Protein AF-A0A4S2LNJ8-F1 (afdb_monomer)

Secondary structure (DSSP, 8-state):
-HHHHHHHHHHHHHTT------EEEEEEEPTT-EEEEEPPTTEEEEEEEPPPPGGGHHHHTTEEEEEEEEEEPSS-S--TTS-------EEEEEEE-GGGS-SS---HHHHHHHHHHT----HHHHHH-----SEEEEPTT--EEEEEESSS--EEEEE----TTS---PPEEEEEEEEEE-HHHHHHHHHHHHHHHHHHHHHH-HHHHHHHHHHHHHHHHHHHHHHHHHHHS--TTTHHHHHHHHHHS--HHHHHHHHHHHHHHHHHHHHHHSHHHHHHHHHHHHHHHHHHHHHTTHHHHHHHH-THHHHHHHHHHHHHHHHHHHHHSPPS--HHHHHHHHHHHHHHHHTTT--S--HHHHHHHHHHHHHHHHHHHHHHHHHHHHHHHHHHHHTS--------SS-PPP----PPP-TT-TTS------TTS-----PPP--PPPP---------------------------------------------------

Nearest PDB structures (foldseek):
  8zh6-assembly1_A  TM=4.511E-01  e=3.421E-03  Poliovirus 2

Structure (mmCIF, N/CA/C/O backbone):
data_AF-A0A4S2LNJ8-F1
#
_entry.id   AF-A0A4S2LNJ8-F1
#
loop_
_atom_site.group_PDB
_atom_site.id
_atom_site.type_symbol
_atom_site.label_atom_id
_atom_site.label_alt_id
_atom_site.label_comp_id
_atom_site.label_asym_id
_atom_site.label_entity_id
_atom_site.label_seq_id
_atom_site.pdbx_PDB_ins_code
_atom_site.Cartn_x
_atom_site.Cartn_y
_atom_site.Cartn_z
_atom_site.occupancy
_atom_site.B_iso_or_equiv
_atom_site.auth_seq_id
_atom_site.auth_comp_id
_atom_site.auth_asym_id
_atom_site.auth_atom_id
_atom_site.pdbx_PDB_model_num
ATOM 1 N N . MET A 1 1 ? 60.549 2.127 -5.147 1.00 46.59 1 MET A N 1
ATOM 2 C CA . MET A 1 1 ? 60.599 1.623 -6.541 1.00 46.59 1 MET A CA 1
ATOM 3 C C . MET A 1 1 ? 59.558 0.547 -6.882 1.00 46.59 1 MET A C 1
ATOM 5 O O . MET A 1 1 ? 59.095 0.558 -8.008 1.00 46.59 1 MET A O 1
ATOM 9 N N . ARG A 1 2 ? 59.122 -0.341 -5.967 1.00 42.22 2 ARG A N 1
ATOM 10 C CA . ARG A 1 2 ? 58.093 -1.367 -6.282 1.00 42.22 2 ARG A CA 1
ATOM 11 C C . ARG A 1 2 ? 56.633 -0.867 -6.320 1.00 42.22 2 ARG A C 1
ATOM 13 O O . ARG A 1 2 ? 55.810 -1.498 -6.965 1.00 42.22 2 ARG A O 1
ATOM 20 N N . LEU A 1 3 ? 56.319 0.276 -5.698 1.00 37.59 3 LEU A N 1
ATOM 21 C CA . LEU A 1 3 ? 54.961 0.853 -5.695 1.00 37.59 3 LEU A CA 1
ATOM 22 C C . LEU A 1 3 ? 54.615 1.587 -7.008 1.00 37.59 3 LEU A C 1
ATOM 24 O O . LEU A 1 3 ? 53.483 1.546 -7.472 1.00 37.59 3 LEU A O 1
ATOM 28 N N . SER A 1 4 ? 55.609 2.212 -7.645 1.00 39.94 4 SER A N 1
ATOM 29 C CA . SER A 1 4 ? 55.427 2.997 -8.876 1.00 39.94 4 SER A CA 1
ATOM 30 C C . SER A 1 4 ? 55.148 2.122 -10.105 1.00 39.94 4 SER A C 1
ATOM 32 O O . SER A 1 4 ? 54.441 2.547 -11.009 1.00 39.94 4 SER A O 1
ATOM 34 N N . VAL A 1 5 ? 55.650 0.881 -10.118 1.00 45.56 5 VAL A N 1
ATOM 35 C CA . VAL A 1 5 ? 55.385 -0.094 -11.193 1.00 45.56 5 VAL A CA 1
ATO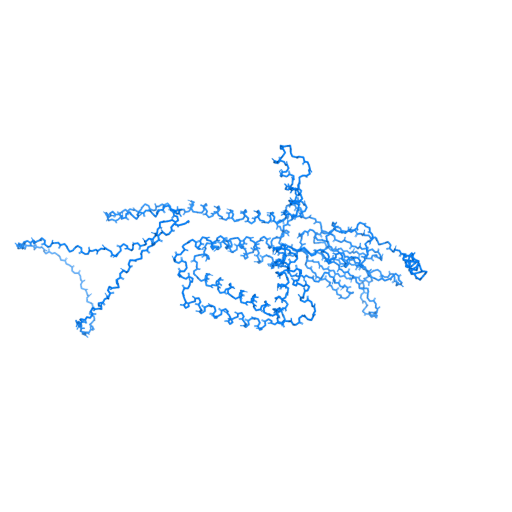M 36 C C . VAL A 1 5 ? 53.965 -0.666 -11.089 1.00 45.56 5 VAL A C 1
ATOM 38 O O . VAL A 1 5 ? 53.343 -0.934 -12.112 1.00 45.56 5 VAL A O 1
ATOM 41 N N . LEU A 1 6 ? 53.414 -0.786 -9.874 1.00 45.22 6 LEU A N 1
ATOM 42 C CA . LEU A 1 6 ? 52.017 -1.186 -9.657 1.00 45.22 6 LEU A CA 1
ATOM 43 C C . LEU A 1 6 ? 51.026 -0.090 -10.077 1.00 45.22 6 LEU A C 1
ATOM 45 O O . LEU A 1 6 ? 50.010 -0.402 -10.680 1.00 45.22 6 LEU A O 1
ATOM 49 N N . LEU A 1 7 ? 51.344 1.188 -9.843 1.00 45.06 7 LEU A N 1
ATOM 50 C CA . LEU A 1 7 ? 50.509 2.306 -10.307 1.00 45.06 7 LEU A CA 1
ATOM 51 C C . LEU A 1 7 ? 50.525 2.456 -11.838 1.00 45.06 7 LEU A C 1
ATOM 53 O O . LEU A 1 7 ? 49.472 2.637 -12.439 1.00 45.06 7 LEU A O 1
ATOM 57 N N . LEU A 1 8 ? 51.685 2.285 -12.483 1.00 44.62 8 LEU A N 1
ATOM 58 C CA . LEU A 1 8 ? 51.786 2.334 -13.950 1.00 44.62 8 LEU A CA 1
ATOM 59 C C . LEU A 1 8 ? 51.136 1.127 -14.639 1.00 44.62 8 LEU A C 1
ATOM 61 O O . LEU A 1 8 ? 50.556 1.275 -15.710 1.00 44.62 8 LEU A O 1
ATOM 65 N N . THR A 1 9 ? 51.183 -0.064 -14.033 1.00 49.41 9 THR A N 1
ATOM 66 C CA . THR A 1 9 ? 50.452 -1.225 -14.571 1.00 49.41 9 THR A CA 1
ATOM 67 C C . THR A 1 9 ? 48.942 -1.096 -14.374 1.00 49.41 9 THR A C 1
ATOM 69 O O . THR A 1 9 ? 48.201 -1.564 -15.232 1.00 49.41 9 THR A O 1
ATOM 72 N N . PHE A 1 10 ? 48.478 -0.403 -13.327 1.00 47.53 10 PHE A N 1
ATOM 73 C CA . PHE A 1 10 ? 47.055 -0.120 -13.120 1.00 47.53 10 PHE A CA 1
ATOM 74 C C . PHE A 1 10 ? 46.505 0.901 -14.133 1.00 47.53 10 PHE A C 1
ATOM 76 O O . PHE A 1 10 ? 45.420 0.695 -14.671 1.00 47.53 10 PHE A O 1
ATOM 83 N N . GLU A 1 11 ? 47.265 1.948 -14.475 1.00 41.31 11 GLU A N 1
ATOM 84 C CA . GLU A 1 11 ? 46.843 2.910 -15.509 1.00 41.31 11 GLU A CA 1
ATOM 85 C C . GLU A 1 11 ? 46.882 2.329 -16.931 1.00 41.31 11 GLU A C 1
ATOM 87 O O . GLU A 1 11 ? 45.997 2.621 -17.734 1.00 41.31 11 GLU A O 1
ATOM 92 N N . ILE A 1 12 ? 47.837 1.445 -17.246 1.00 48.19 12 ILE A N 1
ATOM 93 C CA . ILE A 1 12 ? 47.881 0.785 -18.563 1.00 48.19 12 ILE A CA 1
ATOM 94 C C . ILE A 1 12 ? 46.739 -0.238 -18.709 1.00 48.19 12 ILE A C 1
ATOM 96 O O . ILE A 1 12 ? 46.187 -0.376 -19.800 1.00 48.19 12 ILE A O 1
ATOM 100 N N . PHE A 1 13 ? 46.315 -0.900 -17.624 1.00 45.50 13 PHE A N 1
ATOM 101 C CA . PHE A 1 13 ? 45.156 -1.804 -17.660 1.00 45.50 13 PHE A CA 1
ATOM 102 C C . PHE A 1 13 ? 43.820 -1.059 -17.811 1.00 45.50 13 PHE A C 1
ATOM 104 O O . PHE A 1 13 ? 42.891 -1.591 -18.415 1.00 45.50 13 PHE A O 1
ATOM 111 N N . LEU A 1 14 ? 43.727 0.185 -17.328 1.00 46.44 14 LEU A N 1
ATOM 112 C CA . LEU A 1 14 ? 42.541 1.032 -17.510 1.00 46.44 14 LEU A CA 1
ATOM 113 C C . LEU A 1 14 ? 42.438 1.643 -18.922 1.00 46.44 14 LEU A C 1
ATOM 115 O O . LEU A 1 14 ? 41.350 2.042 -19.326 1.00 46.44 14 LEU A O 1
ATOM 119 N N . CYS A 1 15 ? 43.526 1.668 -19.699 1.00 39.06 15 CYS A N 1
ATOM 120 C CA . CYS A 1 15 ? 43.569 2.310 -21.020 1.00 39.06 15 CYS A CA 1
ATOM 121 C C . CYS A 1 15 ? 43.244 1.379 -22.208 1.00 39.06 15 CYS A C 1
ATOM 123 O O . CYS A 1 15 ? 43.172 1.843 -23.341 1.00 39.06 15 CYS A O 1
ATOM 125 N N . SER A 1 16 ? 43.026 0.079 -21.970 1.00 42.12 16 SER A N 1
ATOM 126 C CA . SER A 1 16 ? 42.685 -0.908 -23.016 1.00 42.12 16 SER A CA 1
ATOM 127 C C . SER A 1 16 ? 41.293 -1.530 -22.840 1.00 42.12 16 SER A C 1
ATOM 129 O O . SER A 1 16 ? 41.020 -2.627 -23.327 1.00 42.12 16 SER A O 1
ATOM 131 N N . SER A 1 17 ? 40.400 -0.835 -22.143 1.00 51.25 17 SER A N 1
ATOM 132 C CA . SER A 1 17 ? 38.966 -1.085 -22.231 1.00 51.25 17 SER A CA 1
ATOM 133 C C . SER A 1 17 ? 38.430 -0.152 -23.312 1.00 51.25 17 SER A C 1
ATOM 135 O O . SER A 1 17 ? 38.131 1.004 -23.013 1.00 51.25 17 SER A O 1
ATOM 137 N N . GLU A 1 18 ? 38.316 -0.619 -24.558 1.00 54.53 18 GLU A N 1
ATOM 138 C CA . GLU A 1 18 ? 37.431 0.038 -25.526 1.00 54.53 18 GLU A CA 1
ATOM 139 C C . GLU A 1 18 ? 36.043 0.110 -24.883 1.00 54.53 18 GLU A C 1
ATOM 141 O O . GLU A 1 18 ? 35.343 -0.895 -24.745 1.00 54.53 18 GLU A O 1
ATOM 146 N N . SER A 1 19 ? 35.679 1.291 -24.385 1.00 62.00 19 SER A N 1
ATOM 147 C CA . SER A 1 19 ? 34.381 1.512 -23.778 1.00 62.00 19 SER A CA 1
ATOM 148 C C . SER A 1 19 ? 33.351 1.427 -24.893 1.00 62.00 19 SER A C 1
ATOM 150 O O . SER A 1 19 ? 33.173 2.345 -25.691 1.00 62.00 19 SER A O 1
ATOM 152 N N . VAL A 1 20 ? 32.690 0.276 -24.980 1.00 70.12 20 VAL A N 1
ATOM 153 C CA . VAL A 1 20 ? 31.560 0.091 -25.885 1.00 70.12 20 VAL A CA 1
ATOM 154 C C . VAL A 1 20 ? 30.510 1.133 -25.510 1.00 70.12 20 VAL A C 1
ATOM 156 O O . VAL A 1 20 ? 29.935 1.089 -24.420 1.00 70.12 20 VAL A O 1
ATOM 159 N N . VAL A 1 21 ? 30.301 2.111 -26.390 1.00 78.06 21 VAL A N 1
ATOM 160 C CA . VAL A 1 21 ? 29.308 3.168 -26.188 1.00 78.06 21 VAL A CA 1
ATOM 161 C C . VAL A 1 21 ? 27.934 2.572 -26.460 1.00 78.06 21 VAL A C 1
ATOM 163 O O . VAL A 1 21 ? 27.554 2.347 -27.608 1.00 78.06 21 VAL A O 1
ATOM 166 N N . TRP A 1 22 ? 27.194 2.307 -25.391 1.00 79.25 22 TRP A N 1
ATOM 167 C CA . TRP A 1 22 ? 25.807 1.865 -25.468 1.00 79.25 22 TRP A CA 1
ATOM 168 C C . TRP A 1 22 ? 24.896 3.031 -25.861 1.00 79.25 22 TRP A C 1
ATOM 170 O O . TRP A 1 22 ? 25.044 4.146 -25.351 1.00 79.25 22 TRP A O 1
ATOM 180 N N . ARG A 1 23 ? 23.940 2.773 -26.759 1.00 85.56 23 ARG A N 1
ATOM 181 C CA . ARG A 1 23 ? 22.898 3.741 -27.134 1.00 85.56 23 ARG A CA 1
ATOM 182 C C . ARG A 1 23 ? 21.624 3.466 -26.332 1.00 85.56 23 ARG A C 1
ATOM 184 O O . ARG A 1 23 ? 21.191 2.318 -26.250 1.00 85.56 23 ARG A O 1
ATOM 191 N N . LEU A 1 24 ? 21.045 4.514 -25.751 1.00 90.56 24 LEU A N 1
ATOM 192 C CA . LEU A 1 24 ? 19.745 4.465 -25.084 1.00 90.56 24 LEU A CA 1
ATOM 193 C C . LEU A 1 24 ? 18.661 4.845 -26.096 1.00 90.56 24 LEU A C 1
ATOM 195 O O . LEU A 1 24 ? 18.644 5.984 -26.562 1.00 90.56 24 LEU A O 1
ATOM 199 N N . ASP A 1 25 ? 17.775 3.905 -26.408 1.00 92.12 25 ASP A N 1
ATOM 200 C CA . ASP A 1 25 ? 16.603 4.147 -27.249 1.00 92.12 25 ASP A CA 1
ATOM 201 C C . ASP A 1 25 ? 15.359 4.168 -26.349 1.00 92.12 25 ASP A C 1
ATOM 203 O O . ASP A 1 25 ? 15.058 3.193 -25.658 1.00 92.12 25 ASP A O 1
ATOM 207 N N . GLN A 1 26 ? 14.659 5.305 -26.312 1.00 93.81 26 GLN A N 1
ATOM 208 C CA . GLN A 1 26 ? 13.474 5.500 -25.474 1.00 93.81 26 GLN A CA 1
ATOM 209 C C . GLN A 1 26 ? 12.193 5.368 -26.300 1.00 93.81 26 GLN A C 1
ATOM 211 O O . GLN A 1 26 ? 12.030 6.010 -27.339 1.00 93.81 26 GLN A O 1
ATOM 216 N N . HIS A 1 27 ? 11.254 4.577 -25.792 1.00 94.81 27 HIS A N 1
ATOM 217 C CA . HIS A 1 27 ? 9.963 4.307 -26.404 1.00 94.81 27 HIS A CA 1
ATOM 218 C C . HIS A 1 27 ? 8.832 4.681 -25.447 1.00 94.81 27 HIS A C 1
ATOM 220 O O . HIS A 1 27 ? 8.818 4.260 -24.291 1.00 94.81 27 HIS A O 1
ATOM 226 N N . TRP A 1 28 ? 7.859 5.443 -25.946 1.00 94.50 28 TRP A N 1
ATOM 227 C CA . TRP A 1 28 ? 6.642 5.777 -25.210 1.00 94.50 28 TRP A CA 1
ATOM 228 C C . TRP A 1 28 ? 5.534 4.798 -25.570 1.00 94.50 28 TRP A C 1
ATOM 230 O O . TRP A 1 28 ? 5.108 4.721 -26.724 1.00 94.50 28 TRP A O 1
ATOM 240 N N . VAL A 1 29 ? 5.076 4.047 -24.576 1.00 94.25 29 VAL A N 1
ATOM 241 C CA . VAL A 1 29 ? 4.080 2.993 -24.740 1.00 94.25 29 VAL A CA 1
ATOM 242 C C . VAL A 1 29 ? 2.717 3.513 -24.306 1.00 94.25 29 VAL A C 1
ATOM 244 O O . VAL A 1 29 ? 2.548 4.030 -23.199 1.00 94.25 29 VAL A O 1
ATOM 247 N N . GLN A 1 30 ? 1.729 3.361 -25.186 1.00 92.81 30 GLN A N 1
ATOM 248 C CA . GLN A 1 30 ? 0.331 3.613 -24.853 1.00 92.81 30 GLN A CA 1
ATOM 249 C C . GLN A 1 30 ? -0.306 2.340 -24.273 1.00 92.81 30 GLN A C 1
ATOM 251 O O . GLN A 1 30 ? 0.019 1.233 -24.712 1.00 92.81 30 GLN A O 1
ATOM 256 N N . PRO A 1 31 ? -1.228 2.457 -23.305 1.00 89.44 31 PRO A N 1
ATOM 257 C CA . PRO A 1 31 ? -1.955 1.297 -22.803 1.00 89.44 31 PRO A CA 1
ATOM 258 C C . PRO A 1 31 ? -2.780 0.633 -23.919 1.00 89.44 31 PRO A C 1
ATOM 260 O O . PRO A 1 31 ? -3.230 1.309 -24.843 1.00 89.44 31 PRO A O 1
ATOM 263 N N . TYR A 1 32 ? -2.998 -0.682 -23.814 1.00 92.25 32 TYR A N 1
ATOM 264 C CA . TYR A 1 32 ? -3.711 -1.510 -24.804 1.00 92.25 32 TYR A CA 1
ATOM 265 C C . TYR A 1 32 ? -3.032 -1.619 -26.172 1.00 92.25 32 TYR A C 1
ATOM 267 O O . TYR A 1 32 ? -3.677 -1.992 -27.153 1.00 92.25 32 TYR A O 1
ATOM 275 N N . THR A 1 33 ? -1.739 -1.308 -26.252 1.00 92.25 33 THR A N 1
ATOM 276 C CA . THR A 1 33 ? -0.963 -1.509 -27.474 1.00 92.25 33 THR A CA 1
ATOM 277 C C . THR A 1 33 ? -0.150 -2.794 -27.393 1.00 92.25 33 THR A C 1
ATOM 279 O O . THR A 1 33 ? 0.408 -3.154 -26.353 1.00 92.25 33 THR A O 1
ATOM 282 N N . GLU A 1 34 ? -0.121 -3.505 -28.514 1.00 95.00 34 GLU A N 1
ATOM 283 C CA . GLU A 1 34 ? 0.850 -4.554 -28.782 1.00 95.00 34 GLU A CA 1
ATOM 284 C C . GLU A 1 34 ? 1.881 -3.966 -29.738 1.00 95.00 34 GLU A C 1
ATOM 286 O O . GLU A 1 34 ? 1.523 -3.373 -30.759 1.00 95.00 34 GLU A O 1
ATOM 291 N N . PHE A 1 35 ? 3.154 -4.078 -29.382 1.00 94.06 35 PHE A N 1
ATOM 292 C CA . PHE A 1 35 ? 4.236 -3.554 -30.196 1.00 94.06 35 PHE A CA 1
ATOM 293 C C . PHE A 1 35 ? 5.370 -4.568 -30.301 1.00 94.06 35 PHE A C 1
ATOM 295 O O . PHE A 1 35 ? 5.617 -5.371 -29.399 1.00 94.06 35 PHE A O 1
ATOM 302 N N . GLU A 1 36 ? 6.053 -4.527 -31.440 1.00 94.19 36 GLU A N 1
ATOM 303 C CA . GLU A 1 36 ? 7.173 -5.400 -31.759 1.00 94.19 36 GLU A CA 1
ATOM 304 C C . GLU A 1 36 ? 8.421 -4.536 -31.950 1.00 94.19 36 GLU A C 1
ATOM 306 O O . GLU A 1 36 ? 8.439 -3.640 -32.798 1.00 94.19 36 GLU A O 1
ATOM 311 N N . VAL A 1 37 ? 9.456 -4.771 -31.139 1.00 93.12 37 VAL A N 1
ATOM 312 C CA . VAL A 1 37 ? 10.737 -4.055 -31.229 1.00 93.12 37 VAL A CA 1
ATOM 313 C C . VAL A 1 37 ? 11.855 -5.035 -31.532 1.00 93.12 37 VAL A C 1
ATOM 315 O O . VAL A 1 37 ? 12.048 -6.028 -30.834 1.00 93.12 37 VAL A O 1
ATOM 318 N N . ASN A 1 38 ? 12.637 -4.727 -32.562 1.00 91.81 38 ASN A N 1
ATOM 319 C CA . ASN A 1 38 ? 13.853 -5.467 -32.867 1.00 91.81 38 ASN A CA 1
ATOM 320 C C . ASN A 1 38 ? 14.969 -5.025 -31.920 1.00 91.81 38 ASN A C 1
ATOM 322 O O . ASN A 1 38 ? 15.432 -3.885 -32.005 1.00 91.81 38 ASN A O 1
ATOM 326 N N . ILE A 1 39 ? 15.424 -5.927 -31.050 1.00 88.38 39 ILE A N 1
ATOM 327 C CA . ILE A 1 39 ? 16.493 -5.616 -30.099 1.00 88.38 39 ILE A CA 1
ATOM 328 C C . ILE A 1 39 ? 17.823 -5.532 -30.863 1.00 88.38 39 ILE A C 1
ATOM 330 O O . ILE A 1 39 ? 18.268 -6.489 -31.503 1.00 88.38 39 ILE A O 1
ATOM 334 N N . MET A 1 40 ? 18.457 -4.359 -30.823 1.00 87.31 40 MET A N 1
ATOM 335 C CA . MET A 1 40 ? 19.776 -4.138 -31.419 1.00 87.31 40 MET A CA 1
ATOM 336 C C . MET A 1 40 ? 20.873 -4.462 -30.398 1.00 87.31 40 MET A C 1
ATOM 338 O O . MET A 1 40 ? 20.744 -4.170 -29.209 1.00 87.31 40 MET A O 1
ATOM 342 N N . HIS A 1 41 ? 21.988 -5.029 -30.858 1.00 85.19 41 HIS A N 1
ATOM 343 C CA . HIS A 1 41 ? 23.142 -5.260 -29.986 1.00 85.19 41 HIS A CA 1
ATOM 344 C C . HIS A 1 41 ? 23.683 -3.919 -29.477 1.00 85.19 41 HIS A C 1
ATOM 346 O O . HIS A 1 41 ? 23.680 -2.932 -30.214 1.00 85.19 41 HIS A O 1
ATOM 352 N N . HIS A 1 42 ? 24.155 -3.888 -28.231 1.00 86.69 42 HIS A N 1
ATOM 353 C CA . HIS A 1 42 ? 24.688 -2.680 -27.587 1.00 86.69 42 HIS A CA 1
ATOM 354 C C . HIS A 1 42 ? 23.693 -1.514 -27.467 1.00 86.69 42 HIS A C 1
ATOM 356 O O . HIS A 1 42 ? 24.087 -0.349 -27.365 1.00 86.69 42 HIS A O 1
ATOM 362 N N . THR A 1 43 ? 22.395 -1.821 -27.454 1.00 89.25 43 THR A N 1
ATOM 363 C CA . THR A 1 43 ? 21.345 -0.837 -27.185 1.00 89.25 43 THR A CA 1
ATOM 364 C C . THR A 1 43 ? 20.557 -1.227 -25.945 1.00 89.25 43 THR A C 1
ATOM 366 O O . THR A 1 43 ? 20.258 -2.402 -25.727 1.00 89.25 43 THR A O 1
ATOM 369 N N . VAL A 1 44 ? 20.258 -0.235 -25.113 1.00 92.12 44 VAL A N 1
ATOM 370 C CA . VAL A 1 44 ? 19.310 -0.365 -24.008 1.00 92.12 44 VAL A CA 1
ATOM 371 C C . VAL A 1 44 ? 17.996 0.220 -24.502 1.00 92.12 44 VAL A C 1
ATOM 373 O O . VAL A 1 44 ? 17.936 1.410 -24.813 1.00 92.12 44 VAL A O 1
ATOM 376 N N . HIS A 1 45 ? 16.961 -0.612 -24.573 1.00 94.50 45 HIS A N 1
ATOM 377 C CA . HIS A 1 45 ? 15.613 -0.172 -24.926 1.00 94.50 45 HIS A CA 1
ATOM 378 C C . HIS A 1 45 ? 14.874 0.180 -23.643 1.00 94.50 45 HIS A C 1
ATOM 380 O O . HIS A 1 45 ? 14.638 -0.698 -22.813 1.00 94.50 45 HIS A O 1
ATOM 386 N N . LEU A 1 46 ? 14.535 1.454 -23.466 1.00 94.56 46 LEU A N 1
ATOM 387 C CA . LEU A 1 46 ? 13.768 1.951 -22.329 1.00 94.56 46 LEU A CA 1
ATOM 388 C C . LEU A 1 46 ? 12.324 2.191 -22.761 1.00 94.56 46 LEU A C 1
ATOM 390 O O . LEU A 1 46 ? 12.051 3.061 -23.585 1.00 94.56 46 LEU A O 1
ATOM 394 N N . PHE A 1 47 ? 11.395 1.446 -22.181 1.00 95.25 47 PHE A N 1
ATOM 395 C CA . PHE A 1 47 ? 9.969 1.579 -22.439 1.00 95.25 47 PHE A CA 1
ATOM 396 C C . PHE A 1 47 ? 9.317 2.310 -21.275 1.00 95.25 47 PHE A C 1
ATOM 398 O O . PHE A 1 47 ? 9.301 1.794 -20.162 1.00 95.25 47 PHE A O 1
ATOM 405 N N . CYS A 1 48 ? 8.783 3.499 -21.533 1.00 95.12 48 CYS A N 1
ATOM 406 C CA . CYS A 1 48 ? 8.096 4.321 -20.545 1.00 95.12 48 CYS A CA 1
ATOM 407 C C . CYS A 1 48 ? 6.613 4.432 -20.883 1.00 95.12 48 CYS A C 1
ATOM 409 O O . CYS A 1 48 ? 6.243 4.610 -22.048 1.00 95.12 48 CYS A O 1
ATOM 411 N N . PHE A 1 49 ? 5.753 4.346 -19.872 1.00 93.44 49 PHE A N 1
ATOM 412 C CA . PHE A 1 49 ? 4.322 4.554 -20.064 1.00 93.44 49 PHE A CA 1
ATOM 413 C C . PHE A 1 49 ? 4.000 6.043 -20.146 1.00 93.44 49 PHE A C 1
ATOM 415 O O . PHE A 1 49 ? 4.493 6.843 -19.353 1.00 93.44 49 PHE A 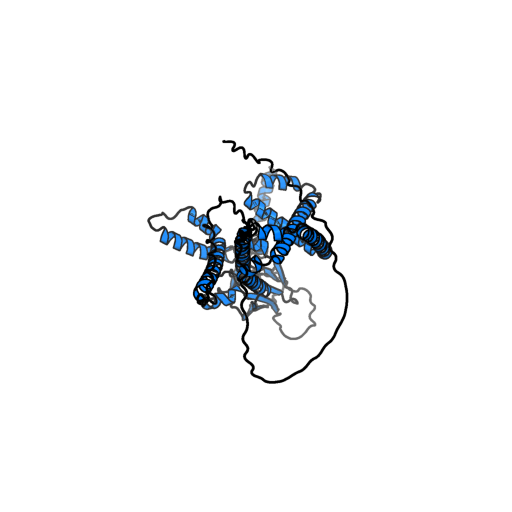O 1
ATOM 422 N N . SER A 1 50 ? 3.169 6.416 -21.122 1.00 90.81 50 SER A N 1
ATOM 423 C CA . SER A 1 50 ? 2.657 7.784 -21.204 1.00 90.81 50 SER A CA 1
ATOM 424 C C . SER A 1 50 ? 1.805 8.091 -19.980 1.00 90.81 50 SER A C 1
ATOM 426 O O . SER A 1 50 ? 0.934 7.301 -19.610 1.00 90.81 50 SER A O 1
ATOM 428 N N . GLU A 1 51 ? 1.987 9.281 -19.419 1.00 86.62 51 GLU A N 1
ATOM 429 C CA . GLU A 1 51 ? 1.130 9.766 -18.346 1.00 86.62 51 GLU A CA 1
ATOM 430 C C . GLU A 1 51 ? -0.326 9.857 -18.825 1.00 86.62 51 GLU A C 1
ATOM 432 O O . GLU A 1 51 ? -0.598 10.335 -19.939 1.00 86.62 51 GLU A O 1
ATOM 437 N N . PRO A 1 52 ? -1.289 9.381 -18.022 1.00 84.19 52 PRO A N 1
ATOM 438 C CA . PRO A 1 52 ? -2.690 9.492 -18.374 1.00 84.19 52 PRO A CA 1
ATOM 439 C C . PRO A 1 52 ? -3.145 10.950 -18.275 1.00 84.19 52 PRO A C 1
ATOM 441 O O . PRO A 1 52 ? -2.766 11.700 -17.375 1.00 84.19 52 PRO A O 1
ATOM 444 N N . LYS A 1 53 ? -4.038 11.348 -19.183 1.00 84.94 53 LYS A N 1
ATOM 445 C CA . LYS A 1 53 ? -4.713 12.651 -19.115 1.00 84.94 53 LYS A CA 1
ATOM 446 C C . LYS A 1 53 ? -5.577 12.739 -17.853 1.00 84.94 53 LYS A C 1
ATOM 448 O O . LYS A 1 53 ? -6.156 11.732 -17.445 1.00 84.94 53 LYS A O 1
ATOM 453 N N . ILE A 1 54 ? -5.740 13.954 -17.317 1.00 78.75 54 ILE A N 1
ATOM 454 C CA . ILE A 1 54 ? -6.526 14.259 -16.101 1.00 78.75 54 ILE A CA 1
ATOM 455 C C . ILE A 1 54 ? -7.920 13.615 -16.122 1.00 78.75 54 ILE A C 1
ATOM 457 O O . ILE A 1 54 ? -8.371 13.073 -15.116 1.00 78.75 54 ILE A O 1
ATOM 461 N N . GLU A 1 55 ? -8.578 13.612 -17.283 1.00 84.00 55 GLU A N 1
ATOM 462 C CA . GLU A 1 55 ? -9.915 13.032 -17.479 1.00 84.00 55 GLU A CA 1
ATOM 463 C C . GLU A 1 55 ? -9.990 11.540 -17.111 1.00 84.00 55 GLU A C 1
ATOM 465 O O . GLU A 1 55 ? -11.028 11.068 -16.655 1.00 84.00 55 GLU A O 1
ATOM 470 N N . ASN A 1 56 ? -8.877 10.814 -17.243 1.00 84.31 56 ASN A N 1
ATOM 471 C CA . ASN A 1 56 ? -8.800 9.378 -16.994 1.00 84.31 56 ASN A CA 1
ATOM 472 C C . ASN A 1 56 ? -8.066 9.036 -15.688 1.00 84.31 56 ASN A C 1
ATOM 474 O O . ASN A 1 56 ? -7.819 7.862 -15.428 1.00 84.31 56 ASN A O 1
ATOM 478 N N . TRP A 1 57 ? -7.683 10.006 -14.853 1.00 83.38 57 TRP A N 1
ATOM 479 C CA . TRP A 1 57 ? -6.881 9.723 -13.654 1.00 83.38 57 TRP A CA 1
ATOM 480 C C . TRP A 1 57 ? -7.559 8.740 -12.706 1.00 83.38 57 TRP A C 1
ATOM 482 O O . TRP A 1 57 ? -6.932 7.780 -12.271 1.00 83.38 57 TRP A O 1
ATOM 492 N N . ILE A 1 58 ? -8.859 8.916 -12.461 1.00 80.50 58 ILE A N 1
ATOM 493 C CA . ILE A 1 58 ? -9.613 8.080 -11.518 1.00 80.50 58 ILE A CA 1
ATOM 494 C C . ILE A 1 58 ? -9.573 6.602 -11.923 1.00 80.50 58 ILE A C 1
ATOM 496 O O . ILE A 1 58 ? -9.429 5.742 -11.056 1.00 80.50 58 ILE A O 1
ATOM 500 N N . SER A 1 59 ? -9.667 6.295 -13.223 1.00 84.06 59 SER A N 1
ATOM 501 C CA . SER A 1 59 ? -9.587 4.907 -13.684 1.00 84.06 59 SER A CA 1
ATOM 502 C C . SER A 1 59 ? -8.182 4.334 -13.523 1.00 84.06 59 SER A C 1
ATOM 504 O O . SER A 1 59 ? -8.058 3.151 -13.237 1.00 84.06 59 SER A O 1
ATOM 506 N N . HIS A 1 60 ? -7.141 5.163 -13.663 1.00 87.69 60 HIS A N 1
ATOM 507 C CA . HIS A 1 60 ? -5.746 4.729 -13.564 1.00 87.69 60 HIS A CA 1
ATOM 508 C C . HIS A 1 60 ? -5.254 4.566 -12.117 1.00 87.69 60 HIS A C 1
ATOM 510 O O . HIS A 1 60 ? -4.311 3.821 -11.880 1.00 87.69 60 HIS A O 1
ATOM 516 N N . CYS A 1 61 ? -5.903 5.193 -11.129 1.00 87.00 61 CYS A N 1
ATOM 517 C CA . CYS A 1 61 ? -5.500 5.073 -9.723 1.00 87.00 61 CYS A CA 1
ATOM 518 C C . CYS A 1 61 ? -5.687 3.665 -9.116 1.00 87.00 61 CYS A C 1
ATOM 520 O O . CYS A 1 61 ? -5.160 3.399 -8.036 1.00 87.00 61 CYS A O 1
ATOM 522 N N . LEU A 1 62 ? -6.478 2.795 -9.758 1.00 87.19 62 LEU A N 1
ATOM 523 C CA . LEU A 1 62 ? -6.820 1.441 -9.284 1.00 87.19 62 LEU A CA 1
ATOM 524 C C . LEU A 1 62 ? -6.429 0.335 -10.277 1.00 87.19 62 LEU A C 1
ATOM 526 O O . LEU A 1 62 ? -6.756 -0.839 -10.074 1.00 87.19 62 LEU A O 1
ATOM 530 N N . THR A 1 63 ? -5.775 0.704 -11.374 1.00 91.44 63 THR A N 1
ATOM 531 C CA . THR A 1 63 ? -5.337 -0.233 -12.406 1.00 91.44 63 THR A CA 1
ATOM 532 C C . THR A 1 63 ? -3.828 -0.277 -12.458 1.00 91.44 63 THR A C 1
ATOM 534 O O . THR A 1 63 ? -3.178 0.755 -12.328 1.00 91.44 63 THR A O 1
ATOM 537 N N . ASP A 1 64 ? -3.310 -1.461 -12.744 1.00 92.69 64 ASP A N 1
ATOM 538 C CA . ASP A 1 64 ? -1.905 -1.687 -13.028 1.00 92.69 64 ASP A CA 1
ATOM 539 C C . ASP A 1 64 ? -1.728 -2.025 -14.509 1.00 92.69 64 ASP A C 1
ATOM 541 O O . ASP A 1 64 ? -2.632 -2.543 -15.178 1.00 92.69 64 ASP A O 1
ATOM 545 N N . HIS A 1 65 ? -0.531 -1.760 -15.019 1.00 93.31 65 HIS A N 1
ATOM 546 C CA . HIS A 1 65 ? -0.086 -2.263 -16.307 1.00 93.31 65 HIS A CA 1
ATOM 547 C C . HIS A 1 65 ? 0.277 -3.740 -16.169 1.00 93.31 65 HIS A C 1
ATOM 549 O O . HIS A 1 65 ? 1.274 -4.090 -15.543 1.00 93.31 65 HIS A O 1
ATOM 555 N N . ASP A 1 66 ? -0.525 -4.608 -16.771 1.00 94.81 66 ASP A N 1
ATOM 556 C CA . ASP A 1 66 ? -0.217 -6.015 -16.974 1.00 94.81 66 ASP A CA 1
ATOM 557 C C . ASP A 1 66 ? 0.614 -6.150 -18.250 1.00 94.81 66 ASP A C 1
ATOM 559 O O . ASP A 1 66 ? 0.117 -6.027 -19.375 1.00 94.81 66 ASP A O 1
ATOM 563 N N . ILE A 1 67 ? 1.916 -6.329 -18.056 1.00 94.69 67 ILE A N 1
ATOM 564 C CA . ILE A 1 67 ? 2.899 -6.358 -19.128 1.00 94.69 67 ILE A CA 1
ATOM 565 C C . ILE A 1 67 ? 3.229 -7.814 -19.400 1.00 94.69 67 ILE A C 1
ATOM 567 O O . ILE A 1 67 ? 3.677 -8.542 -18.514 1.00 94.69 67 ILE A O 1
ATOM 571 N N . SER A 1 68 ? 3.023 -8.230 -20.645 1.00 95.44 68 SER A N 1
ATOM 572 C CA . SER A 1 68 ? 3.424 -9.538 -21.147 1.00 95.44 68 SER A CA 1
ATOM 573 C C . SER A 1 68 ? 4.476 -9.364 -22.236 1.00 95.44 68 SER A C 1
ATOM 575 O O . SER A 1 68 ? 4.216 -8.780 -23.286 1.00 95.44 68 SER A O 1
ATOM 577 N N . LEU A 1 69 ? 5.686 -9.846 -21.962 1.00 95.06 69 LEU A N 1
ATOM 578 C CA . LEU A 1 69 ? 6.793 -9.878 -22.908 1.00 95.06 69 LEU A CA 1
ATOM 579 C C . LEU A 1 69 ? 6.982 -11.295 -23.439 1.00 95.06 69 LEU A C 1
ATOM 581 O O . LEU A 1 69 ? 7.037 -12.257 -22.671 1.00 95.06 69 LEU A O 1
ATOM 585 N N . GLY A 1 70 ? 7.136 -11.409 -24.750 1.00 93.50 70 GLY A N 1
ATOM 586 C CA . GLY A 1 70 ? 7.547 -12.626 -25.438 1.00 93.50 70 GLY A CA 1
ATOM 587 C C . GLY A 1 70 ? 8.679 -12.330 -26.415 1.00 93.50 70 GLY A C 1
ATOM 588 O O . GLY A 1 70 ? 8.780 -11.226 -26.947 1.00 93.50 70 GLY A O 1
ATOM 589 N N . LEU A 1 71 ? 9.537 -13.319 -26.652 1.00 91.06 71 LEU A N 1
ATOM 590 C CA . LEU A 1 71 ? 10.519 -13.271 -27.733 1.00 91.06 71 LEU A CA 1
ATOM 591 C C . LEU A 1 71 ? 9.943 -14.021 -28.930 1.00 91.06 71 LEU A C 1
ATOM 593 O O . LEU A 1 71 ? 9.651 -15.214 -28.849 1.00 91.06 71 LEU A O 1
ATOM 597 N N . ARG A 1 72 ? 9.785 -13.322 -30.050 1.00 86.56 72 ARG A N 1
ATOM 598 C CA . ARG A 1 72 ? 9.350 -13.904 -31.312 1.00 86.56 72 ARG A CA 1
ATOM 599 C C . ARG A 1 72 ? 10.557 -14.126 -32.211 1.00 86.56 72 ARG A C 1
ATOM 601 O O . ARG A 1 72 ? 11.389 -13.244 -32.419 1.00 86.56 72 ARG A O 1
ATOM 608 N N . HIS A 1 73 ? 10.644 -15.330 -32.765 1.00 81.06 73 HIS A N 1
ATOM 609 C CA . HIS A 1 73 ? 11.660 -15.639 -33.758 1.00 81.06 73 HIS A CA 1
ATOM 610 C C . HIS A 1 73 ? 11.260 -15.014 -35.109 1.00 81.06 73 HIS A C 1
ATOM 612 O O . HIS A 1 73 ? 10.116 -15.209 -35.533 1.00 81.06 73 HIS A O 1
ATOM 618 N N . PRO A 1 74 ? 12.167 -14.313 -35.816 1.00 75.00 74 PRO A N 1
ATOM 619 C CA . PRO A 1 74 ? 11.841 -13.610 -37.064 1.00 75.00 74 PRO A CA 1
ATOM 620 C C . PRO A 1 74 ? 11.327 -14.538 -38.181 1.00 75.00 74 PRO A C 1
ATOM 622 O O . PRO A 1 74 ? 10.542 -14.124 -39.028 1.00 75.00 74 PRO A O 1
ATOM 625 N N . ASN A 1 75 ? 11.691 -15.823 -38.147 1.00 77.94 75 ASN A N 1
ATOM 626 C CA . ASN A 1 75 ? 11.252 -16.834 -39.118 1.00 77.94 75 ASN A CA 1
ATOM 627 C C . ASN A 1 75 ? 9.976 -17.554 -38.662 1.00 77.94 75 ASN A C 1
ATOM 629 O O . ASN A 1 75 ? 9.954 -18.777 -38.524 1.00 77.94 75 ASN A O 1
ATOM 633 N N . GLY A 1 76 ? 8.922 -16.791 -38.378 1.00 66.50 76 GLY A N 1
ATOM 634 C CA . GLY A 1 76 ? 7.640 -17.311 -37.916 1.00 66.50 76 GLY A CA 1
ATOM 635 C C . GLY A 1 76 ? 6.928 -18.194 -38.944 1.00 66.50 76 GLY A C 1
ATOM 636 O O . GLY A 1 76 ? 6.006 -17.720 -39.593 1.00 66.50 76 GLY A O 1
ATOM 637 N N . GLN A 1 77 ? 7.309 -19.472 -39.061 1.00 51.12 77 GLN A N 1
ATOM 638 C CA . GLN A 1 77 ? 6.453 -20.543 -39.587 1.00 51.12 77 GLN A CA 1
ATOM 639 C C . GLN A 1 77 ? 7.042 -21.950 -39.340 1.00 51.12 77 GLN A C 1
ATOM 641 O O . GLN A 1 77 ? 7.864 -22.455 -40.093 1.00 51.12 77 GLN A O 1
ATOM 646 N N . GLY A 1 78 ? 6.562 -22.612 -38.283 1.00 54.84 78 GLY A N 1
ATOM 647 C CA . GLY A 1 78 ? 6.060 -23.989 -38.392 1.00 54.84 78 GLY A CA 1
ATOM 648 C C . GLY A 1 78 ? 7.016 -25.182 -38.531 1.00 54.84 78 GLY A C 1
ATOM 649 O O . GLY A 1 78 ? 6.524 -26.238 -38.911 1.00 54.84 78 GLY A O 1
ATOM 650 N N . SER A 1 79 ? 8.308 -25.094 -38.209 1.00 47.47 79 SER A N 1
ATOM 651 C CA . SER A 1 79 ? 9.182 -26.285 -38.194 1.00 47.47 79 SER A CA 1
ATOM 652 C C . SER A 1 79 ? 9.930 -26.412 -36.868 1.00 47.47 79 SER A C 1
ATOM 654 O O . SER A 1 79 ? 10.894 -25.693 -36.621 1.00 47.47 79 SER A O 1
ATOM 656 N N . TRP A 1 80 ? 9.470 -27.330 -36.015 1.00 54.25 80 TRP A N 1
ATOM 657 C CA . TRP A 1 80 ? 9.960 -27.569 -34.649 1.00 54.25 80 TRP A CA 1
ATOM 658 C C . TRP A 1 80 ? 11.308 -28.314 -34.564 1.00 54.25 80 TRP A C 1
ATOM 660 O O . TRP A 1 80 ? 11.765 -28.605 -33.463 1.00 54.25 80 TRP A O 1
ATOM 670 N N . ASP A 1 81 ? 11.975 -28.580 -35.690 1.00 59.31 81 ASP A N 1
ATOM 671 C CA . ASP A 1 81 ? 13.118 -29.508 -35.734 1.00 59.31 81 ASP A CA 1
ATOM 672 C C . ASP A 1 81 ? 14.509 -28.844 -35.720 1.00 59.31 81 ASP A C 1
ATOM 674 O O . ASP A 1 81 ? 15.518 -29.512 -35.954 1.00 59.31 81 ASP A O 1
ATOM 678 N N . VAL A 1 82 ? 14.615 -27.540 -35.432 1.00 57.03 82 VAL A N 1
ATOM 679 C CA . VAL A 1 82 ? 15.934 -26.903 -35.253 1.00 57.03 82 VAL A CA 1
ATOM 680 C C . VAL A 1 82 ? 16.395 -27.093 -33.801 1.00 57.03 82 VAL A C 1
ATOM 682 O O . VAL A 1 82 ? 15.685 -26.669 -32.885 1.00 57.03 82 VAL A O 1
ATOM 685 N N . PRO A 1 83 ? 17.564 -27.718 -33.553 1.00 58.94 83 PRO A N 1
ATOM 686 C CA . PRO A 1 83 ? 18.047 -27.976 -32.202 1.00 58.94 83 PRO A CA 1
ATOM 687 C C . PRO A 1 83 ? 18.186 -26.672 -31.408 1.00 58.94 83 PRO A C 1
ATOM 689 O O . PRO A 1 83 ? 18.812 -25.717 -31.861 1.00 58.94 83 PRO A O 1
ATOM 692 N N . GLN A 1 84 ? 17.610 -26.680 -30.204 1.00 57.78 84 GLN A N 1
ATOM 693 C CA . GLN A 1 84 ? 17.470 -25.598 -29.214 1.00 57.78 84 GLN A CA 1
ATOM 694 C C . GLN A 1 84 ? 18.791 -24.996 -28.674 1.00 57.78 84 GLN A C 1
ATOM 696 O O . GLN A 1 84 ? 18.833 -24.447 -27.572 1.00 57.78 84 GLN A O 1
ATOM 701 N N . ALA A 1 85 ? 19.904 -25.147 -29.384 1.00 52.25 85 ALA A N 1
ATOM 702 C CA . ALA A 1 85 ? 21.217 -24.788 -28.881 1.00 52.25 85 ALA A CA 1
ATOM 703 C C . ALA A 1 85 ? 21.481 -23.288 -29.094 1.00 52.25 85 ALA A C 1
ATOM 705 O O . ALA A 1 85 ? 21.650 -22.838 -30.222 1.00 52.25 85 ALA A O 1
ATOM 706 N N . HIS A 1 86 ? 21.552 -22.555 -27.978 1.00 58.44 86 HIS A N 1
ATOM 707 C CA . HIS A 1 86 ? 21.815 -21.113 -27.838 1.00 58.44 86 HIS A CA 1
ATOM 708 C C . HIS A 1 86 ? 20.618 -20.184 -28.058 1.00 58.44 86 HIS A C 1
ATOM 710 O O . HIS A 1 86 ? 20.576 -19.377 -28.981 1.00 58.44 86 HIS A O 1
ATOM 716 N N . TYR A 1 87 ? 19.660 -20.236 -27.134 1.00 59.31 87 TYR A N 1
ATOM 717 C CA . TYR A 1 87 ? 18.661 -19.182 -27.018 1.00 59.31 87 TYR A CA 1
ATOM 718 C C . TYR A 1 87 ? 19.268 -17.908 -26.428 1.00 59.31 87 TYR A C 1
ATOM 720 O O . TYR A 1 87 ? 19.895 -17.944 -25.370 1.00 59.31 87 TYR A O 1
ATOM 728 N N . SER A 1 88 ? 19.050 -16.784 -27.109 1.00 70.25 88 SER A N 1
ATOM 729 C CA . SER A 1 88 ? 19.308 -15.446 -26.583 1.00 70.25 88 SER A CA 1
ATOM 730 C C . SER A 1 88 ? 18.451 -15.226 -25.334 1.00 70.25 88 SER A C 1
ATOM 732 O O . SER A 1 88 ? 17.221 -15.210 -25.424 1.00 70.25 88 SER A O 1
ATOM 734 N N . SER A 1 89 ? 19.088 -15.089 -24.173 1.00 83.19 89 SER A N 1
ATOM 735 C CA . SER A 1 89 ? 18.431 -14.622 -22.953 1.00 83.19 89 SER A CA 1
ATOM 736 C C . SER A 1 89 ? 18.478 -13.102 -22.923 1.00 83.19 89 SER A C 1
ATOM 738 O O . SER A 1 89 ? 19.553 -12.536 -23.100 1.00 83.19 89 SER A O 1
ATOM 740 N N . VAL A 1 90 ? 17.355 -12.448 -22.661 1.00 86.06 90 VAL A N 1
ATOM 741 C CA . VAL A 1 90 ? 17.289 -10.987 -22.547 1.00 86.06 90 VAL A CA 1
ATOM 742 C C . VAL A 1 90 ? 17.034 -10.615 -21.091 1.00 86.06 90 VAL A C 1
ATOM 744 O O . VAL A 1 90 ? 16.181 -11.219 -20.439 1.00 86.06 90 VAL A O 1
ATOM 747 N N . ASN A 1 91 ? 17.765 -9.630 -20.570 1.00 89.44 91 ASN A N 1
ATOM 748 C CA . ASN A 1 91 ? 17.555 -9.145 -19.210 1.00 89.44 91 ASN A CA 1
ATOM 749 C C . ASN A 1 91 ? 16.480 -8.059 -19.225 1.00 89.44 91 ASN A C 1
ATOM 751 O O . ASN A 1 91 ? 16.587 -7.079 -19.967 1.00 89.44 91 ASN A O 1
ATOM 755 N N . VAL A 1 92 ? 15.453 -8.244 -18.398 1.00 89.44 92 VAL A N 1
ATOM 756 C CA . VAL A 1 92 ? 14.379 -7.273 -18.199 1.00 89.44 92 VAL A CA 1
ATOM 757 C C . VAL A 1 92 ? 14.515 -6.687 -16.801 1.00 89.44 92 VAL A C 1
ATOM 759 O O . VAL A 1 92 ? 14.505 -7.419 -15.808 1.00 89.44 92 VAL A O 1
ATOM 762 N N . PHE A 1 93 ? 14.632 -5.365 -16.754 1.00 88.44 93 PHE A N 1
ATOM 763 C CA . PHE A 1 93 ? 14.708 -4.560 -15.543 1.00 88.44 93 PHE A CA 1
ATOM 764 C C . PHE A 1 93 ? 13.359 -3.894 -15.311 1.00 88.44 93 PHE A C 1
ATOM 766 O O . PHE A 1 93 ? 12.869 -3.163 -16.178 1.00 88.44 93 PHE A O 1
ATOM 773 N N . GLN A 1 94 ? 12.750 -4.175 -14.165 1.00 86.88 94 GLN A N 1
ATOM 774 C CA . GLN A 1 94 ? 11.421 -3.673 -13.824 1.00 86.88 94 GLN A CA 1
ATOM 775 C C . GLN A 1 94 ? 11.520 -2.317 -13.108 1.00 86.88 94 GLN A C 1
ATOM 777 O O . GLN A 1 94 ? 12.512 -2.042 -12.440 1.00 86.88 94 GLN A O 1
ATOM 782 N N . THR A 1 95 ? 10.491 -1.475 -13.267 1.00 78.75 95 THR A N 1
ATOM 783 C CA . THR A 1 95 ? 10.259 -0.253 -12.464 1.00 78.75 95 THR A CA 1
ATOM 784 C C . THR A 1 95 ? 11.468 0.680 -12.331 1.00 78.75 95 THR A C 1
ATOM 786 O O . THR A 1 95 ? 11.925 0.976 -11.232 1.00 78.75 95 THR A O 1
ATOM 789 N N . ILE A 1 96 ? 11.976 1.166 -13.462 1.00 83.12 96 ILE A N 1
ATOM 790 C CA . ILE A 1 96 ? 13.044 2.165 -13.504 1.00 83.12 96 ILE A CA 1
ATOM 791 C C . ILE A 1 96 ? 12.436 3.565 -13.483 1.00 83.12 96 ILE A C 1
ATOM 793 O O . ILE A 1 96 ? 11.540 3.870 -14.273 1.00 83.12 96 ILE A O 1
ATOM 797 N N . ASP A 1 97 ? 12.974 4.412 -12.613 1.00 81.56 97 ASP A N 1
ATOM 798 C CA . ASP A 1 97 ? 12.717 5.846 -12.612 1.00 81.56 97 ASP A CA 1
ATOM 799 C C . ASP A 1 97 ? 13.516 6.513 -13.745 1.00 81.56 97 ASP A C 1
ATOM 801 O O . ASP A 1 97 ? 14.753 6.484 -13.759 1.00 81.56 97 ASP A O 1
ATOM 805 N N . ALA A 1 98 ? 12.804 7.076 -14.726 1.00 82.44 98 ALA A N 1
ATOM 806 C CA . ALA A 1 98 ? 13.408 7.691 -15.906 1.00 82.44 98 ALA A CA 1
ATOM 807 C C . ALA A 1 98 ? 14.365 8.834 -15.542 1.00 82.44 98 ALA A C 1
ATOM 809 O O . ALA A 1 98 ? 15.385 9.020 -16.211 1.00 82.44 98 ALA A O 1
ATOM 810 N N . ASP A 1 99 ? 14.064 9.556 -14.462 1.00 80.81 99 ASP A N 1
ATOM 811 C CA . ASP A 1 99 ? 14.813 10.740 -14.047 1.00 80.81 99 ASP A CA 1
ATOM 812 C C . ASP A 1 99 ? 16.161 10.387 -13.401 1.00 80.81 99 ASP A C 1
ATOM 814 O O . ASP A 1 99 ? 17.080 11.211 -13.378 1.00 80.81 99 ASP A O 1
ATOM 818 N N . GLN A 1 100 ? 16.318 9.147 -12.924 1.00 81.94 100 GLN A N 1
ATOM 819 C CA . GLN A 1 100 ? 17.550 8.661 -12.294 1.00 81.94 100 GLN A CA 1
ATOM 820 C C . GLN A 1 100 ? 18.538 8.036 -13.287 1.00 81.94 100 GLN A C 1
ATOM 822 O O . GLN A 1 100 ? 19.688 7.762 -12.932 1.00 81.94 100 GLN A O 1
ATOM 827 N N . LEU A 1 101 ? 18.126 7.803 -14.536 1.00 83.38 101 LEU A N 1
ATOM 828 C CA . LEU A 1 101 ? 18.991 7.187 -15.535 1.00 83.38 101 LEU A CA 1
ATOM 829 C C . LEU A 1 101 ? 20.085 8.168 -15.998 1.00 83.38 101 LEU A C 1
ATOM 831 O O . LEU A 1 101 ? 19.784 9.280 -16.446 1.00 83.38 101 LEU A O 1
ATOM 835 N N . PRO A 1 102 ? 21.376 7.780 -15.955 1.00 84.06 102 PRO A N 1
ATOM 836 C CA . PRO A 1 102 ? 22.440 8.626 -16.479 1.00 84.06 102 PRO A CA 1
ATOM 837 C C . PRO A 1 102 ? 22.251 8.874 -17.983 1.00 84.06 102 PRO A C 1
ATOM 839 O O . PRO A 1 102 ? 22.035 7.958 -18.766 1.00 84.06 102 PRO A O 1
ATOM 842 N N . LYS A 1 103 ? 22.389 10.124 -18.436 1.00 80.94 103 LYS A N 1
ATOM 843 C CA . LYS A 1 103 ? 22.181 10.478 -19.857 1.00 80.94 103 LYS A CA 1
ATOM 844 C C . LYS A 1 103 ? 23.198 9.837 -20.817 1.00 80.94 103 LYS A C 1
ATOM 846 O O . LYS A 1 103 ? 22.978 9.828 -22.025 1.00 80.94 103 LYS A O 1
ATOM 851 N N . THR A 1 104 ? 24.319 9.325 -20.304 1.00 83.06 104 THR A N 1
ATOM 852 C CA . THR A 1 104 ? 25.425 8.741 -21.080 1.00 83.06 104 THR A CA 1
ATOM 853 C C . THR A 1 104 ? 26.071 7.576 -20.336 1.00 83.06 104 THR A C 1
ATOM 855 O O . THR A 1 104 ? 26.242 7.652 -19.123 1.00 83.06 104 THR A O 1
ATOM 858 N N . GLY A 1 105 ? 26.516 6.542 -21.061 1.00 79.69 105 GLY A N 1
ATOM 859 C CA . GLY A 1 105 ? 27.329 5.457 -20.487 1.00 79.69 105 GLY A CA 1
ATOM 860 C C . GLY A 1 105 ? 26.536 4.308 -19.856 1.00 79.69 105 GLY A C 1
ATOM 861 O O . GLY A 1 105 ? 27.075 3.578 -19.029 1.00 79.69 105 GLY A O 1
ATOM 862 N N . LEU A 1 106 ? 25.265 4.142 -20.229 1.00 84.56 106 LEU A N 1
ATOM 863 C CA . LEU A 1 106 ? 24.381 3.124 -19.665 1.00 84.56 106 LEU A CA 1
ATOM 864 C C . LEU A 1 106 ? 24.687 1.735 -20.232 1.00 84.56 106 LEU A C 1
ATOM 866 O O . LEU A 1 106 ? 24.409 1.463 -21.390 1.00 84.56 106 LEU A O 1
ATOM 870 N N . SER A 1 107 ? 25.223 0.838 -19.413 1.00 87.88 107 SER A N 1
ATOM 871 C CA . SER A 1 107 ? 25.409 -0.574 -19.765 1.00 87.88 107 SER A CA 1
ATOM 872 C C . SER A 1 107 ? 24.359 -1.465 -19.089 1.00 87.88 107 SER A C 1
ATOM 874 O O . SER A 1 107 ? 23.814 -1.113 -18.039 1.00 87.88 107 SER A O 1
ATOM 876 N N . CYS A 1 108 ? 24.129 -2.666 -19.632 1.00 85.31 108 CYS A N 1
ATOM 877 C CA . CYS A 1 108 ? 23.329 -3.703 -18.963 1.00 85.31 108 CYS A CA 1
ATOM 878 C C . CYS A 1 108 ? 23.798 -3.984 -17.526 1.00 85.31 108 CYS A C 1
ATOM 880 O O . CYS A 1 108 ? 22.984 -4.254 -16.650 1.00 85.31 108 CYS A O 1
ATOM 882 N N . ALA A 1 109 ? 25.111 -3.932 -17.278 1.00 85.31 109 ALA A N 1
ATOM 883 C CA . ALA A 1 109 ? 25.669 -4.178 -15.954 1.00 85.31 109 ALA A CA 1
ATOM 884 C C . ALA A 1 109 ? 25.332 -3.039 -14.981 1.00 85.31 109 ALA A C 1
ATOM 886 O O . ALA A 1 109 ? 24.889 -3.308 -13.872 1.00 85.31 109 ALA A O 1
ATOM 887 N N . SER A 1 110 ? 25.446 -1.779 -15.415 1.00 84.19 110 SER A N 1
ATOM 888 C CA . SER A 1 110 ? 25.102 -0.623 -14.572 1.00 84.19 110 SER A CA 1
ATOM 889 C C . SER A 1 110 ? 23.610 -0.536 -14.241 1.00 84.19 110 SER A C 1
ATOM 891 O O . SER A 1 110 ? 23.252 -0.009 -13.195 1.00 84.19 110 SER A O 1
ATOM 893 N N . LEU A 1 111 ? 22.729 -1.075 -15.093 1.00 82.50 111 LEU A N 1
ATOM 894 C CA . LEU A 1 111 ? 21.289 -1.143 -14.807 1.00 82.50 111 LEU A CA 1
ATOM 895 C C . LEU A 1 111 ? 20.968 -2.021 -13.588 1.00 82.50 111 LEU A C 1
ATOM 897 O O . LEU A 1 111 ? 20.049 -1.692 -12.842 1.00 82.50 111 LEU A O 1
ATOM 901 N N . ASN A 1 112 ? 21.746 -3.085 -13.342 1.00 81.62 112 ASN A N 1
ATOM 902 C CA . ASN A 1 112 ? 21.594 -3.902 -12.128 1.00 81.62 112 ASN A CA 1
ATOM 903 C C . ASN A 1 112 ? 21.877 -3.086 -10.859 1.00 81.62 112 ASN A C 1
ATOM 905 O O . ASN A 1 112 ? 21.237 -3.311 -9.833 1.00 81.62 112 ASN A O 1
ATOM 909 N N . ASP A 1 113 ? 22.824 -2.150 -10.926 1.00 78.94 113 ASP A N 1
ATOM 910 C CA . ASP A 1 113 ? 23.192 -1.318 -9.781 1.00 78.94 113 ASP A CA 1
ATOM 911 C C . ASP A 1 113 ? 22.158 -0.212 -9.532 1.00 78.94 113 ASP A C 1
ATOM 913 O O . ASP A 1 113 ? 21.836 0.076 -8.380 1.00 78.94 113 ASP A O 1
ATOM 917 N N . VAL A 1 114 ? 21.583 0.362 -10.598 1.00 77.75 114 VAL A N 1
ATOM 918 C CA . VAL A 1 114 ? 20.523 1.383 -10.498 1.00 77.75 114 VAL A CA 1
ATOM 919 C C . VAL A 1 114 ? 19.240 0.797 -9.906 1.00 77.75 114 VAL A C 1
ATOM 921 O O . VAL A 1 114 ? 18.660 1.412 -9.014 1.00 77.75 114 VAL A O 1
ATOM 924 N N . GLY A 1 115 ? 18.829 -0.405 -10.333 1.00 65.56 115 GLY A N 1
ATOM 925 C CA . GLY A 1 115 ? 17.619 -1.059 -9.812 1.00 65.56 115 GLY A CA 1
ATOM 926 C C . GLY A 1 115 ? 17.644 -1.236 -8.289 1.00 65.56 115 GLY A C 1
ATOM 927 O O . GLY A 1 115 ? 16.663 -0.949 -7.614 1.00 65.56 115 GLY A O 1
ATOM 928 N N . ARG A 1 116 ? 18.809 -1.577 -7.723 1.00 63.88 116 ARG A N 1
ATOM 929 C CA . ARG A 1 116 ? 18.986 -1.737 -6.268 1.00 63.88 116 ARG A CA 1
ATOM 930 C C . ARG A 1 116 ? 18.996 -0.424 -5.483 1.00 63.88 116 ARG A C 1
ATOM 932 O O . ARG A 1 116 ? 18.788 -0.441 -4.275 1.00 63.88 116 ARG A O 1
ATOM 939 N N . GLY A 1 117 ? 19.291 0.702 -6.132 1.00 56.16 117 GLY A N 1
ATOM 940 C CA . GLY A 1 117 ? 19.398 2.006 -5.472 1.00 56.16 117 GLY A CA 1
ATOM 941 C C . GLY A 1 117 ? 18.053 2.690 -5.211 1.00 56.16 117 GLY A C 1
ATOM 942 O O . GLY A 1 117 ? 17.982 3.578 -4.365 1.00 56.16 117 GLY A O 1
ATOM 943 N N . SER A 1 118 ? 16.992 2.272 -5.910 1.00 54.88 118 SER A N 1
ATOM 944 C CA . SER A 1 118 ? 15.678 2.930 -5.900 1.00 54.88 118 SER A CA 1
ATOM 945 C C . SER A 1 118 ? 14.713 2.398 -4.826 1.00 54.88 118 SER A C 1
ATOM 947 O O . SER A 1 118 ? 13.506 2.658 -4.888 1.00 54.88 118 SER A O 1
ATOM 949 N N . GLU A 1 119 ? 15.198 1.672 -3.815 1.00 54.78 119 GLU A N 1
ATOM 950 C CA . GLU A 1 119 ? 14.361 1.251 -2.687 1.00 54.78 119 GLU A CA 1
ATOM 951 C C . GLU A 1 119 ? 13.889 2.478 -1.887 1.00 54.78 119 GLU A C 1
ATOM 953 O O . GLU A 1 119 ? 14.555 2.992 -0.984 1.00 54.78 119 GLU A O 1
ATOM 958 N N . SER A 1 120 ? 12.706 2.988 -2.236 1.00 51.50 120 SER A N 1
ATOM 959 C CA . SER A 1 120 ? 12.082 4.087 -1.510 1.00 51.50 120 SER A CA 1
ATOM 960 C C . SER A 1 120 ? 11.712 3.620 -0.095 1.00 51.50 120 SER A C 1
ATOM 962 O O . SER A 1 120 ? 10.797 2.822 0.127 1.00 51.50 120 SER A O 1
ATOM 964 N N . SER A 1 121 ? 12.434 4.157 0.889 1.00 49.00 121 SER A N 1
ATOM 965 C CA . SER A 1 121 ? 12.288 3.928 2.337 1.00 49.00 121 SER A CA 1
ATOM 966 C C . SER A 1 121 ? 11.011 4.557 2.927 1.00 49.00 121 SER A C 1
ATOM 968 O O . SER A 1 121 ? 11.012 5.221 3.968 1.00 49.00 121 SER A O 1
ATOM 970 N N . SER A 1 122 ? 9.878 4.401 2.244 1.00 51.09 122 SER A N 1
ATOM 971 C CA . SER A 1 122 ? 8.598 4.928 2.697 1.00 51.09 122 SER A CA 1
ATOM 972 C C . SER A 1 122 ? 7.959 4.013 3.744 1.00 51.09 122 SER A C 1
ATOM 974 O O . SER A 1 122 ? 7.832 2.808 3.577 1.00 51.09 122 SER A O 1
ATOM 976 N N . ILE A 1 123 ? 7.448 4.605 4.823 1.00 45.84 123 ILE A N 1
ATOM 977 C CA . ILE A 1 123 ? 6.701 3.906 5.888 1.00 45.84 123 ILE A CA 1
ATOM 978 C C . ILE A 1 123 ? 5.458 3.180 5.328 1.00 45.84 123 ILE A C 1
ATOM 980 O O . ILE A 1 123 ? 4.978 2.205 5.904 1.00 45.84 123 ILE A O 1
ATOM 984 N N . PHE A 1 124 ? 4.928 3.644 4.193 1.00 44.41 124 PHE A N 1
ATOM 985 C CA . PHE A 1 124 ? 3.775 3.023 3.543 1.00 44.41 124 PHE A CA 1
ATOM 986 C C . PHE A 1 124 ? 4.154 1.902 2.574 1.00 44.41 124 PHE A C 1
ATOM 988 O O . PHE A 1 124 ? 3.404 0.932 2.500 1.00 44.41 124 PHE A O 1
ATOM 995 N N . SER A 1 125 ? 5.305 1.985 1.888 1.00 49.19 125 SER A N 1
ATOM 996 C CA . SER A 1 125 ? 5.845 0.810 1.190 1.00 49.19 125 SER A CA 1
ATOM 997 C C . SER A 1 125 ? 6.184 -0.260 2.226 1.00 49.19 125 SER A C 1
ATOM 999 O O . SER A 1 125 ? 5.764 -1.396 2.077 1.00 49.19 125 SER A O 1
ATOM 1001 N N . PHE A 1 126 ? 6.753 0.125 3.369 1.00 45.31 126 PHE A N 1
ATOM 1002 C CA . PHE A 1 126 ? 6.967 -0.764 4.508 1.00 45.31 126 PHE A CA 1
ATOM 1003 C C . PHE A 1 126 ? 5.705 -1.550 4.930 1.00 45.31 126 PHE A C 1
ATOM 1005 O O . PHE A 1 126 ? 5.774 -2.762 5.091 1.00 45.31 126 PHE A O 1
ATOM 1012 N N . LEU A 1 127 ? 4.526 -0.934 5.063 1.00 47.94 127 LEU A N 1
ATOM 1013 C CA . LEU A 1 127 ? 3.333 -1.678 5.507 1.00 47.94 127 LEU A CA 1
ATOM 1014 C C . LEU A 1 127 ? 2.708 -2.586 4.433 1.00 47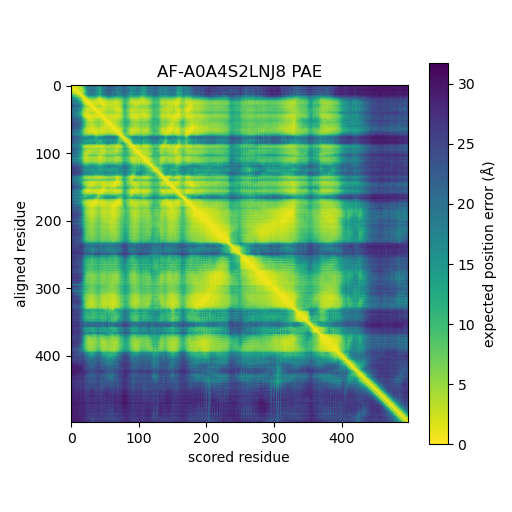.94 127 LEU A C 1
ATOM 1016 O O . LEU A 1 127 ? 2.069 -3.571 4.800 1.00 47.94 127 LEU A O 1
ATOM 1020 N N . PHE A 1 128 ? 2.877 -2.283 3.141 1.00 49.69 128 PHE A N 1
ATOM 1021 C CA . PHE A 1 128 ? 2.070 -2.908 2.081 1.00 49.69 128 PHE A CA 1
ATOM 1022 C C . PHE A 1 128 ? 2.847 -3.423 0.856 1.00 49.69 128 PHE A C 1
ATOM 1024 O O . PHE A 1 128 ? 2.237 -4.057 -0.001 1.00 49.69 128 PHE A O 1
ATOM 1031 N N . SER A 1 129 ? 4.165 -3.216 0.744 1.00 47.97 129 SER A N 1
ATOM 1032 C CA . SER A 1 129 ? 4.931 -3.689 -0.416 1.00 47.97 129 SER A CA 1
ATOM 1033 C C . SER A 1 129 ? 5.343 -5.156 -0.273 1.00 47.97 129 SER A C 1
ATOM 1035 O O . SER A 1 129 ? 6.024 -5.558 0.675 1.00 47.97 129 SER A O 1
ATOM 1037 N N . ILE A 1 130 ? 4.937 -5.962 -1.251 1.00 48.56 130 ILE A N 1
ATOM 1038 C CA . ILE A 1 130 ? 5.553 -7.249 -1.573 1.00 48.56 130 ILE A CA 1
ATOM 1039 C C . ILE A 1 130 ? 6.672 -6.898 -2.552 1.00 48.56 130 ILE A C 1
ATOM 1041 O O . ILE A 1 130 ? 6.372 -6.420 -3.640 1.00 48.56 130 ILE A O 1
ATOM 1045 N N . LEU A 1 131 ? 7.935 -7.040 -2.145 1.00 44.97 131 LEU A N 1
ATOM 1046 C CA . LEU A 1 131 ? 9.087 -6.693 -2.982 1.00 44.97 131 LEU A CA 1
ATOM 1047 C C . LEU A 1 131 ? 9.164 -7.689 -4.158 1.00 44.97 131 LEU A C 1
ATOM 1049 O O . LEU A 1 131 ? 9.308 -8.889 -3.900 1.00 44.97 131 LEU A O 1
ATOM 1053 N N . PRO A 1 132 ? 9.001 -7.266 -5.423 1.00 55.03 132 PRO A N 1
ATOM 1054 C CA . PRO A 1 132 ? 9.273 -8.141 -6.553 1.00 55.03 132 PRO A CA 1
ATOM 1055 C C . PRO A 1 132 ? 10.790 -8.258 -6.766 1.00 55.03 132 PRO A C 1
ATOM 1057 O O . PRO A 1 132 ? 11.526 -7.306 -6.543 1.00 55.03 132 PRO A O 1
ATOM 1060 N N . ASP A 1 133 ? 11.268 -9.423 -7.209 1.00 61.28 133 ASP A N 1
ATOM 1061 C CA . ASP A 1 133 ? 12.629 -9.542 -7.747 1.00 61.28 133 ASP A CA 1
ATOM 1062 C C . ASP A 1 133 ? 12.754 -8.659 -9.004 1.00 61.28 133 ASP A C 1
ATOM 1064 O O . ASP A 1 133 ? 12.099 -8.928 -10.019 1.00 61.28 133 ASP A O 1
ATOM 1068 N N . ASP A 1 134 ? 13.607 -7.633 -8.940 1.00 70.38 134 ASP A N 1
ATOM 1069 C CA . ASP A 1 134 ? 13.704 -6.549 -9.938 1.00 70.38 134 ASP A CA 1
ATOM 1070 C C . ASP A 1 134 ? 14.304 -6.968 -11.287 1.00 70.38 134 ASP A C 1
ATOM 1072 O O . ASP A 1 134 ? 14.185 -6.256 -12.291 1.00 70.38 134 ASP A O 1
ATOM 1076 N N . THR A 1 135 ? 14.955 -8.133 -11.329 1.00 80.31 135 THR A N 1
ATOM 1077 C CA . THR A 1 135 ? 15.648 -8.628 -12.523 1.00 80.31 135 THR A CA 1
ATOM 1078 C C . THR A 1 135 ? 15.117 -9.994 -12.910 1.00 80.31 135 THR A C 1
ATOM 1080 O O . THR A 1 135 ? 15.150 -10.946 -12.130 1.00 80.31 135 THR A O 1
ATOM 1083 N N . LYS A 1 136 ? 14.613 -10.099 -14.140 1.00 85.69 136 LYS A N 1
ATOM 1084 C CA . LYS A 1 136 ? 14.128 -11.365 -14.691 1.00 85.69 136 LYS A CA 1
ATOM 1085 C C . LYS A 1 136 ? 14.759 -11.605 -16.050 1.00 85.69 136 LYS A C 1
ATOM 1087 O O . LYS A 1 136 ? 14.823 -10.709 -16.891 1.00 85.69 136 LYS A O 1
ATOM 1092 N N . THR A 1 137 ? 15.232 -12.827 -16.257 1.00 85.25 137 THR A N 1
ATOM 1093 C CA . THR A 1 137 ? 15.799 -13.269 -17.529 1.00 85.25 137 THR A CA 1
ATOM 1094 C C . THR A 1 137 ? 14.693 -13.882 -18.385 1.00 85.25 137 THR A C 1
ATOM 1096 O O . THR A 1 137 ? 13.990 -14.807 -17.974 1.00 85.25 137 THR A O 1
ATOM 1099 N N . LEU A 1 138 ? 14.495 -13.323 -19.575 1.00 84.81 138 LEU A N 1
ATOM 1100 C CA . LEU A 1 138 ? 13.532 -13.801 -20.559 1.00 84.81 138 LEU A CA 1
ATOM 1101 C C . LEU A 1 138 ? 14.239 -14.779 -21.498 1.00 84.81 138 LEU A C 1
ATOM 1103 O O . LEU A 1 138 ? 15.207 -14.406 -22.160 1.00 84.81 138 LEU A O 1
ATOM 1107 N N . ASN A 1 139 ? 13.745 -16.014 -21.568 1.00 85.19 139 ASN A N 1
ATOM 1108 C CA . ASN A 1 139 ? 14.234 -17.033 -22.493 1.00 85.19 139 ASN A CA 1
ATOM 1109 C C . ASN A 1 139 ? 13.244 -17.172 -23.657 1.00 85.19 139 ASN A C 1
ATOM 1111 O O . ASN A 1 139 ? 12.067 -16.857 -23.522 1.00 85.19 139 ASN A O 1
ATOM 1115 N N . SER A 1 140 ? 13.700 -17.681 -24.801 1.00 77.94 140 SER A N 1
ATOM 1116 C CA . SER A 1 140 ? 12.897 -17.793 -26.035 1.00 77.94 140 SER A CA 1
ATOM 1117 C C . SER A 1 140 ? 11.556 -18.531 -25.891 1.00 77.94 140 SER A C 1
ATOM 1119 O O . SER A 1 140 ? 10.639 -18.289 -26.669 1.00 77.94 140 SER A O 1
ATOM 1121 N N . SER A 1 141 ? 11.441 -19.445 -24.925 1.00 77.06 141 SER A N 1
ATOM 1122 C CA . SER A 1 141 ? 10.242 -20.250 -24.678 1.00 77.06 141 SER A CA 1
ATOM 1123 C C . SER A 1 141 ? 9.354 -19.711 -23.557 1.00 77.06 141 SER A C 1
ATOM 1125 O O . SER A 1 141 ? 8.269 -20.251 -23.343 1.00 77.06 141 SER A O 1
ATOM 1127 N N . SER A 1 142 ? 9.787 -18.675 -22.830 1.00 85.69 142 SER A N 1
ATOM 1128 C CA . SER A 1 142 ? 9.026 -18.111 -21.719 1.00 85.69 142 SER A CA 1
ATOM 1129 C C . SER A 1 142 ? 8.382 -16.784 -22.102 1.00 85.69 142 SER A C 1
ATOM 1131 O O . SER A 1 142 ? 9.002 -15.900 -22.683 1.00 85.69 142 SER A O 1
ATOM 1133 N N . THR A 1 143 ? 7.110 -16.631 -21.742 1.00 89.81 143 THR A N 1
ATOM 1134 C CA . THR A 1 143 ? 6.464 -15.320 -21.681 1.00 89.81 143 THR A CA 1
ATOM 1135 C C . THR A 1 143 ? 6.665 -14.763 -20.282 1.00 89.81 143 THR A C 1
ATOM 1137 O O . THR A 1 143 ? 6.233 -15.386 -19.306 1.00 89.81 143 THR A O 1
ATOM 1140 N N . LEU A 1 144 ? 7.302 -13.604 -20.163 1.00 92.12 144 LEU A N 1
ATOM 1141 C CA . LEU A 1 144 ? 7.430 -12.922 -18.884 1.00 92.12 144 LEU A CA 1
ATOM 1142 C C . LEU A 1 144 ? 6.209 -12.037 -18.671 1.00 92.12 144 LEU A C 1
ATOM 1144 O O . LEU A 1 144 ? 5.942 -11.150 -19.476 1.00 92.12 144 LEU A O 1
ATOM 1148 N N . ARG A 1 145 ? 5.489 -12.265 -17.573 1.00 93.62 145 ARG A N 1
ATOM 1149 C CA . ARG A 1 145 ? 4.338 -11.453 -17.182 1.00 93.62 145 ARG A CA 1
ATOM 1150 C C . ARG A 1 145 ? 4.561 -10.835 -15.813 1.00 93.62 145 ARG A C 1
ATOM 1152 O O . ARG A 1 145 ? 4.990 -11.529 -14.890 1.00 93.62 145 ARG A O 1
ATOM 1159 N N . TRP A 1 146 ? 4.273 -9.549 -15.681 1.00 92.44 146 TRP A N 1
ATOM 1160 C CA . TRP A 1 146 ? 4.266 -8.866 -14.392 1.00 92.44 146 TRP A CA 1
ATOM 1161 C C . TRP A 1 146 ? 3.284 -7.699 -14.404 1.00 92.44 146 TRP A C 1
ATOM 1163 O O . TRP A 1 146 ? 2.881 -7.220 -15.462 1.00 92.44 146 TRP A O 1
ATOM 1173 N N . MET A 1 147 ? 2.905 -7.264 -13.206 1.00 90.19 147 MET A N 1
ATOM 1174 C CA . MET A 1 147 ? 2.091 -6.073 -13.003 1.00 90.19 147 MET A CA 1
ATOM 1175 C C . MET A 1 147 ? 3.004 -4.935 -12.559 1.00 90.19 147 MET A C 1
ATOM 1177 O O . MET A 1 147 ? 3.835 -5.127 -11.672 1.00 90.19 147 MET A O 1
ATOM 1181 N N . SER A 1 148 ? 2.865 -3.779 -13.196 1.00 89.62 148 SER A N 1
ATOM 1182 C CA . SER A 1 148 ? 3.562 -2.547 -12.834 1.00 89.62 148 SER A CA 1
ATOM 1183 C C . SER A 1 148 ? 2.529 -1.484 -12.471 1.00 89.62 148 SER A C 1
ATOM 1185 O O . SER A 1 148 ? 1.555 -1.335 -13.215 1.00 89.62 148 SER A O 1
ATOM 1187 N N . PRO A 1 149 ? 2.705 -0.734 -11.373 1.00 86.69 149 PRO A N 1
ATOM 1188 C CA . PRO A 1 149 ? 1.772 0.328 -11.023 1.00 86.69 149 PRO A CA 1
ATOM 1189 C C . PRO A 1 149 ? 1.747 1.397 -12.121 1.00 86.69 149 PRO A C 1
ATOM 1191 O O . PRO A 1 149 ? 2.783 1.723 -12.714 1.00 86.69 149 PRO A O 1
ATOM 1194 N N . THR A 1 150 ? 0.565 1.953 -12.396 1.00 86.81 150 THR A N 1
ATOM 1195 C CA . THR A 1 150 ? 0.438 3.050 -13.369 1.00 86.81 150 THR A CA 1
ATOM 1196 C C . THR A 1 150 ? 1.013 4.367 -12.847 1.00 86.81 150 THR A C 1
ATOM 1198 O O . THR A 1 150 ? 1.456 5.190 -13.647 1.00 86.81 150 THR A O 1
ATOM 1201 N N . PHE A 1 151 ? 1.055 4.558 -11.523 1.00 80.75 151 PHE A N 1
ATOM 1202 C CA . PHE A 1 151 ? 1.683 5.730 -10.917 1.00 80.75 151 PHE A CA 1
ATOM 1203 C C . PHE A 1 151 ? 2.686 5.373 -9.808 1.00 80.75 151 PHE A C 1
ATOM 1205 O O . PHE A 1 151 ? 2.365 4.548 -8.946 1.00 80.75 151 PHE A O 1
ATOM 1212 N N . PRO A 1 152 ? 3.855 6.044 -9.759 1.00 79.62 152 PRO A N 1
ATOM 1213 C CA . PRO A 1 152 ? 4.372 6.974 -10.778 1.00 79.62 152 PRO A CA 1
ATOM 1214 C C . PRO A 1 152 ? 4.576 6.273 -12.133 1.00 79.62 152 PRO A C 1
ATOM 1216 O O . PRO A 1 152 ? 4.533 5.043 -12.193 1.00 79.62 152 PRO A O 1
ATOM 1219 N N . SER A 1 153 ? 4.722 7.045 -13.217 1.00 81.06 153 SER A N 1
ATOM 1220 C CA . SER A 1 153 ? 4.941 6.494 -14.558 1.00 81.06 153 SER A CA 1
ATOM 1221 C C . SER A 1 153 ? 6.159 5.573 -14.520 1.00 81.06 153 SER A C 1
ATOM 1223 O O . SER A 1 153 ? 7.297 5.995 -14.337 1.00 81.06 153 SER A O 1
ATOM 1225 N N . SER A 1 154 ? 5.903 4.271 -14.610 1.00 87.12 154 SER A N 1
ATOM 1226 C CA . SER A 1 154 ? 6.959 3.275 -14.529 1.00 87.12 154 SER A CA 1
ATOM 1227 C C . SER A 1 154 ? 7.601 3.106 -15.902 1.00 87.12 154 SER A C 1
ATOM 1229 O O . SER A 1 154 ? 6.918 3.067 -16.928 1.00 87.12 154 SER A O 1
ATOM 1231 N N . CYS A 1 155 ? 8.925 2.999 -15.940 1.00 92.50 155 CYS A N 1
ATOM 1232 C CA . CYS A 1 155 ? 9.623 2.525 -17.124 1.00 92.50 155 CYS A CA 1
ATOM 1233 C C . CYS A 1 155 ? 10.165 1.118 -16.873 1.00 92.50 155 CYS A C 1
ATOM 1235 O O . CYS A 1 155 ? 10.406 0.713 -15.736 1.00 92.50 155 CYS A O 1
ATOM 1237 N N . PHE A 1 156 ? 10.370 0.351 -17.935 1.00 93.69 156 PHE A N 1
ATOM 1238 C CA . PHE A 1 156 ? 11.132 -0.890 -17.878 1.00 93.69 156 PHE A CA 1
ATOM 1239 C C . PHE A 1 156 ? 12.209 -0.862 -18.955 1.00 93.69 156 PHE A C 1
ATOM 1241 O O . PHE A 1 156 ? 11.993 -0.330 -20.045 1.00 93.69 156 PHE A O 1
ATOM 1248 N N . ALA A 1 157 ? 13.379 -1.418 -18.648 1.00 94.19 157 ALA A N 1
ATOM 1249 C CA . ALA A 1 157 ? 14.462 -1.522 -19.616 1.00 94.19 157 ALA A CA 1
ATOM 1250 C C . ALA A 1 157 ? 14.657 -2.967 -20.045 1.00 94.19 157 ALA A C 1
ATOM 1252 O O . ALA A 1 157 ? 14.582 -3.902 -19.244 1.00 94.19 157 ALA A O 1
ATOM 1253 N N . VAL A 1 158 ? 14.943 -3.132 -21.327 1.00 94.06 158 VAL A N 1
ATOM 1254 C CA . VAL A 1 158 ? 15.258 -4.411 -21.941 1.00 94.06 158 VAL A CA 1
ATOM 1255 C C . VAL A 1 158 ? 16.637 -4.298 -22.560 1.00 94.06 158 VAL A C 1
ATOM 1257 O O . VAL A 1 158 ? 16.915 -3.361 -23.314 1.00 94.06 158 VAL A O 1
ATOM 1260 N N . CYS A 1 159 ? 17.514 -5.241 -22.230 1.00 91.81 159 CYS A N 1
ATOM 1261 C CA . CYS A 1 159 ? 18.859 -5.241 -22.775 1.00 91.81 159 CYS A CA 1
ATOM 1262 C C . CYS A 1 159 ? 19.357 -6.664 -23.060 1.00 91.81 159 CYS A C 1
ATOM 1264 O O . CYS A 1 159 ? 19.065 -7.612 -22.325 1.00 91.81 159 CYS A O 1
ATOM 1266 N N . ASP A 1 160 ? 20.094 -6.805 -24.158 1.00 89.62 160 ASP A N 1
ATOM 1267 C CA . ASP A 1 160 ? 20.697 -8.068 -24.573 1.00 89.62 160 ASP A CA 1
ATOM 1268 C C . ASP A 1 160 ? 22.129 -8.165 -24.013 1.00 89.62 160 ASP A C 1
ATOM 1270 O O . ASP A 1 160 ? 22.983 -7.350 -24.380 1.00 89.62 160 ASP A O 1
ATOM 1274 N N . PRO A 1 161 ? 22.413 -9.119 -23.106 1.00 83.38 161 PRO A N 1
ATOM 1275 C CA . PRO A 1 161 ? 23.746 -9.314 -22.551 1.00 83.38 161 PRO A CA 1
ATOM 1276 C C . PRO A 1 161 ? 24.710 -10.022 -23.518 1.00 83.38 161 PRO A C 1
ATOM 1278 O O . PRO A 1 161 ? 25.883 -10.181 -23.175 1.00 83.38 161 PRO A O 1
ATOM 1281 N N . SER A 1 162 ? 24.248 -10.502 -24.680 1.00 80.25 162 SER A N 1
ATOM 1282 C CA . SER A 1 162 ? 25.070 -11.312 -25.579 1.00 80.25 162 SER A CA 1
ATOM 1283 C C . SER A 1 162 ? 26.245 -10.532 -26.184 1.00 80.25 162 SER A C 1
ATOM 1285 O O . SER A 1 162 ? 26.163 -9.355 -26.544 1.00 80.25 162 SER A O 1
ATOM 1287 N N . THR A 1 163 ? 27.397 -11.201 -26.255 1.00 73.25 163 THR A N 1
ATOM 1288 C CA . THR A 1 163 ? 28.619 -10.641 -26.834 1.00 73.25 163 THR A CA 1
ATOM 1289 C C . THR A 1 163 ? 28.537 -10.630 -28.366 1.00 73.25 163 THR A C 1
ATOM 1291 O O . THR A 1 163 ? 27.972 -11.550 -28.960 1.00 73.25 163 THR A O 1
ATOM 1294 N N . PRO A 1 164 ? 29.147 -9.639 -29.044 1.00 68.50 164 PRO A N 1
ATOM 1295 C CA . PRO A 1 164 ? 28.991 -9.389 -30.486 1.00 68.50 164 PRO A CA 1
ATOM 1296 C C . PRO A 1 164 ? 29.550 -10.478 -31.428 1.00 68.50 164 PRO A C 1
ATOM 1298 O O . PRO A 1 164 ? 29.618 -10.270 -32.636 1.00 68.50 164 PRO A O 1
ATOM 1301 N N . ALA A 1 165 ? 29.967 -11.637 -30.913 1.00 69.44 165 ALA A N 1
ATOM 1302 C CA . ALA A 1 165 ? 30.649 -12.680 -31.680 1.00 69.44 165 ALA A CA 1
ATOM 1303 C C . ALA A 1 165 ? 29.706 -13.705 -32.354 1.00 69.44 165 ALA A C 1
ATOM 1305 O O . ALA A 1 165 ? 30.187 -14.601 -33.046 1.00 69.44 165 ALA A O 1
ATOM 1306 N N . GLY A 1 166 ? 28.384 -13.604 -32.160 1.00 66.81 166 GLY A N 1
ATOM 1307 C CA . GLY A 1 166 ? 27.398 -14.554 -32.693 1.00 66.81 166 GLY A CA 1
ATOM 1308 C C . GLY A 1 166 ? 26.693 -14.091 -33.984 1.00 66.81 166 GLY A C 1
ATOM 1309 O O . GLY A 1 166 ? 26.475 -12.895 -34.182 1.00 66.81 166 GLY A O 1
ATOM 1310 N N . PRO A 1 167 ? 26.298 -15.009 -34.886 1.00 62.06 167 PRO A N 1
ATOM 1311 C CA . PRO A 1 167 ? 25.604 -14.665 -36.127 1.00 62.06 167 PRO A CA 1
ATOM 1312 C C . PRO A 1 167 ? 24.191 -14.082 -35.902 1.00 62.06 167 PRO A C 1
ATOM 1314 O O . PRO A 1 167 ? 23.239 -14.806 -35.646 1.00 62.06 167 PRO A O 1
ATOM 1317 N N . THR A 1 168 ? 24.098 -12.754 -36.057 1.00 63.00 168 THR A N 1
ATOM 1318 C CA . THR A 1 168 ? 23.067 -11.862 -36.665 1.00 63.00 168 THR A CA 1
ATOM 1319 C C . THR A 1 168 ? 21.551 -12.133 -36.626 1.00 63.00 168 THR A C 1
ATOM 1321 O O . THR A 1 168 ? 20.813 -11.263 -37.098 1.00 63.00 168 THR A O 1
ATOM 1324 N N . GLN A 1 169 ? 21.018 -13.222 -36.071 1.00 73.81 169 GLN A N 1
ATOM 1325 C CA . GLN A 1 169 ? 19.562 -13.317 -35.901 1.00 73.81 169 GLN A CA 1
ATOM 1326 C C . GLN A 1 169 ? 19.124 -12.476 -34.705 1.00 73.81 169 GLN A C 1
ATOM 1328 O O . GLN A 1 169 ? 19.390 -12.806 -33.554 1.00 73.81 169 GLN A O 1
ATOM 1333 N N . ARG A 1 170 ? 18.476 -11.346 -35.005 1.00 80.06 170 ARG A N 1
ATOM 1334 C CA . ARG A 1 170 ? 17.961 -10.416 -34.000 1.00 80.06 170 ARG A CA 1
ATOM 1335 C C . ARG A 1 170 ? 16.613 -10.931 -33.500 1.00 80.06 170 ARG A C 1
ATOM 1337 O O . ARG A 1 170 ? 15.701 -11.058 -34.322 1.00 80.06 170 ARG A O 1
ATOM 1344 N N . PRO A 1 171 ? 16.469 -11.239 -32.203 1.00 82.81 171 PRO A N 1
ATOM 1345 C CA . PRO A 1 171 ? 15.167 -11.574 -31.661 1.00 82.81 171 PRO A CA 1
ATOM 1346 C C . PRO A 1 171 ? 14.260 -10.339 -31.719 1.00 82.81 171 PRO A C 1
ATOM 1348 O O . PRO A 1 171 ? 14.682 -9.222 -31.400 1.00 82.81 171 PRO A O 1
ATOM 1351 N N . ALA A 1 172 ? 13.012 -10.545 -32.134 1.00 89.38 172 ALA A N 1
ATOM 1352 C CA . ALA A 1 172 ? 11.983 -9.524 -32.039 1.00 89.38 172 ALA A CA 1
ATOM 1353 C C . ALA A 1 172 ? 11.294 -9.662 -30.678 1.00 89.38 172 ALA A C 1
ATOM 1355 O O . ALA A 1 172 ? 10.844 -10.746 -30.303 1.00 89.38 172 ALA A O 1
ATOM 1356 N N . LEU A 1 173 ? 11.242 -8.580 -29.910 1.00 92.38 173 LEU A N 1
ATOM 1357 C CA . LEU A 1 173 ? 10.511 -8.530 -28.652 1.00 92.38 173 LEU A CA 1
ATOM 1358 C C . LEU A 1 173 ? 9.070 -8.134 -28.946 1.00 92.38 173 LEU A C 1
ATOM 1360 O O . LEU A 1 173 ? 8.821 -7.018 -29.395 1.00 92.38 173 LEU A O 1
ATOM 1364 N N . THR A 1 174 ? 8.129 -9.024 -28.657 1.00 94.19 174 THR A N 1
ATOM 1365 C CA . THR A 1 174 ? 6.700 -8.714 -28.673 1.00 94.19 174 THR A CA 1
ATOM 1366 C C . THR A 1 174 ? 6.273 -8.346 -27.264 1.00 94.19 174 THR A C 1
ATOM 1368 O O . THR A 1 174 ? 6.354 -9.174 -26.353 1.00 94.19 174 THR A O 1
ATOM 1371 N N . ALA A 1 175 ? 5.830 -7.111 -27.081 1.00 94.69 175 ALA A N 1
ATOM 1372 C CA . ALA A 1 175 ? 5.329 -6.613 -25.816 1.00 94.69 175 ALA A CA 1
ATOM 1373 C C . ALA A 1 175 ? 3.843 -6.304 -25.954 1.00 94.69 175 ALA A C 1
ATOM 1375 O O . ALA A 1 175 ? 3.431 -5.534 -26.821 1.00 94.69 175 ALA A O 1
ATOM 1376 N N . LYS A 1 176 ? 3.041 -6.897 -25.077 1.00 96.19 176 LYS A N 1
ATOM 1377 C CA . LYS A 1 176 ? 1.612 -6.638 -24.985 1.00 96.19 176 LYS A CA 1
ATOM 1378 C C . LYS A 1 176 ? 1.304 -6.074 -23.608 1.00 96.19 176 LYS A C 1
ATOM 1380 O O . LYS A 1 176 ? 1.576 -6.721 -22.594 1.00 96.19 176 LYS A O 1
ATOM 1385 N N . VAL A 1 177 ? 0.746 -4.867 -23.600 1.00 95.19 177 VAL A N 1
ATOM 1386 C CA . VAL A 1 177 ? 0.440 -4.111 -22.383 1.00 95.19 177 VAL A CA 1
ATOM 1387 C C . VAL A 1 177 ? -1.066 -3.952 -22.259 1.00 95.19 177 VAL A C 1
ATOM 1389 O O . VAL A 1 177 ? -1.698 -3.256 -23.053 1.00 95.19 177 VAL A O 1
ATOM 1392 N N . GLU A 1 178 ? -1.645 -4.576 -21.240 1.00 95.56 178 GLU A N 1
ATOM 1393 C CA . GLU A 1 178 ? -3.056 -4.427 -20.884 1.00 95.56 178 GLU A CA 1
ATOM 1394 C C . GLU A 1 178 ? -3.174 -3.649 -19.570 1.00 95.56 178 GLU A C 1
ATOM 1396 O O . GLU A 1 178 ? -2.329 -3.768 -18.689 1.00 95.56 178 GLU A O 1
ATOM 1401 N N . LEU A 1 179 ? -4.221 -2.841 -19.409 1.00 93.69 179 LEU A N 1
ATOM 1402 C CA . LEU A 1 179 ? -4.581 -2.315 -18.091 1.00 93.69 179 LEU A CA 1
ATOM 1403 C C . LEU A 1 179 ? -5.472 -3.343 -17.399 1.00 93.69 179 LEU A C 1
ATOM 1405 O O . LEU A 1 179 ? -6.519 -3.720 -17.932 1.00 93.69 179 LEU A O 1
ATOM 1409 N N . ARG A 1 180 ? -5.070 -3.788 -16.210 1.00 94.75 180 ARG A N 1
ATOM 1410 C CA . ARG A 1 180 ? -5.881 -4.666 -15.364 1.00 94.75 180 ARG A CA 1
ATOM 1411 C C . ARG A 1 180 ? -6.156 -4.009 -14.029 1.00 94.75 180 ARG A C 1
ATOM 1413 O O . ARG A 1 180 ? -5.297 -3.361 -13.444 1.00 94.75 180 ARG A O 1
ATOM 1420 N N . LEU A 1 181 ? -7.375 -4.193 -13.538 1.00 93.12 181 LEU A N 1
ATOM 1421 C CA . LEU A 1 181 ? -7.740 -3.760 -12.199 1.00 93.12 181 LEU A CA 1
ATOM 1422 C C . LEU A 1 181 ? -7.006 -4.638 -11.185 1.00 93.12 181 LEU A C 1
ATOM 1424 O O . LEU A 1 181 ? -7.134 -5.863 -11.222 1.00 93.12 181 LEU A O 1
ATOM 1428 N N . ASN A 1 182 ? -6.235 -4.017 -10.293 1.00 89.56 182 ASN A N 1
ATOM 1429 C CA . ASN A 1 182 ? -5.564 -4.762 -9.242 1.00 89.56 182 ASN A CA 1
ATOM 1430 C C . ASN A 1 182 ? -6.587 -5.097 -8.154 1.00 89.56 182 ASN A C 1
ATOM 1432 O O . ASN A 1 182 ? -6.938 -4.259 -7.321 1.00 89.56 182 ASN A O 1
ATOM 1436 N N . GLU A 1 183 ? -7.080 -6.335 -8.183 1.00 91.19 183 GLU A N 1
ATOM 1437 C CA . GLU A 1 183 ? -8.103 -6.826 -7.258 1.00 91.19 183 GLU A CA 1
ATOM 1438 C C . GLU A 1 183 ? -7.703 -6.614 -5.795 1.00 91.19 183 GLU A C 1
ATOM 1440 O O . GLU A 1 183 ? -8.549 -6.260 -4.978 1.00 91.19 183 GLU A O 1
ATOM 1445 N N . LEU A 1 184 ? -6.416 -6.754 -5.458 1.00 88.38 184 LEU A N 1
ATOM 1446 C CA . LEU A 1 184 ? -5.930 -6.579 -4.092 1.00 88.38 184 LEU A CA 1
ATOM 1447 C C . LEU A 1 184 ? -6.026 -5.121 -3.642 1.00 88.38 184 LEU A C 1
ATOM 1449 O O . LEU A 1 184 ? -6.576 -4.859 -2.574 1.00 88.38 184 LEU A O 1
ATOM 1453 N N . HIS A 1 185 ? -5.545 -4.174 -4.451 1.00 87.31 185 HIS A N 1
ATOM 1454 C CA . HIS A 1 185 ? -5.644 -2.745 -4.132 1.00 87.31 185 HIS A CA 1
ATOM 1455 C C . HIS A 1 185 ? -7.104 -2.294 -4.095 1.00 87.31 185 HIS A C 1
ATOM 1457 O O . HIS A 1 185 ? -7.512 -1.578 -3.184 1.00 87.31 185 HIS A O 1
ATOM 1463 N N . PHE A 1 186 ? -7.930 -2.790 -5.015 1.00 90.75 186 PHE A N 1
ATOM 1464 C CA . PHE A 1 186 ? -9.363 -2.533 -4.997 1.00 90.75 186 PHE A CA 1
ATOM 1465 C C . PHE A 1 186 ? -10.038 -3.058 -3.720 1.00 90.75 186 PHE A C 1
ATOM 1467 O O . PHE A 1 186 ? -10.791 -2.324 -3.078 1.00 90.75 186 PHE A O 1
ATOM 1474 N N . LEU A 1 187 ? -9.742 -4.294 -3.303 1.00 92.88 187 LEU A N 1
ATOM 1475 C CA . LEU A 1 187 ? -10.258 -4.870 -2.058 1.00 92.88 187 LEU A CA 1
ATOM 1476 C C . LEU A 1 187 ? -9.773 -4.099 -0.828 1.00 92.88 187 LEU A C 1
ATOM 1478 O O . LEU A 1 187 ? -10.550 -3.894 0.103 1.00 92.88 187 LEU A O 1
ATOM 1482 N N . LEU A 1 188 ? -8.522 -3.635 -0.825 1.00 91.44 188 LEU A N 1
ATOM 1483 C CA . LEU A 1 188 ? -7.979 -2.799 0.244 1.00 91.44 188 LEU A CA 1
ATOM 1484 C C . LEU A 1 188 ? -8.698 -1.444 0.309 1.00 91.44 188 LEU A C 1
ATOM 1486 O O . LEU A 1 188 ? -9.126 -1.033 1.385 1.00 91.44 188 LEU A O 1
ATOM 1490 N N . AL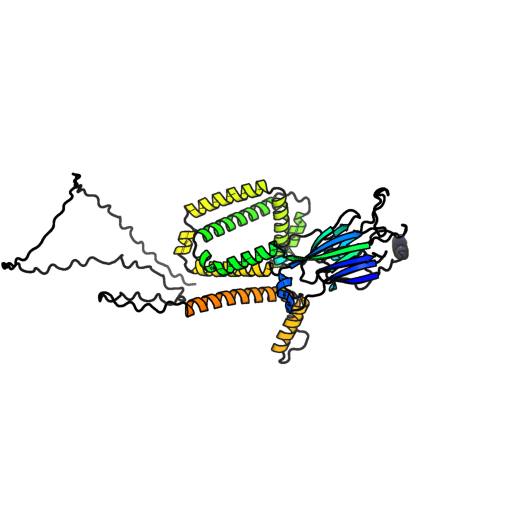A A 1 189 ? -8.906 -0.781 -0.830 1.00 91.62 189 ALA A N 1
ATOM 1491 C CA . ALA A 1 189 ? -9.656 0.472 -0.904 1.00 91.62 189 ALA A CA 1
ATOM 1492 C C . ALA A 1 189 ? -11.101 0.284 -0.420 1.00 91.62 189 ALA A C 1
ATOM 1494 O O . ALA A 1 189 ? -11.606 1.082 0.373 1.00 91.62 189 ALA A O 1
ATOM 1495 N N . LEU A 1 190 ? -11.749 -0.809 -0.836 1.00 93.94 190 LEU A N 1
ATOM 1496 C CA . LEU A 1 190 ? -13.089 -1.172 -0.386 1.00 93.94 190 LEU A CA 1
ATOM 1497 C C . LEU A 1 190 ? -13.121 -1.429 1.126 1.00 93.94 190 LEU A C 1
ATOM 1499 O O . LEU A 1 190 ? -14.015 -0.934 1.809 1.00 93.94 190 LEU A O 1
ATOM 1503 N N . LEU A 1 191 ? -12.138 -2.149 1.667 1.00 95.06 191 LEU A N 1
ATOM 1504 C CA . LEU A 1 191 ? -12.006 -2.395 3.102 1.00 95.06 191 LEU A CA 1
ATOM 1505 C C . LEU A 1 191 ? -11.830 -1.086 3.881 1.00 95.06 191 LEU A C 1
ATOM 1507 O O . LEU A 1 191 ? -12.511 -0.874 4.883 1.00 95.06 191 LEU A O 1
ATOM 1511 N N . GLY A 1 192 ? -10.960 -0.190 3.410 1.00 94.38 192 GLY A N 1
ATOM 1512 C CA . GLY A 1 192 ? -10.757 1.127 4.009 1.00 94.38 192 GLY A CA 1
ATOM 1513 C C . GLY A 1 192 ? -12.032 1.977 3.997 1.00 94.38 192 GLY A C 1
ATOM 1514 O O . GLY A 1 192 ? -12.366 2.610 5.000 1.00 94.38 192 GLY A O 1
ATOM 1515 N N . LEU A 1 193 ? -12.801 1.918 2.905 1.00 93.38 193 LEU A N 1
ATOM 1516 C CA . LEU A 1 193 ? -14.097 2.588 2.781 1.00 93.38 193 LEU A CA 1
ATOM 1517 C C . LEU A 1 193 ? -15.139 2.006 3.739 1.00 93.38 193 LEU A C 1
ATOM 1519 O O . LEU A 1 193 ? -15.820 2.757 4.438 1.00 93.38 193 LEU A O 1
ATOM 1523 N N . VAL A 1 194 ? -15.236 0.678 3.823 1.00 95.69 194 VAL A N 1
ATOM 1524 C CA . VAL A 1 194 ? -16.121 0.001 4.778 1.00 95.69 194 VAL A CA 1
ATOM 1525 C C . VAL A 1 194 ? -15.749 0.386 6.208 1.00 95.69 194 VAL A C 1
ATOM 1527 O O . VAL A 1 194 ? -16.645 0.708 6.985 1.00 95.69 194 VAL A O 1
ATOM 1530 N N . LEU A 1 195 ? -14.461 0.425 6.564 1.00 95.50 195 LEU A N 1
ATOM 1531 C CA . LEU A 1 195 ? -13.997 0.857 7.889 1.00 95.50 195 LEU A CA 1
ATOM 1532 C C . LEU A 1 195 ? -14.376 2.310 8.194 1.00 95.50 195 LEU A C 1
ATOM 1534 O O . LEU A 1 195 ? -14.864 2.592 9.286 1.00 95.50 195 LEU A O 1
ATOM 1538 N N . LEU A 1 196 ? -14.207 3.221 7.233 1.00 94.19 196 LEU A N 1
ATOM 1539 C CA . LEU A 1 196 ? -14.577 4.632 7.380 1.00 94.19 196 LEU A CA 1
ATOM 1540 C C . LEU A 1 196 ? -16.075 4.821 7.635 1.00 94.19 196 LEU A C 1
ATOM 1542 O O . LEU A 1 196 ? -16.453 5.545 8.558 1.00 94.19 196 LEU A O 1
ATOM 1546 N N . LEU A 1 197 ? -16.919 4.156 6.842 1.00 93.31 197 LEU A N 1
ATOM 1547 C CA . LEU A 1 197 ? -18.377 4.268 6.937 1.00 93.31 197 LEU A CA 1
ATOM 1548 C C . LEU A 1 197 ? -18.938 3.532 8.160 1.00 93.31 197 LEU A C 1
ATOM 1550 O O . LEU A 1 197 ? -19.875 4.003 8.803 1.00 93.31 197 LEU A O 1
ATOM 1554 N N . SER A 1 198 ? -18.359 2.384 8.514 1.00 95.75 198 SER A N 1
ATOM 1555 C CA . SER A 1 198 ? -18.789 1.587 9.667 1.00 95.75 198 SER A CA 1
ATOM 1556 C C . SER A 1 198 ? -18.143 2.013 10.987 1.00 95.75 198 SER A C 1
ATOM 1558 O O . SER A 1 198 ? -18.482 1.442 12.021 1.00 95.75 198 SER A O 1
ATOM 1560 N N . ALA A 1 199 ? -17.275 3.033 10.999 1.00 96.56 199 ALA A N 1
ATOM 1561 C CA . ALA A 1 199 ? -16.544 3.466 12.192 1.00 96.56 199 ALA A CA 1
ATOM 1562 C C . ALA A 1 199 ? -17.461 3.764 13.390 1.00 96.56 199 ALA A C 1
ATOM 1564 O O . ALA A 1 199 ?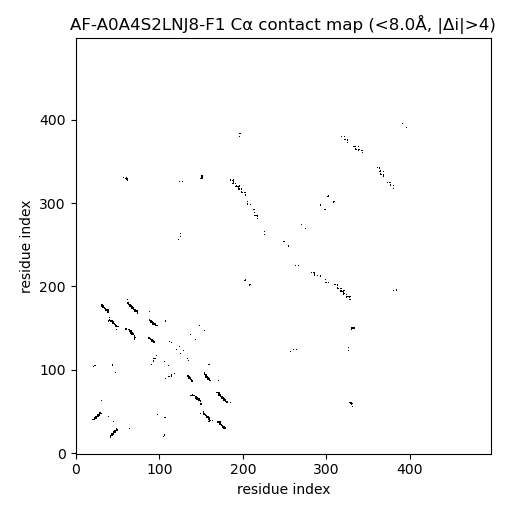 -17.172 3.335 14.507 1.00 96.56 199 ALA A O 1
ATOM 1565 N N . ASN A 1 200 ? -18.597 4.434 13.161 1.00 95.25 200 ASN A N 1
ATOM 1566 C CA . ASN A 1 200 ? -19.586 4.689 14.213 1.00 95.25 200 ASN A CA 1
ATOM 1567 C C . ASN A 1 200 ? -20.152 3.388 14.769 1.00 95.25 200 ASN A C 1
ATOM 1569 O O . ASN A 1 200 ? -20.091 3.146 15.972 1.00 95.25 200 ASN A O 1
ATOM 1573 N N . TYR A 1 201 ? -20.649 2.533 13.876 1.00 96.12 201 TYR A N 1
ATOM 1574 C CA . TYR A 1 201 ? -21.261 1.266 14.246 1.00 96.12 201 TYR A CA 1
ATOM 1575 C C . TYR A 1 201 ? -20.275 0.358 14.991 1.00 96.12 201 TYR A C 1
ATOM 1577 O O . TYR A 1 201 ? -20.600 -0.156 16.058 1.00 96.12 201 TYR A O 1
ATOM 1585 N N . LEU A 1 202 ? -19.050 0.205 14.481 1.00 96.44 202 LEU A N 1
ATOM 1586 C CA . LEU A 1 202 ? -18.000 -0.607 15.096 1.00 96.44 202 LEU A CA 1
ATOM 1587 C C . LEU A 1 202 ? -17.578 -0.065 16.466 1.00 96.44 202 LEU A C 1
ATOM 1589 O O . LEU A 1 202 ? -17.423 -0.851 17.397 1.00 96.44 202 LEU A O 1
ATOM 1593 N N . SER A 1 203 ? -17.468 1.259 16.624 1.00 96.38 203 SER A N 1
ATOM 1594 C CA . SER A 1 203 ? -17.121 1.886 17.911 1.00 96.38 203 SER A CA 1
ATOM 1595 C C . SER A 1 203 ? -18.182 1.696 19.003 1.00 96.38 203 SER A C 1
ATOM 1597 O O . SER A 1 203 ? -17.892 1.846 20.188 1.00 96.38 203 SER A O 1
ATOM 1599 N N . GLU A 1 204 ? -19.416 1.347 18.638 1.00 95.44 204 GLU A N 1
ATOM 1600 C CA . GLU A 1 204 ? -20.485 1.059 19.596 1.00 95.44 204 GLU A CA 1
ATOM 1601 C C . GLU A 1 204 ? -20.562 -0.422 19.979 1.00 95.44 204 GLU A C 1
ATOM 1603 O O . GLU A 1 204 ? -21.121 -0.761 21.028 1.00 95.44 204 GLU A O 1
ATOM 1608 N N . LYS A 1 205 ? -20.008 -1.323 19.159 1.00 96.44 205 LYS A N 1
ATOM 1609 C CA . LYS A 1 205 ? -20.074 -2.767 19.398 1.00 96.44 205 LYS A CA 1
ATOM 1610 C C . LYS A 1 205 ? -18.973 -3.227 20.341 1.00 96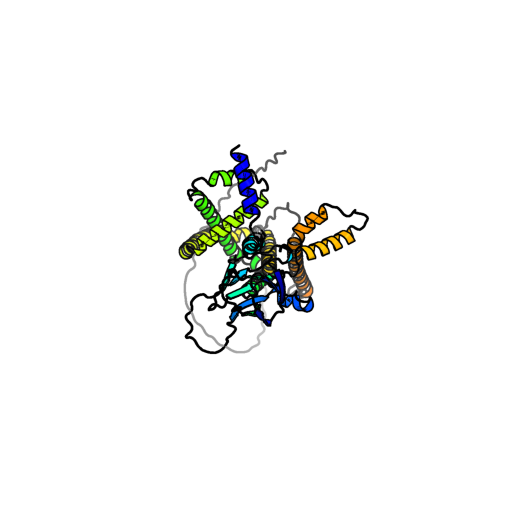.44 205 LYS A C 1
ATOM 1612 O O . LYS A 1 205 ? -17.792 -3.186 20.023 1.00 96.44 205 LYS A O 1
ATOM 1617 N N . ILE A 1 206 ? -19.382 -3.796 21.474 1.00 95.38 206 ILE A N 1
ATOM 1618 C CA . ILE A 1 206 ? -18.477 -4.388 22.469 1.00 95.38 206 ILE A CA 1
ATOM 1619 C C . ILE A 1 206 ? -17.595 -5.496 21.870 1.00 95.38 206 ILE A C 1
ATOM 1621 O O . ILE A 1 206 ? -16.421 -5.594 22.217 1.00 95.38 206 ILE A O 1
ATOM 1625 N N . SER A 1 207 ? -18.117 -6.279 20.917 1.00 95.06 207 SER A N 1
ATOM 1626 C CA . SER A 1 207 ? -17.362 -7.343 20.241 1.00 95.06 207 SER A CA 1
ATOM 1627 C C . SER A 1 207 ? -16.130 -6.818 19.504 1.00 95.06 207 SER A C 1
ATOM 1629 O O . SER A 1 207 ? -15.102 -7.492 19.481 1.00 95.06 207 SER A O 1
ATOM 1631 N N . PHE A 1 208 ? -16.205 -5.603 18.953 1.00 95.25 208 PHE A N 1
ATOM 1632 C CA . PHE A 1 208 ? -15.079 -4.977 18.274 1.00 95.25 208 PHE A CA 1
ATOM 1633 C C . PHE A 1 208 ? -13.929 -4.688 19.249 1.00 95.25 208 PHE A C 1
ATOM 1635 O O . PHE A 1 208 ? -12.782 -4.979 18.929 1.00 95.25 208 PHE A O 1
ATOM 1642 N N . TYR A 1 209 ? -14.230 -4.231 20.469 1.00 95.00 209 TYR A N 1
ATOM 1643 C CA . TYR A 1 209 ? -13.218 -4.004 21.507 1.00 95.00 209 TYR A CA 1
ATOM 1644 C C . TYR A 1 209 ? -12.520 -5.294 21.949 1.00 95.00 209 TYR A C 1
ATOM 1646 O O . TYR A 1 209 ? -11.307 -5.292 22.164 1.00 95.00 209 TYR A O 1
ATOM 1654 N N . TYR A 1 210 ? -13.264 -6.401 22.055 1.00 94.94 210 TYR A N 1
ATOM 1655 C CA . TYR A 1 210 ? -12.676 -7.718 22.312 1.00 94.94 210 TYR A CA 1
ATOM 1656 C C . TYR A 1 210 ? -11.735 -8.128 21.178 1.00 94.94 210 TYR A C 1
ATOM 1658 O O . TYR A 1 210 ? -10.585 -8.474 21.439 1.00 94.94 210 TYR A O 1
ATOM 1666 N N . ALA A 1 211 ? -12.189 -8.038 19.926 1.00 94.94 211 ALA A N 1
ATOM 1667 C CA . ALA A 1 211 ? -11.381 -8.397 18.766 1.00 94.94 211 ALA A CA 1
ATOM 1668 C C . ALA A 1 211 ? -10.113 -7.532 18.653 1.00 94.94 211 ALA A C 1
ATOM 1670 O O . ALA A 1 211 ? -9.022 -8.070 18.468 1.00 94.94 211 ALA A O 1
ATOM 1671 N N . SER A 1 212 ? -10.225 -6.211 18.835 1.00 94.19 212 SER A N 1
ATOM 1672 C CA . SER A 1 212 ? -9.076 -5.301 18.794 1.00 94.19 212 SER A CA 1
ATOM 1673 C C . SER A 1 212 ? -8.102 -5.545 19.946 1.00 94.19 212 SER A C 1
ATOM 1675 O O . SER A 1 212 ? -6.892 -5.519 19.741 1.00 94.19 212 SER A O 1
ATOM 1677 N N . GLY A 1 213 ? -8.615 -5.808 21.155 1.00 94.19 213 GLY A N 1
ATOM 1678 C CA . GLY A 1 213 ? -7.790 -6.104 22.326 1.00 94.19 213 GLY A CA 1
ATOM 1679 C C . GLY A 1 213 ? -7.010 -7.405 22.158 1.00 94.19 213 GLY A C 1
ATOM 1680 O O . GLY A 1 213 ? -5.797 -7.424 22.353 1.00 94.19 213 GLY A O 1
ATOM 1681 N N . VAL A 1 214 ? -7.684 -8.473 21.719 1.00 95.38 214 VAL A N 1
ATOM 1682 C CA . VAL A 1 214 ? -7.041 -9.758 21.401 1.00 95.38 214 VAL A CA 1
ATOM 1683 C C . VAL A 1 214 ? -6.006 -9.582 20.292 1.00 95.38 214 VAL A C 1
ATOM 1685 O O . VAL A 1 214 ? -4.878 -10.042 20.446 1.00 95.38 214 VAL A O 1
ATOM 1688 N N . GLY A 1 215 ? -6.344 -8.864 19.217 1.00 92.75 215 GLY A N 1
ATOM 1689 C CA . GLY A 1 215 ? -5.418 -8.583 18.120 1.00 92.75 215 GLY A CA 1
ATOM 1690 C C . GLY A 1 215 ? -4.156 -7.852 18.583 1.00 92.75 215 GLY A C 1
ATOM 1691 O O . GLY A 1 215 ? -3.052 -8.241 18.208 1.00 92.75 215 GLY A O 1
ATOM 1692 N N . PHE A 1 216 ? -4.295 -6.849 19.455 1.00 91.00 216 PHE A N 1
ATOM 1693 C CA . PHE A 1 216 ? -3.156 -6.115 20.007 1.00 91.00 216 PHE A CA 1
ATOM 1694 C C . PHE A 1 216 ? -2.258 -6.998 20.885 1.00 91.00 216 PHE A C 1
ATOM 1696 O O . PHE A 1 216 ? -1.035 -6.923 20.773 1.00 91.00 216 PHE A O 1
ATOM 1703 N N . VAL A 1 217 ? -2.837 -7.872 21.718 1.00 94.81 217 VAL A N 1
ATOM 1704 C CA . VAL A 1 217 ? -2.063 -8.817 22.544 1.00 94.81 217 VAL A CA 1
ATOM 1705 C C . VAL A 1 217 ? -1.329 -9.836 21.676 1.00 94.81 217 VAL A C 1
ATOM 1707 O O . VAL A 1 217 ? -0.141 -10.065 21.891 1.00 94.81 217 VAL A O 1
ATOM 1710 N N . VAL A 1 218 ? -1.991 -10.401 20.663 1.00 92.94 218 VAL A N 1
ATOM 1711 C CA . VAL A 1 218 ? -1.360 -11.330 19.712 1.00 92.94 218 VAL A CA 1
ATOM 1712 C C . VAL A 1 218 ? -0.200 -10.643 18.990 1.00 92.94 218 VAL A C 1
ATOM 1714 O O . VAL A 1 218 ? 0.913 -11.168 18.998 1.00 92.94 218 VAL A O 1
ATOM 1717 N N . LEU A 1 219 ? -0.416 -9.443 18.443 1.00 86.12 219 LEU A N 1
ATOM 1718 C CA . LEU A 1 219 ? 0.625 -8.672 17.760 1.00 86.12 219 LEU A CA 1
ATOM 1719 C C . LEU A 1 219 ? 1.805 -8.362 18.694 1.00 86.12 219 LEU A C 1
ATOM 1721 O O . LEU A 1 219 ? 2.960 -8.571 18.330 1.00 86.12 219 LEU A O 1
ATOM 1725 N N . SER A 1 220 ? 1.519 -7.905 19.915 1.00 88.56 220 SER A N 1
ATOM 1726 C CA . SER A 1 220 ? 2.536 -7.595 20.923 1.00 88.56 220 SER A CA 1
ATOM 1727 C C . SER A 1 220 ? 3.332 -8.840 21.325 1.00 88.56 220 SER A C 1
ATOM 1729 O O . SER A 1 220 ? 4.559 -8.786 21.392 1.00 88.56 220 SER A O 1
ATOM 1731 N N . SER A 1 221 ? 2.665 -9.980 21.515 1.00 93.56 221 SER A N 1
ATOM 1732 C CA . SER A 1 221 ? 3.321 -11.249 21.846 1.00 93.56 221 SER A CA 1
ATOM 1733 C C . SER A 1 221 ? 4.235 -11.747 20.722 1.00 93.56 221 SER A C 1
ATOM 1735 O O . SER A 1 221 ? 5.355 -12.175 20.997 1.00 93.56 221 SER A O 1
ATOM 1737 N N . LEU A 1 222 ? 3.811 -11.603 19.460 1.00 86.06 222 LEU A N 1
ATOM 1738 C CA . LEU A 1 222 ? 4.608 -11.958 18.287 1.00 86.06 222 LEU A CA 1
ATOM 1739 C C . LEU A 1 222 ? 5.839 -11.054 18.168 1.00 86.06 222 LEU A C 1
ATOM 1741 O O . LEU A 1 222 ? 6.932 -11.539 17.883 1.00 86.06 222 LEU A O 1
ATOM 1745 N N . LEU A 1 223 ? 5.688 -9.759 18.457 1.00 83.88 223 LEU A N 1
ATOM 1746 C CA . LEU A 1 223 ? 6.796 -8.805 18.486 1.00 83.88 223 LEU A CA 1
ATOM 1747 C C . LEU A 1 223 ? 7.820 -9.181 19.572 1.00 83.88 223 LEU A C 1
ATOM 1749 O O . LEU A 1 223 ? 9.019 -9.223 19.299 1.00 83.88 223 LEU A O 1
ATOM 1753 N N . VAL A 1 224 ? 7.370 -9.530 20.782 1.00 87.56 224 VAL A N 1
ATOM 1754 C CA . VAL A 1 224 ? 8.259 -10.005 21.858 1.00 87.56 224 VAL A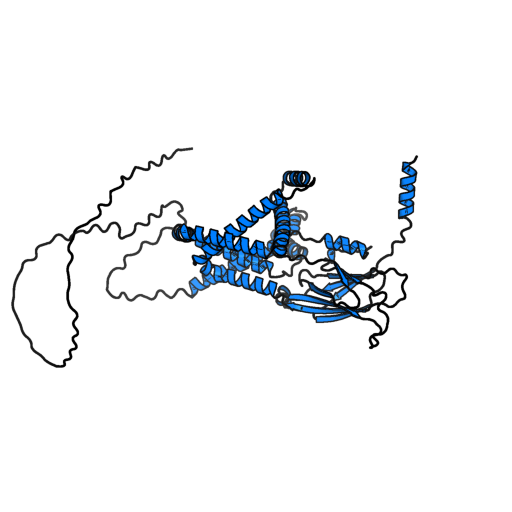 CA 1
ATOM 1755 C C . VAL A 1 224 ? 8.963 -11.306 21.464 1.00 87.56 224 VAL A C 1
ATOM 1757 O O . VAL A 1 224 ? 10.177 -11.412 21.635 1.00 87.56 224 VAL A O 1
ATOM 1760 N N . LEU A 1 225 ? 8.236 -12.274 20.897 1.00 85.12 225 LEU A N 1
ATOM 1761 C CA . LEU A 1 225 ? 8.802 -13.537 20.416 1.00 85.12 225 LEU A CA 1
ATOM 1762 C C . LEU A 1 225 ? 9.888 -13.292 19.362 1.00 85.12 225 LEU A C 1
ATOM 1764 O O . LEU A 1 225 ? 10.964 -13.880 19.440 1.00 85.12 225 LEU A O 1
ATOM 1768 N N . LEU A 1 226 ? 9.646 -12.377 18.424 1.00 79.19 226 LEU A N 1
ATOM 1769 C CA . LEU A 1 226 ? 10.624 -11.988 17.416 1.00 79.19 226 LEU A CA 1
ATOM 1770 C C . LEU A 1 226 ? 11.879 -11.366 18.043 1.00 79.19 226 LEU A C 1
ATOM 1772 O O . LEU A 1 226 ? 12.988 -11.752 17.682 1.00 79.19 226 LEU A O 1
ATOM 1776 N N . ILE A 1 227 ? 11.732 -10.445 19.002 1.00 80.88 227 ILE A N 1
ATOM 1777 C CA . ILE A 1 227 ? 12.880 -9.856 19.714 1.00 80.88 227 ILE A CA 1
ATOM 1778 C C . ILE A 1 227 ? 13.700 -10.954 20.408 1.00 80.88 227 ILE A C 1
ATOM 1780 O O . ILE A 1 227 ? 14.932 -10.928 20.361 1.00 80.88 227 ILE A O 1
ATOM 1784 N N . VAL A 1 228 ? 13.037 -11.937 21.025 1.00 85.06 228 VAL A N 1
ATOM 1785 C CA . VAL A 1 228 ? 13.706 -13.084 21.653 1.00 85.06 228 VAL A CA 1
ATOM 1786 C C . VAL A 1 228 ? 14.421 -13.944 20.608 1.00 85.06 228 VAL A C 1
ATOM 1788 O O . VAL A 1 228 ? 15.583 -14.282 20.816 1.00 85.06 228 VAL A O 1
ATOM 1791 N N . LEU A 1 229 ? 13.791 -14.249 19.469 1.00 77.38 229 LEU A N 1
ATOM 1792 C CA . LEU A 1 229 ? 14.407 -15.015 18.377 1.00 77.38 229 LEU A CA 1
ATOM 1793 C C . LEU A 1 229 ? 15.643 -14.311 17.808 1.00 77.38 229 LEU A C 1
ATOM 1795 O O . LEU A 1 229 ? 16.686 -14.945 17.648 1.00 77.38 229 LEU A O 1
ATOM 1799 N N . ILE A 1 230 ? 15.558 -12.997 17.581 1.00 73.19 230 ILE A N 1
ATOM 1800 C CA . ILE A 1 230 ? 16.692 -12.180 17.129 1.00 73.19 230 ILE A CA 1
ATOM 1801 C C . ILE A 1 230 ? 17.840 -12.252 18.146 1.00 73.19 230 ILE A C 1
ATOM 1803 O O . ILE A 1 230 ? 18.998 -12.346 17.747 1.00 73.19 230 ILE A O 1
ATOM 1807 N N . ARG A 1 231 ? 17.545 -12.267 19.454 1.00 79.62 231 ARG A N 1
ATOM 1808 C CA . ARG A 1 231 ? 18.572 -12.424 20.499 1.00 79.62 231 ARG A CA 1
ATOM 1809 C C . ARG A 1 231 ? 19.144 -13.836 20.619 1.00 79.62 231 ARG A C 1
ATOM 1811 O O . ARG A 1 231 ? 20.286 -13.973 21.045 1.00 79.62 231 ARG A O 1
ATOM 1818 N N . MET A 1 232 ? 18.368 -14.863 20.288 1.00 77.62 232 MET A N 1
ATOM 1819 C CA . MET A 1 232 ? 18.793 -16.263 20.380 1.00 77.62 232 MET A CA 1
ATOM 1820 C C . MET A 1 232 ? 19.610 -16.720 19.170 1.00 77.62 232 MET A C 1
ATOM 1822 O O . MET A 1 232 ? 20.341 -17.701 19.281 1.00 77.62 232 MET A O 1
ATOM 1826 N N . LEU A 1 233 ? 19.522 -16.025 18.031 1.00 73.75 233 LEU A N 1
ATOM 1827 C CA . LEU A 1 233 ? 20.391 -16.274 16.886 1.00 73.75 233 LEU A CA 1
ATOM 1828 C C . LEU A 1 233 ? 21.839 -15.932 17.277 1.00 73.75 233 LEU A C 1
ATOM 1830 O O . LEU A 1 233 ? 22.142 -14.759 17.513 1.00 73.75 233 LEU A O 1
ATOM 1834 N N . PRO A 1 234 ? 22.761 -16.916 17.347 1.00 58.72 234 PRO A N 1
ATOM 1835 C CA . PRO A 1 234 ? 24.157 -16.659 17.658 1.00 58.72 234 PRO A CA 1
ATOM 1836 C C . PRO A 1 234 ? 24.798 -15.969 16.452 1.00 58.72 234 PRO A C 1
ATOM 1838 O O . PRO A 1 234 ? 25.435 -16.602 15.608 1.00 58.72 234 PRO A O 1
ATOM 1841 N N . MET A 1 235 ? 24.616 -14.652 16.354 1.00 56.47 235 MET A N 1
ATOM 1842 C CA . MET A 1 235 ? 25.302 -13.810 15.385 1.00 56.47 235 MET A CA 1
ATOM 1843 C C . MET A 1 235 ? 26.788 -13.806 15.731 1.00 56.47 235 MET A C 1
ATOM 1845 O O . MET A 1 235 ? 27.291 -12.966 16.479 1.00 56.47 235 MET A O 1
ATOM 1849 N N . LYS A 1 236 ? 27.514 -14.778 15.179 1.00 52.53 236 LYS A N 1
ATOM 1850 C CA . LYS A 1 236 ? 28.972 -14.798 15.194 1.00 52.53 236 LYS A CA 1
ATOM 1851 C C . LYS A 1 236 ? 29.458 -13.476 14.572 1.00 52.53 236 LYS A C 1
ATOM 1853 O O . LYS A 1 236 ? 29.263 -13.229 13.389 1.00 52.53 236 LYS A O 1
ATOM 1858 N N . ARG A 1 237 ? 30.067 -12.618 15.400 1.00 58.31 237 ARG A N 1
ATOM 1859 C CA . ARG A 1 237 ? 30.767 -11.351 15.078 1.00 58.31 237 ARG A CA 1
ATOM 1860 C C . ARG A 1 237 ? 29.961 -10.129 14.589 1.00 58.31 237 ARG A C 1
ATOM 1862 O O . ARG A 1 237 ? 30.489 -9.033 14.728 1.00 58.31 237 ARG A O 1
ATOM 1869 N N . GLY A 1 238 ? 28.719 -10.246 14.112 1.00 56.41 238 GLY A N 1
ATOM 1870 C CA . GLY A 1 238 ? 27.956 -9.088 13.588 1.00 56.41 238 GLY A CA 1
ATOM 1871 C C . GLY A 1 238 ? 27.261 -8.184 14.627 1.00 56.41 238 GLY A C 1
ATOM 1872 O O . GLY A 1 238 ? 27.032 -7.003 14.367 1.00 56.41 238 GLY A O 1
ATOM 1873 N N . GLY A 1 239 ? 26.947 -8.702 15.821 1.00 57.22 239 GLY A N 1
ATOM 1874 C CA . GLY A 1 239 ? 26.078 -8.007 16.789 1.00 57.22 239 GLY A CA 1
ATOM 1875 C C . GLY A 1 239 ? 26.668 -6.738 17.420 1.00 57.22 239 GLY A C 1
ATOM 1876 O O . GLY A 1 239 ? 25.931 -5.801 17.714 1.00 57.22 239 GLY A O 1
ATOM 1877 N N . ALA A 1 240 ? 27.994 -6.664 17.575 1.00 60.56 240 ALA A N 1
ATOM 1878 C CA . ALA A 1 240 ? 28.656 -5.502 18.178 1.00 60.56 240 ALA A CA 1
ATOM 1879 C C . ALA A 1 240 ? 28.604 -4.252 17.279 1.00 60.56 240 ALA A C 1
ATOM 1881 O O . ALA A 1 240 ? 28.581 -3.132 17.783 1.00 60.56 240 ALA A O 1
ATOM 1882 N N . ILE A 1 241 ? 28.551 -4.446 15.956 1.00 62.41 241 ILE A N 1
ATOM 1883 C CA . ILE A 1 241 ? 28.477 -3.357 14.974 1.00 62.41 241 ILE A CA 1
ATOM 1884 C C . ILE A 1 241 ? 27.041 -2.839 14.875 1.00 62.41 241 ILE A C 1
ATOM 1886 O O . ILE A 1 241 ? 26.829 -1.634 14.868 1.00 62.41 241 ILE A O 1
ATOM 1890 N N . LEU A 1 242 ? 26.038 -3.723 14.891 1.00 59.50 242 LEU A N 1
ATOM 1891 C CA . LEU A 1 242 ? 24.642 -3.284 14.955 1.00 59.50 242 LEU A CA 1
ATOM 1892 C C . LEU A 1 242 ? 24.380 -2.500 16.243 1.00 59.50 242 LEU A C 1
ATOM 1894 O O . LEU A 1 242 ? 23.829 -1.408 16.185 1.00 59.50 242 LEU A O 1
ATOM 1898 N N . GLN A 1 243 ? 24.848 -2.992 17.393 1.00 62.91 243 GLN A N 1
ATOM 1899 C CA . GLN A 1 243 ? 24.655 -2.309 18.672 1.00 62.91 243 GLN A CA 1
ATOM 1900 C C . GLN A 1 243 ? 25.339 -0.930 18.728 1.00 62.91 243 GLN A C 1
ATOM 1902 O O . GLN A 1 243 ? 24.774 -0.011 19.317 1.00 62.91 243 GLN A O 1
ATOM 1907 N N . SER A 1 244 ? 26.508 -0.750 18.097 1.00 62.03 244 SER A N 1
ATOM 1908 C CA . SER A 1 244 ? 27.146 0.571 18.005 1.00 62.03 244 SER A CA 1
ATOM 1909 C C . SER A 1 244 ? 26.427 1.496 17.020 1.00 62.03 244 SER A C 1
ATOM 1911 O O . SER A 1 244 ? 26.250 2.671 17.327 1.00 62.03 244 SER A O 1
ATOM 1913 N N . VAL A 1 245 ? 25.915 0.977 15.898 1.00 60.72 245 VAL A N 1
ATOM 1914 C CA . VAL A 1 245 ? 25.093 1.731 14.932 1.00 60.72 245 VAL A CA 1
ATOM 1915 C C . VAL A 1 245 ? 23.762 2.178 15.555 1.00 60.72 245 VAL A C 1
ATOM 1917 O O . VAL A 1 245 ? 23.369 3.325 15.363 1.00 60.72 245 VAL A O 1
ATOM 1920 N N . PHE A 1 246 ? 23.124 1.341 16.384 1.00 61.62 246 PHE A N 1
ATOM 1921 C CA . PHE A 1 246 ? 21.912 1.684 17.149 1.00 61.62 246 PHE A CA 1
ATOM 1922 C C . PHE A 1 246 ? 22.119 2.855 18.121 1.00 61.62 246 PHE A C 1
ATOM 1924 O O . PHE A 1 246 ? 21.182 3.606 18.381 1.00 61.62 246 PHE A O 1
ATOM 1931 N N . VAL A 1 247 ? 23.328 3.003 18.668 1.00 64.50 247 VAL A N 1
ATOM 1932 C CA . VAL A 1 247 ? 23.670 4.064 19.630 1.00 64.50 247 VAL A CA 1
ATOM 1933 C C . VAL A 1 247 ? 24.176 5.328 18.926 1.00 64.50 247 VAL A C 1
ATOM 1935 O O . VAL A 1 247 ? 23.941 6.431 19.413 1.00 64.50 247 VAL A O 1
ATOM 1938 N N . LEU A 1 248 ? 24.853 5.188 17.780 1.00 60.69 248 LEU A N 1
ATOM 1939 C CA . LEU A 1 248 ? 25.510 6.296 17.080 1.00 60.69 248 LEU A CA 1
ATOM 1940 C C . LEU A 1 248 ? 24.594 6.994 16.054 1.00 60.69 248 LEU A C 1
ATOM 1942 O O . LEU A 1 248 ? 24.713 8.204 15.868 1.00 60.69 248 LEU A O 1
ATOM 1946 N N . LEU A 1 249 ? 23.620 6.291 15.454 1.00 56.53 249 LEU A N 1
ATOM 1947 C CA . LEU A 1 249 ? 22.510 6.908 14.708 1.00 56.53 249 LEU A CA 1
ATOM 1948 C C . LEU A 1 249 ? 21.424 7.390 15.691 1.00 56.53 249 LEU A C 1
ATOM 1950 O O . LEU A 1 249 ? 20.314 6.870 15.749 1.00 56.53 249 LEU A O 1
ATOM 1954 N N . GLY A 1 250 ? 21.735 8.419 16.478 1.00 49.94 250 GLY A N 1
ATOM 1955 C CA . GLY A 1 250 ? 20.835 9.065 17.446 1.00 49.94 250 GLY A CA 1
ATOM 1956 C C . GLY A 1 250 ? 19.622 9.805 16.851 1.00 49.94 250 GLY A C 1
ATOM 1957 O O . GLY A 1 250 ? 19.157 10.779 17.432 1.00 49.94 250 GLY A O 1
ATOM 1958 N N . GLY A 1 251 ? 19.095 9.372 15.704 1.00 59.84 251 GLY A N 1
ATOM 1959 C CA . GLY A 1 251 ? 17.764 9.736 15.230 1.00 59.84 251 GLY A CA 1
ATOM 1960 C C . GLY A 1 251 ? 16.796 8.617 15.597 1.00 59.84 251 GLY A C 1
ATOM 1961 O O . GLY A 1 251 ? 16.612 7.692 14.808 1.00 59.84 251 GLY A O 1
ATOM 1962 N N . THR A 1 252 ? 16.186 8.686 16.785 1.00 62.03 252 THR A N 1
ATOM 1963 C CA . THR A 1 252 ? 15.292 7.642 17.332 1.00 62.03 252 THR A CA 1
ATOM 1964 C C . THR A 1 252 ? 14.244 7.160 16.328 1.00 62.03 252 THR A C 1
ATOM 1966 O O . THR A 1 252 ? 13.963 5.971 16.263 1.00 62.03 252 THR A O 1
ATOM 1969 N N . PHE A 1 253 ? 13.721 8.047 15.482 1.00 58.72 253 PHE A N 1
ATOM 1970 C CA . PHE A 1 253 ? 12.739 7.690 14.461 1.00 58.72 253 PHE A CA 1
ATOM 1971 C C . PHE A 1 253 ? 13.332 6.920 13.270 1.00 58.72 253 PHE A C 1
ATOM 1973 O O . PHE A 1 253 ? 12.752 5.921 12.858 1.00 58.72 253 PHE A O 1
ATOM 1980 N N . GLY A 1 254 ? 14.495 7.318 12.739 1.00 63.78 254 GLY A N 1
ATOM 1981 C CA . GLY A 1 254 ? 15.109 6.657 11.575 1.00 63.78 254 GLY A CA 1
ATOM 1982 C C . GLY A 1 254 ? 15.554 5.224 11.877 1.00 63.78 254 GLY A C 1
ATOM 1983 O O . GLY A 1 254 ? 15.302 4.308 11.096 1.00 63.78 254 GLY A O 1
ATOM 1984 N N . VAL A 1 255 ? 16.133 5.019 13.062 1.00 62.56 255 VAL A N 1
ATOM 1985 C CA . VAL A 1 255 ? 16.523 3.687 13.543 1.00 62.56 255 VAL A CA 1
ATOM 1986 C C . VAL A 1 255 ? 15.302 2.815 13.821 1.00 62.56 255 VAL A C 1
ATOM 1988 O O . VAL A 1 255 ? 15.322 1.631 13.500 1.00 62.56 255 VAL A O 1
ATOM 1991 N N . VAL A 1 256 ? 14.219 3.387 14.358 1.00 66.81 256 VAL A N 1
ATOM 1992 C CA . VAL A 1 256 ? 12.957 2.656 14.536 1.00 66.81 256 VAL A CA 1
ATOM 1993 C C . VAL A 1 256 ? 12.389 2.210 13.191 1.00 66.81 256 VAL A C 1
ATOM 1995 O O . VAL A 1 256 ? 11.942 1.074 13.103 1.00 66.81 256 VAL A O 1
ATOM 1998 N N . PHE A 1 257 ? 12.455 3.025 12.135 1.00 63.91 257 PHE A N 1
ATOM 1999 C CA . PHE A 1 257 ? 11.976 2.613 10.810 1.00 63.91 257 PHE A CA 1
ATOM 2000 C C . PHE A 1 257 ? 12.827 1.512 10.179 1.00 63.91 257 PHE A C 1
ATOM 2002 O O . PHE A 1 257 ? 12.264 0.538 9.690 1.00 63.91 257 PHE A O 1
ATOM 2009 N N . MET A 1 258 ? 14.159 1.605 10.247 1.00 65.06 258 MET A N 1
ATOM 2010 C CA . MET A 1 258 ? 15.026 0.523 9.760 1.00 65.06 258 MET A CA 1
ATOM 2011 C C . MET A 1 258 ? 14.849 -0.765 10.568 1.00 65.06 258 MET A C 1
ATOM 2013 O O . MET A 1 258 ? 14.800 -1.854 10.001 1.00 65.06 258 MET A O 1
ATOM 2017 N N . LEU A 1 259 ? 14.710 -0.653 11.893 1.00 69.62 259 LEU A N 1
ATOM 2018 C CA . LEU A 1 259 ? 14.418 -1.797 12.750 1.00 69.62 259 LEU A CA 1
ATOM 2019 C C . LEU A 1 259 ? 13.051 -2.392 12.412 1.00 69.62 259 LEU A C 1
ATOM 2021 O O . LEU A 1 259 ? 12.932 -3.609 12.369 1.00 69.62 259 LEU A O 1
ATOM 2025 N N . LEU A 1 260 ? 12.036 -1.562 12.167 1.00 70.44 260 LEU A N 1
ATOM 2026 C CA . LEU A 1 260 ? 10.716 -2.017 11.749 1.00 70.44 260 LEU A CA 1
ATOM 2027 C C . LEU A 1 260 ? 10.793 -2.761 10.415 1.00 70.44 260 LEU A C 1
ATOM 2029 O O . LEU A 1 260 ? 10.239 -3.853 10.345 1.00 70.44 260 LEU A O 1
ATOM 2033 N N . ASP A 1 261 ? 11.513 -2.245 9.413 1.00 69.38 261 ASP A N 1
ATOM 2034 C CA . ASP A 1 261 ? 11.690 -2.905 8.107 1.00 69.38 261 ASP A CA 1
ATOM 2035 C C . ASP A 1 261 ? 12.409 -4.245 8.217 1.00 69.38 261 ASP A C 1
ATOM 2037 O O . ASP A 1 261 ? 11.923 -5.269 7.730 1.00 69.38 261 ASP A O 1
ATOM 2041 N N . TYR A 1 262 ? 13.483 -4.279 9.002 1.00 75.12 262 TYR A N 1
ATOM 2042 C CA . TYR A 1 262 ? 14.165 -5.520 9.340 1.00 75.12 262 TYR A CA 1
ATOM 2043 C C . TYR A 1 262 ? 13.242 -6.511 10.062 1.00 75.12 262 TYR A C 1
ATOM 2045 O O . TYR A 1 262 ? 13.200 -7.694 9.715 1.00 75.12 262 TYR A O 1
ATOM 2053 N N . ILE A 1 263 ? 12.481 -6.032 11.053 1.00 75.94 263 ILE A N 1
ATOM 2054 C CA . ILE A 1 263 ? 11.498 -6.822 11.796 1.00 75.94 263 ILE A CA 1
ATOM 2055 C C . ILE A 1 263 ? 10.452 -7.376 10.838 1.00 75.94 263 ILE A C 1
ATOM 2057 O O . ILE A 1 263 ? 10.176 -8.565 10.899 1.00 75.94 263 ILE A O 1
ATOM 2061 N N . ARG A 1 264 ? 9.900 -6.568 9.933 1.00 77.62 264 ARG A N 1
ATOM 2062 C CA . ARG A 1 264 ? 8.889 -7.006 8.970 1.00 77.62 264 ARG A CA 1
ATOM 2063 C C . ARG A 1 264 ? 9.436 -8.060 8.034 1.00 77.62 264 ARG A C 1
ATOM 2065 O O . ARG A 1 264 ? 8.820 -9.111 7.935 1.00 77.62 264 ARG A O 1
ATOM 2072 N N . SER A 1 265 ? 10.566 -7.798 7.381 1.00 76.56 265 SER A N 1
ATOM 2073 C CA . SER A 1 265 ? 11.181 -8.752 6.455 1.00 76.56 265 SER A CA 1
ATOM 2074 C C . SER A 1 265 ? 11.462 -10.083 7.160 1.00 76.56 265 SER A C 1
ATOM 2076 O O . SER A 1 265 ? 11.048 -11.143 6.691 1.00 76.56 265 SER A O 1
ATOM 2078 N N . SER A 1 266 ? 12.014 -10.021 8.377 1.00 78.56 266 SER A N 1
ATOM 2079 C CA . SER A 1 266 ? 12.260 -11.202 9.211 1.00 78.56 266 SER A CA 1
ATOM 2080 C C . SER A 1 266 ? 10.967 -11.917 9.618 1.00 78.56 266 SER A C 1
ATOM 2082 O O . SER A 1 266 ? 10.881 -13.137 9.511 1.00 78.56 266 SER A O 1
ATOM 2084 N N . VAL A 1 267 ? 9.945 -11.179 10.070 1.00 79.06 267 VAL A N 1
ATOM 2085 C CA . VAL A 1 267 ? 8.629 -11.726 10.440 1.00 79.06 267 VAL A CA 1
ATOM 2086 C C . VAL A 1 267 ? 8.003 -12.410 9.241 1.00 79.06 267 VAL A C 1
ATOM 2088 O O . VAL A 1 267 ? 7.512 -13.519 9.391 1.00 79.06 267 VAL A O 1
ATOM 2091 N N . TRP A 1 268 ? 8.035 -11.787 8.064 1.00 82.31 268 TRP A N 1
ATOM 2092 C CA . TRP A 1 268 ? 7.432 -12.325 6.851 1.00 82.31 268 TRP A CA 1
ATOM 2093 C C . TRP A 1 268 ? 8.150 -13.575 6.372 1.00 82.31 268 TRP A C 1
ATOM 2095 O O . TRP A 1 268 ? 7.504 -14.568 6.054 1.00 82.31 268 TRP A O 1
ATOM 2105 N N . GLN A 1 269 ? 9.479 -13.579 6.425 1.00 80.69 269 GLN A N 1
ATOM 2106 C CA . GLN A 1 269 ? 10.281 -14.755 6.114 1.00 80.69 269 GLN A CA 1
ATOM 2107 C C . GLN A 1 269 ? 10.017 -15.909 7.098 1.00 80.69 269 GLN A C 1
ATOM 2109 O O . GLN A 1 269 ? 9.882 -17.066 6.690 1.00 80.69 269 GLN A O 1
ATOM 2114 N N . ILE A 1 270 ? 9.896 -15.616 8.397 1.00 80.81 270 ILE A N 1
ATOM 2115 C CA . ILE A 1 270 ? 9.574 -16.620 9.423 1.00 80.81 270 ILE A CA 1
ATOM 2116 C C . ILE A 1 270 ? 8.134 -17.130 9.255 1.00 80.81 270 ILE A C 1
ATOM 2118 O O . ILE A 1 270 ? 7.918 -18.341 9.296 1.00 80.81 270 ILE A O 1
ATOM 2122 N N . LEU A 1 271 ? 7.167 -16.240 9.007 1.00 83.06 271 LEU A N 1
ATOM 2123 C CA . LEU A 1 271 ? 5.769 -16.606 8.755 1.00 83.06 271 LEU A CA 1
ATOM 2124 C C . LEU A 1 271 ? 5.641 -17.475 7.508 1.00 83.06 271 LEU A C 1
ATOM 2126 O O . LEU A 1 271 ? 4.953 -18.486 7.545 1.00 83.06 271 LEU A O 1
ATOM 2130 N N . ALA A 1 272 ? 6.301 -17.098 6.413 1.00 86.56 272 ALA A N 1
ATOM 2131 C CA . ALA A 1 272 ? 6.229 -17.830 5.155 1.00 86.56 272 ALA A CA 1
ATOM 2132 C C . ALA A 1 272 ? 6.899 -19.208 5.258 1.00 86.56 272 ALA A C 1
ATOM 2134 O O . ALA A 1 272 ? 6.399 -20.175 4.691 1.00 86.56 272 ALA A O 1
ATOM 2135 N N . SER A 1 273 ? 8.001 -19.317 6.007 1.00 91.69 273 SER A N 1
ATOM 2136 C CA . SER A 1 273 ? 8.713 -20.591 6.182 1.00 91.69 273 SER A CA 1
ATOM 2137 C C . SER A 1 273 ? 8.014 -21.565 7.132 1.00 91.69 273 SER A C 1
ATOM 2139 O O . SER A 1 273 ? 8.170 -22.771 6.970 1.00 91.69 273 SER A O 1
ATOM 2141 N N . ASN A 1 274 ? 7.249 -21.071 8.113 1.00 91.12 274 ASN A N 1
ATOM 2142 C CA . ASN A 1 274 ? 6.618 -21.895 9.150 1.00 91.12 274 ASN A CA 1
ATOM 2143 C C . ASN A 1 274 ? 5.147 -21.515 9.391 1.00 91.12 274 ASN A C 1
ATOM 2145 O O . ASN A 1 274 ? 4.699 -21.435 10.539 1.00 91.12 274 ASN A O 1
ATOM 2149 N N . ALA A 1 275 ? 4.390 -21.300 8.311 1.00 91.19 275 ALA A N 1
ATOM 2150 C CA . ALA A 1 275 ? 3.023 -20.778 8.370 1.00 91.19 275 ALA A CA 1
ATOM 2151 C C . ALA A 1 275 ? 2.103 -21.584 9.304 1.00 91.19 275 ALA A C 1
ATOM 2153 O O . ALA A 1 275 ? 1.341 -20.999 10.071 1.00 91.19 275 ALA A O 1
ATOM 2154 N N . GLU A 1 276 ? 2.219 -22.916 9.306 1.00 93.69 276 GLU A N 1
ATOM 2155 C CA . GLU A 1 276 ? 1.418 -23.803 10.160 1.00 93.69 276 GLU A CA 1
ATOM 2156 C C . GLU A 1 276 ? 1.690 -23.586 11.658 1.00 93.69 276 GLU A C 1
ATOM 2158 O O . GLU A 1 276 ? 0.759 -23.451 12.457 1.00 93.69 276 GLU A O 1
ATOM 2163 N N . ILE A 1 277 ? 2.968 -23.498 12.046 1.00 92.06 277 ILE A N 1
ATOM 2164 C CA . ILE A 1 277 ? 3.378 -23.301 13.443 1.00 92.06 277 ILE A CA 1
ATOM 2165 C C . ILE A 1 277 ? 2.980 -21.901 13.908 1.00 92.06 277 ILE A C 1
ATOM 2167 O O . ILE A 1 277 ? 2.440 -21.745 15.005 1.00 92.06 277 ILE A O 1
ATOM 2171 N N . THR A 1 278 ? 3.204 -20.878 13.076 1.00 88.56 278 THR A N 1
ATOM 2172 C CA . THR A 1 278 ? 2.802 -19.508 13.406 1.00 88.56 278 THR A CA 1
ATOM 2173 C C . THR A 1 278 ? 1.285 -19.395 13.541 1.00 88.56 278 THR A C 1
ATOM 2175 O O . THR A 1 278 ? 0.807 -18.779 14.493 1.00 88.56 278 THR A O 1
ATOM 2178 N N . PHE A 1 279 ? 0.518 -20.030 12.654 1.00 91.94 279 PHE A N 1
ATOM 2179 C CA . PHE A 1 279 ? -0.939 -20.049 12.750 1.00 91.94 279 PHE A CA 1
ATOM 2180 C C . PHE A 1 279 ? -1.413 -20.708 14.051 1.00 91.94 279 PHE A C 1
ATOM 2182 O O . PHE A 1 279 ? -2.250 -20.144 14.757 1.00 91.94 279 PHE A O 1
ATOM 2189 N N . CYS A 1 280 ? -0.829 -21.852 14.423 1.00 95.19 280 CYS A N 1
ATOM 2190 C CA . CYS A 1 280 ? -1.131 -22.529 15.684 1.00 95.19 280 CYS A CA 1
ATOM 2191 C C . CYS A 1 280 ? -0.806 -21.646 16.904 1.00 95.19 280 CYS A C 1
ATOM 2193 O O . CYS A 1 280 ? -1.626 -21.511 17.813 1.00 95.19 280 CYS A O 1
ATOM 2195 N N . TYR A 1 281 ? 0.347 -20.970 16.898 1.00 93.88 281 TYR A N 1
ATOM 2196 C CA . TYR A 1 281 ? 0.728 -20.018 17.946 1.00 93.88 281 TYR A CA 1
ATOM 2197 C C . TYR A 1 281 ? -0.275 -18.862 18.070 1.00 93.88 281 TYR A C 1
ATOM 2199 O O . TYR A 1 281 ? -0.763 -18.582 19.166 1.00 93.88 281 TYR A O 1
ATOM 2207 N N . VAL A 1 282 ? -0.627 -18.224 16.948 1.00 93.62 282 VAL A N 1
ATOM 2208 C CA . VAL A 1 282 ? -1.604 -17.125 16.903 1.00 93.62 282 VAL A CA 1
ATOM 2209 C C . VAL A 1 282 ? -2.968 -17.585 17.418 1.00 93.62 282 VAL A C 1
ATOM 2211 O O . VAL A 1 282 ? -3.597 -16.861 18.190 1.00 93.62 282 VAL A O 1
ATOM 2214 N N . ALA A 1 283 ? -3.404 -18.796 17.062 1.00 96.00 283 ALA A N 1
ATOM 2215 C CA . ALA A 1 283 ? -4.652 -19.370 17.551 1.00 96.00 283 ALA A CA 1
ATOM 2216 C C . ALA A 1 283 ? -4.626 -19.590 19.073 1.00 96.00 283 ALA A C 1
ATOM 2218 O O . ALA A 1 283 ? -5.539 -19.148 19.768 1.00 96.00 283 ALA A O 1
ATOM 2219 N N . ILE A 1 284 ? -3.564 -20.202 19.614 1.00 96.81 284 ILE A N 1
ATOM 2220 C CA . ILE A 1 284 ? -3.435 -20.463 21.057 1.00 96.81 284 ILE A CA 1
ATOM 2221 C C . ILE A 1 284 ? -3.390 -19.151 21.847 1.00 96.81 284 ILE A C 1
ATOM 2223 O O . ILE A 1 284 ? -4.160 -18.975 22.794 1.00 96.81 284 ILE A O 1
ATOM 2227 N N . VAL A 1 285 ? -2.526 -18.208 21.458 1.00 96.25 285 VAL A N 1
ATOM 2228 C CA . VAL A 1 285 ? -2.404 -16.913 22.145 1.00 96.25 285 VAL A CA 1
ATOM 2229 C C . VAL A 1 285 ? -3.689 -16.100 22.007 1.00 96.25 285 VAL A C 1
ATOM 2231 O O . VAL A 1 285 ? -4.130 -15.486 22.980 1.00 96.25 285 VAL A O 1
ATOM 2234 N N . GLY A 1 286 ? -4.331 -16.135 20.838 1.00 95.00 286 GLY A N 1
ATOM 2235 C CA . GLY A 1 286 ? -5.621 -15.497 20.598 1.00 95.00 286 GLY A CA 1
ATOM 2236 C C . GLY A 1 286 ? -6.716 -16.047 21.512 1.00 95.00 286 GLY A C 1
ATOM 2237 O O . GLY A 1 286 ? -7.397 -15.270 22.182 1.00 95.00 286 GLY A O 1
ATOM 2238 N N . CYS A 1 287 ? -6.840 -17.373 21.620 1.00 96.88 287 CYS A N 1
ATOM 2239 C CA . CYS A 1 287 ? -7.793 -18.028 22.516 1.00 96.88 287 CYS A CA 1
ATOM 2240 C C . CYS A 1 287 ? -7.521 -17.703 23.991 1.00 96.88 287 CYS A C 1
ATOM 2242 O O . CYS A 1 287 ? -8.451 -17.337 24.708 1.00 96.88 287 CYS A O 1
ATOM 2244 N N . LEU A 1 288 ? -6.266 -17.780 24.449 1.00 97.00 288 LEU A N 1
ATOM 2245 C CA . LEU A 1 288 ? -5.903 -17.447 25.833 1.00 97.00 288 LEU A CA 1
ATOM 2246 C C . LEU A 1 288 ? -6.202 -15.980 26.163 1.00 97.00 288 LEU A C 1
ATOM 2248 O O . LEU A 1 288 ? -6.778 -15.684 27.210 1.00 97.00 288 LEU A O 1
ATOM 2252 N N . SER A 1 289 ? -5.872 -15.068 25.248 1.00 95.56 289 SER A N 1
ATOM 2253 C CA . SER A 1 289 ? -6.156 -13.638 25.399 1.00 95.56 289 SER A CA 1
ATOM 2254 C C . SER A 1 289 ? -7.659 -13.370 25.426 1.00 95.56 289 SER A C 1
ATOM 2256 O O . SER A 1 289 ? -8.131 -12.579 26.240 1.00 95.56 289 SER A O 1
ATOM 2258 N N . PHE A 1 290 ? -8.430 -14.058 24.578 1.00 95.25 290 PHE A N 1
ATOM 2259 C CA . PHE A 1 290 ? -9.886 -13.952 24.563 1.00 95.25 290 PHE A CA 1
ATOM 2260 C C . PHE A 1 290 ? -10.497 -14.420 25.887 1.00 95.25 290 PHE A C 1
ATOM 2262 O O . PHE A 1 290 ? -11.302 -13.697 26.470 1.00 95.25 290 PHE A O 1
ATOM 2269 N N . VAL A 1 291 ? -10.068 -15.578 26.405 1.00 97.06 291 VAL A N 1
ATOM 2270 C CA . VAL A 1 291 ? -10.510 -16.092 27.713 1.00 97.06 291 VAL A CA 1
ATOM 2271 C C . VAL A 1 291 ? -10.160 -15.106 28.829 1.00 97.06 291 VAL A C 1
ATOM 2273 O O . VAL A 1 291 ? -11.008 -14.825 29.673 1.00 97.06 291 VAL A O 1
ATOM 2276 N N . PHE A 1 292 ? -8.957 -14.528 28.808 1.00 96.00 292 PHE A N 1
ATOM 2277 C CA . PHE A 1 292 ? -8.530 -13.532 29.791 1.00 96.00 292 PHE A CA 1
ATOM 2278 C C . PHE A 1 292 ? -9.410 -12.273 29.748 1.00 96.00 292 PHE A C 1
ATOM 2280 O O . PHE A 1 292 ? -9.983 -11.882 30.765 1.00 96.00 292 PHE A O 1
ATOM 2287 N N . PHE A 1 293 ? -9.588 -11.656 28.576 1.00 95.19 293 PHE A N 1
ATOM 2288 C CA . PHE A 1 293 ? -10.436 -10.467 28.444 1.00 95.19 293 PHE A CA 1
ATOM 2289 C C . PHE A 1 293 ? -11.898 -10.741 28.800 1.00 95.19 293 PHE A C 1
ATOM 2291 O O . PHE A 1 293 ? -12.556 -9.869 29.374 1.00 95.19 293 PHE A O 1
ATOM 2298 N N . TYR A 1 294 ? -12.406 -11.928 28.457 1.00 95.31 294 TYR A N 1
ATOM 2299 C CA . TYR A 1 294 ? -13.763 -12.349 28.789 1.00 95.31 294 TYR A CA 1
ATOM 2300 C C . TYR A 1 294 ? -13.935 -12.490 30.302 1.00 95.31 294 TYR A C 1
ATOM 2302 O O . TYR A 1 294 ? -14.846 -11.898 30.871 1.00 95.31 294 TYR A O 1
ATOM 2310 N N . TRP A 1 295 ? -13.019 -13.190 30.975 1.00 97.19 295 TRP A N 1
ATOM 2311 C CA . TRP A 1 295 ? -13.116 -13.447 32.411 1.00 97.19 295 TRP A CA 1
ATOM 2312 C C . TRP A 1 295 ? -13.056 -12.161 33.246 1.00 97.19 295 TRP A C 1
ATOM 2314 O O . TRP A 1 295 ? -13.857 -11.975 34.163 1.00 97.19 295 TRP A O 1
ATOM 2324 N N . PHE A 1 296 ? -12.180 -11.222 32.879 1.00 95.88 296 PHE A N 1
ATOM 2325 C CA . PHE A 1 296 ? -12.060 -9.939 33.578 1.00 95.88 296 PHE A CA 1
ATOM 2326 C C . PHE A 1 296 ? -13.094 -8.884 33.156 1.00 95.88 296 PHE A C 1
ATOM 2328 O O . PHE A 1 296 ? -13.104 -7.799 33.735 1.00 95.88 296 PHE A O 1
ATOM 2335 N N . HIS A 1 297 ? -13.951 -9.165 32.164 1.00 94.25 297 HIS A N 1
ATOM 2336 C CA . HIS A 1 297 ? -14.944 -8.214 31.636 1.00 94.25 297 HIS A CA 1
ATOM 2337 C C . HIS A 1 297 ? -14.332 -6.831 31.312 1.00 94.25 297 HIS A C 1
ATOM 2339 O O . HIS A 1 297 ? -14.948 -5.776 31.501 1.00 94.25 297 HIS A O 1
ATOM 2345 N N . LEU A 1 298 ? -13.075 -6.823 30.848 1.00 92.81 298 LEU A N 1
ATOM 2346 C CA . LEU A 1 298 ? -12.287 -5.599 30.665 1.00 92.81 298 LEU A CA 1
ATOM 2347 C C . LEU A 1 298 ? -12.918 -4.651 29.631 1.00 92.81 298 LEU A C 1
ATOM 2349 O O . LEU A 1 298 ? -13.090 -3.474 29.945 1.00 92.81 298 LEU A O 1
ATOM 2353 N N . PRO A 1 299 ? -13.324 -5.111 28.430 1.00 91.94 299 PRO A N 1
ATOM 2354 C CA . PRO A 1 299 ? -13.955 -4.226 27.452 1.00 91.94 299 PRO A CA 1
ATOM 2355 C C . PRO A 1 299 ? -15.281 -3.634 27.933 1.00 91.94 299 PRO A C 1
ATOM 2357 O O . PRO A 1 299 ? -15.532 -2.450 27.720 1.00 91.94 299 PRO A O 1
ATOM 2360 N N . GLU A 1 300 ? -16.116 -4.419 28.617 1.00 93.06 300 GLU A N 1
ATOM 2361 C CA . GLU A 1 300 ? -17.416 -3.946 29.108 1.00 93.06 300 GLU A CA 1
ATOM 2362 C C . GLU A 1 300 ? -17.254 -2.860 30.173 1.00 93.06 300 GLU A C 1
ATOM 2364 O O . GLU A 1 300 ? -17.863 -1.789 30.085 1.00 93.06 300 GLU A O 1
ATOM 2369 N N . THR A 1 301 ? -16.374 -3.106 31.146 1.00 92.69 301 THR A N 1
ATOM 2370 C CA . THR A 1 301 ? -16.073 -2.144 32.212 1.00 92.69 301 THR A CA 1
ATOM 2371 C C . THR A 1 301 ? -15.431 -0.870 31.662 1.00 92.69 301 THR A C 1
ATOM 2373 O O . THR A 1 301 ? -15.805 0.228 32.083 1.00 92.69 301 THR A O 1
ATOM 2376 N N . LEU A 1 302 ? -14.531 -0.981 30.679 1.00 90.81 302 LEU A N 1
ATOM 2377 C CA . LEU A 1 302 ? -13.886 0.165 30.033 1.00 90.81 302 LEU A CA 1
ATOM 2378 C C . LEU A 1 302 ? -14.896 1.034 29.268 1.00 90.81 302 LEU A C 1
ATOM 2380 O O . LEU A 1 302 ? -14.924 2.254 29.442 1.00 90.81 302 LEU A O 1
ATOM 2384 N N . VAL A 1 303 ? -15.746 0.408 28.448 1.00 92.81 303 VAL A N 1
ATOM 2385 C CA . VAL A 1 303 ? -16.718 1.106 27.592 1.00 92.81 303 VAL A CA 1
ATOM 2386 C C . VAL A 1 303 ? -17.821 1.767 28.421 1.00 92.81 303 VAL A C 1
ATOM 2388 O O . VAL A 1 303 ? -18.258 2.870 28.085 1.00 92.81 303 VAL A O 1
ATOM 2391 N N . PHE A 1 304 ? -18.260 1.131 29.512 1.00 92.44 304 PHE A N 1
ATOM 2392 C CA . PHE A 1 304 ? -19.274 1.699 30.402 1.00 92.44 304 PHE A CA 1
ATOM 2393 C C . PHE A 1 304 ? -18.719 2.852 31.249 1.00 92.44 304 PHE A C 1
ATOM 2395 O O . PHE A 1 304 ? -19.369 3.887 31.387 1.00 92.44 304 PHE A O 1
ATOM 2402 N N . LYS A 1 305 ? -17.503 2.702 31.792 1.00 94.88 305 LYS A N 1
ATOM 2403 C CA . LYS A 1 305 ? -16.898 3.698 32.689 1.00 94.88 305 LYS A CA 1
ATOM 2404 C C . LYS A 1 305 ? -16.359 4.924 31.946 1.00 94.88 305 LYS A C 1
ATOM 2406 O O . LYS A 1 305 ? -16.381 6.022 32.498 1.00 94.88 305 LYS A O 1
ATOM 2411 N N . TYR A 1 306 ? -15.900 4.764 30.702 1.00 92.75 306 TYR A N 1
ATOM 2412 C CA . TYR A 1 306 ? -15.242 5.830 29.944 1.00 92.75 306 TYR A CA 1
ATOM 2413 C C . TYR A 1 306 ? -15.895 6.050 28.571 1.00 92.75 306 TYR A C 1
ATOM 2415 O O . TYR A 1 306 ? -15.372 5.574 27.562 1.00 92.75 306 TYR A O 1
ATOM 2423 N N . PRO A 1 307 ? -16.974 6.853 28.466 1.00 91.25 307 PRO A N 1
ATOM 2424 C CA . PRO A 1 307 ? -17.646 7.111 27.185 1.00 91.25 307 PRO A CA 1
ATOM 2425 C C . PRO A 1 307 ? -16.738 7.789 26.145 1.00 91.25 307 PRO A C 1
ATOM 2427 O O . PRO A 1 307 ? -16.948 7.640 24.943 1.00 91.25 307 PRO A O 1
ATOM 2430 N N . ARG A 1 308 ? -15.679 8.479 26.594 1.00 93.50 308 ARG A N 1
ATOM 2431 C CA . ARG A 1 308 ? -14.656 9.084 25.725 1.00 93.50 308 ARG A CA 1
ATOM 2432 C C . ARG A 1 308 ? -13.921 8.051 24.862 1.00 93.50 308 ARG A C 1
ATOM 2434 O O . ARG A 1 308 ? -13.493 8.385 23.762 1.00 93.50 308 ARG A O 1
ATOM 2441 N N . THR A 1 309 ? -13.816 6.798 25.313 1.00 92.56 309 THR A N 1
ATOM 2442 C CA . THR A 1 309 ? -13.154 5.724 24.551 1.00 92.56 309 THR A CA 1
ATOM 2443 C C . THR A 1 309 ? -13.883 5.388 23.252 1.00 92.56 309 THR A C 1
ATOM 2445 O O . THR A 1 309 ? -13.228 5.057 22.268 1.00 92.56 309 THR A O 1
ATOM 2448 N N . LYS A 1 310 ? -15.214 5.541 23.201 1.00 93.88 310 LYS A N 1
ATOM 2449 C CA . LYS A 1 310 ? -16.007 5.363 21.971 1.00 93.88 310 LYS A CA 1
ATOM 2450 C C . LYS A 1 310 ? -15.640 6.392 20.913 1.00 93.88 310 LYS A C 1
ATOM 2452 O O . LYS A 1 310 ? -15.404 6.043 19.763 1.00 93.88 310 LYS A O 1
ATOM 2457 N N . ILE A 1 311 ? -15.518 7.651 21.333 1.00 94.12 311 ILE A N 1
ATOM 2458 C CA . ILE A 1 311 ? -15.144 8.763 20.454 1.00 94.12 311 ILE A CA 1
ATOM 2459 C C . ILE A 1 311 ? -13.728 8.546 19.910 1.00 94.12 311 ILE A C 1
ATOM 2461 O O . ILE A 1 311 ? -13.519 8.613 18.703 1.00 94.12 311 ILE A O 1
ATOM 2465 N N . ILE A 1 312 ? -12.768 8.219 20.781 1.00 94.38 312 ILE A N 1
ATOM 2466 C CA . ILE A 1 312 ? -11.382 7.954 20.365 1.00 94.38 312 ILE A CA 1
ATOM 2467 C C . ILE A 1 312 ? -11.326 6.768 19.394 1.00 94.38 312 ILE A C 1
ATOM 2469 O O . ILE A 1 312 ? -10.682 6.870 18.353 1.00 94.38 312 ILE A O 1
ATOM 2473 N N . MET A 1 313 ? -12.035 5.673 19.688 1.00 94.31 313 MET A N 1
ATOM 2474 C CA . MET A 1 313 ? -12.064 4.491 18.822 1.00 94.31 313 MET A CA 1
ATOM 2475 C C . MET A 1 313 ? -12.686 4.793 17.454 1.00 94.31 313 MET A C 1
ATOM 2477 O O . MET A 1 313 ? -12.145 4.370 16.437 1.00 94.31 313 MET A O 1
ATOM 2481 N N . LYS A 1 314 ? -13.775 5.572 17.410 1.00 95.25 314 LYS A N 1
ATOM 2482 C CA . LYS A 1 314 ? -14.388 6.064 16.166 1.00 95.25 314 LYS A CA 1
ATOM 2483 C C . LYS A 1 314 ? -13.366 6.810 15.304 1.00 95.25 314 LYS A C 1
ATOM 2485 O O . LYS A 1 314 ? -13.215 6.495 14.126 1.00 95.25 314 LYS A O 1
ATOM 2490 N N . TYR A 1 315 ? -12.649 7.780 15.875 1.00 93.81 315 TYR A N 1
ATOM 2491 C CA . TYR A 1 315 ? -11.639 8.540 15.133 1.00 93.81 315 TYR A CA 1
ATOM 2492 C C . TYR A 1 315 ? -10.466 7.674 14.691 1.00 93.81 315 TYR A C 1
ATOM 2494 O O . TYR A 1 315 ? -10.022 7.792 13.553 1.00 93.81 315 TYR A O 1
ATOM 2502 N N . LEU A 1 316 ? -10.004 6.772 15.554 1.00 93.88 316 LEU A N 1
ATOM 2503 C CA . LEU A 1 316 ? -8.926 5.849 15.226 1.00 93.88 316 LEU A CA 1
ATOM 2504 C C . LEU A 1 316 ? -9.315 4.942 14.053 1.00 93.88 316 LEU A C 1
ATOM 2506 O O . LEU A 1 316 ? -8.551 4.830 13.101 1.00 93.88 316 LEU A O 1
ATOM 2510 N N . LEU A 1 317 ? -10.523 4.373 14.065 1.00 94.19 317 LEU A N 1
ATOM 2511 C CA . LEU A 1 317 ? -11.060 3.575 12.960 1.00 94.19 317 LEU A CA 1
ATOM 2512 C C . LEU A 1 317 ? -11.129 4.356 11.647 1.00 94.19 317 LEU A C 1
ATOM 2514 O O . LEU A 1 317 ? -10.797 3.814 10.596 1.00 94.19 317 LEU A O 1
ATOM 2518 N N . ARG A 1 318 ? -11.520 5.632 11.697 1.00 94.62 318 ARG A N 1
ATOM 2519 C CA . ARG A 1 318 ? -11.556 6.490 10.506 1.00 94.62 318 ARG A CA 1
ATOM 2520 C C . ARG A 1 318 ? -10.178 6.820 9.976 1.00 94.62 318 ARG A C 1
ATOM 2522 O O . ARG A 1 318 ? -9.976 6.755 8.771 1.00 94.62 318 ARG A O 1
ATOM 2529 N N . ILE A 1 319 ? -9.242 7.155 10.859 1.00 89.19 319 ILE A N 1
ATOM 2530 C CA . ILE A 1 319 ? -7.854 7.409 10.471 1.00 89.19 319 ILE A CA 1
ATOM 2531 C C . ILE A 1 319 ? -7.279 6.148 9.827 1.00 89.19 319 ILE A C 1
ATOM 2533 O O . ILE A 1 319 ? -6.732 6.232 8.737 1.00 89.19 319 ILE A O 1
ATOM 2537 N N . VAL A 1 320 ? -7.469 4.974 10.438 1.00 91.31 320 VAL A N 1
ATOM 2538 C CA . VAL A 1 320 ? -7.019 3.695 9.870 1.00 91.31 320 VAL A CA 1
ATOM 2539 C C . VAL A 1 320 ? -7.693 3.416 8.526 1.00 91.31 320 VAL A C 1
ATOM 2541 O O . VAL A 1 320 ? -6.998 3.118 7.562 1.00 91.31 320 VAL A O 1
ATOM 2544 N N . GLY A 1 321 ? -9.016 3.556 8.420 1.00 93.75 321 GLY A N 1
ATOM 2545 C CA . GLY A 1 321 ? -9.737 3.345 7.163 1.00 93.75 321 GLY A CA 1
ATOM 2546 C C . GLY A 1 321 ? -9.273 4.293 6.053 1.00 93.75 321 GLY A C 1
ATOM 2547 O O . GLY A 1 321 ? -9.027 3.852 4.935 1.00 93.75 321 GLY A O 1
ATOM 2548 N N . ALA A 1 322 ? -9.057 5.571 6.368 1.00 90.50 322 ALA A N 1
ATOM 2549 C CA . ALA A 1 322 ? -8.525 6.544 5.421 1.00 90.50 322 ALA A CA 1
ATOM 2550 C C . ALA A 1 322 ? -7.077 6.238 5.025 1.00 90.50 322 ALA A C 1
ATOM 2552 O O . ALA A 1 322 ? -6.754 6.311 3.842 1.00 90.50 322 ALA A O 1
ATOM 2553 N N . LEU A 1 323 ? -6.226 5.830 5.973 1.00 86.44 323 LEU A N 1
ATOM 2554 C CA . LEU A 1 323 ? -4.864 5.385 5.681 1.00 86.44 323 LEU A CA 1
ATOM 2555 C C . LEU A 1 323 ? -4.874 4.192 4.721 1.00 86.44 323 LEU A C 1
ATOM 2557 O O . LEU A 1 323 ? -4.155 4.233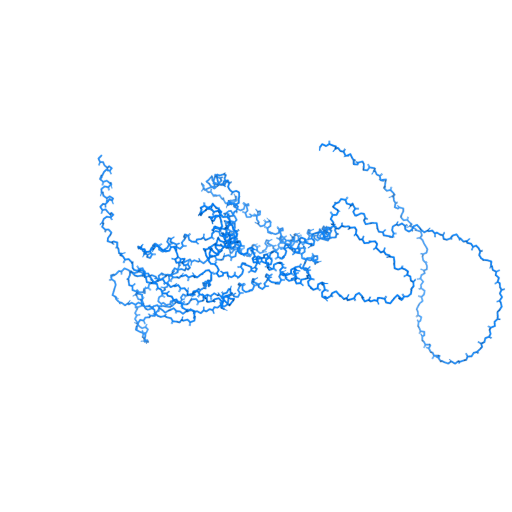 3.728 1.00 86.44 323 LEU A O 1
ATOM 2561 N N . VAL A 1 324 ? -5.734 3.198 4.964 1.00 90.38 3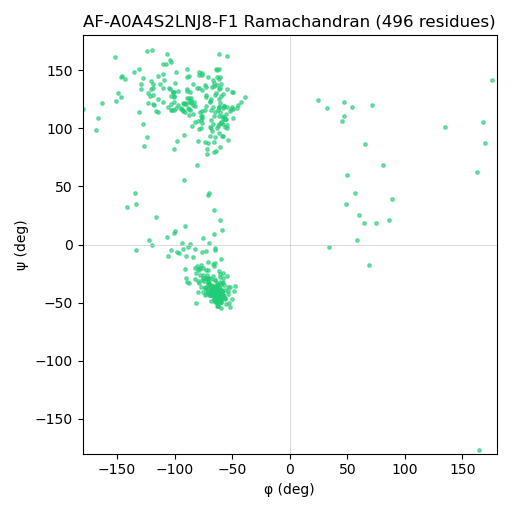24 VAL A N 1
ATOM 2562 C CA . VAL A 1 324 ? -5.907 2.023 4.095 1.00 90.38 324 VAL A CA 1
ATOM 2563 C C . VAL A 1 324 ? -6.384 2.422 2.694 1.00 90.38 324 VAL A C 1
ATOM 2565 O O . VAL A 1 324 ? -5.851 1.919 1.709 1.00 90.38 324 VAL A O 1
ATOM 2568 N N . ILE A 1 325 ? -7.331 3.360 2.571 1.00 90.81 325 ILE A N 1
ATOM 2569 C CA . ILE A 1 325 ? -7.724 3.900 1.257 1.00 90.81 325 ILE A CA 1
ATOM 2570 C C . ILE A 1 325 ? -6.525 4.558 0.571 1.00 90.81 325 ILE A C 1
ATOM 2572 O O . ILE A 1 325 ? -6.246 4.280 -0.590 1.00 90.81 325 ILE A O 1
ATOM 2576 N N . THR A 1 326 ? -5.794 5.424 1.271 1.00 86.88 326 THR A N 1
ATOM 2577 C CA . THR A 1 326 ? -4.672 6.149 0.657 1.00 86.88 326 THR A CA 1
ATOM 2578 C C . THR A 1 326 ? -3.456 5.285 0.356 1.00 86.88 326 THR A C 1
ATOM 2580 O O . THR A 1 326 ? -2.660 5.660 -0.496 1.00 86.88 326 THR A O 1
ATOM 2583 N N . SER A 1 327 ? -3.293 4.142 1.027 1.00 84.38 327 SER A N 1
ATOM 2584 C CA . SER A 1 327 ? -2.286 3.150 0.648 1.00 84.38 327 SER A CA 1
ATOM 2585 C C . SER A 1 327 ? -2.726 2.314 -0.550 1.00 84.38 327 SER A C 1
ATOM 2587 O O . SER A 1 327 ? -1.875 1.805 -1.265 1.00 84.38 327 SER A O 1
ATOM 2589 N N . ALA A 1 328 ? -4.036 2.166 -0.757 1.00 89.19 328 ALA A N 1
ATOM 2590 C CA . ALA A 1 328 ? -4.608 1.391 -1.849 1.00 89.19 328 ALA A CA 1
ATOM 2591 C C . ALA A 1 328 ? -4.677 2.160 -3.178 1.00 89.19 328 ALA A C 1
ATOM 2593 O O . ALA A 1 328 ? -4.638 1.553 -4.242 1.00 89.19 328 ALA A O 1
ATOM 2594 N N . ILE A 1 329 ? -4.822 3.484 -3.115 1.00 87.75 329 ILE A N 1
ATOM 2595 C CA . ILE A 1 329 ? -4.962 4.351 -4.287 1.00 87.75 329 ILE A CA 1
ATOM 2596 C C . ILE A 1 329 ? -3.581 4.851 -4.714 1.00 87.75 329 ILE A C 1
ATOM 2598 O O . ILE A 1 329 ? -2.912 5.566 -3.961 1.00 87.75 329 ILE A O 1
ATOM 2602 N N . TYR A 1 330 ? -3.187 4.545 -5.950 1.00 83.25 330 TYR A N 1
ATOM 2603 C CA . TYR A 1 330 ? -2.022 5.171 -6.563 1.00 83.25 330 TYR A CA 1
ATOM 2604 C C . TYR A 1 330 ? -2.334 6.640 -6.853 1.00 83.25 330 TYR A C 1
ATOM 2606 O O . TYR A 1 330 ? -3.314 6.965 -7.520 1.00 83.25 330 TYR A O 1
ATOM 2614 N N . LEU A 1 331 ? -1.527 7.545 -6.305 1.00 77.25 331 LEU A N 1
ATOM 2615 C CA . LEU A 1 331 ? -1.699 8.978 -6.517 1.00 77.25 331 LEU A CA 1
ATOM 2616 C C . LEU A 1 331 ? -0.905 9.407 -7.751 1.00 77.25 331 LEU A C 1
ATOM 2618 O O . LEU A 1 331 ? 0.263 9.037 -7.849 1.00 77.25 331 LEU A O 1
ATOM 2622 N N . PRO A 1 332 ? -1.501 10.210 -8.650 1.00 66.19 332 PRO A N 1
ATOM 2623 C CA . PRO A 1 332 ? -0.882 10.581 -9.920 1.00 66.19 332 PRO A CA 1
ATOM 2624 C C . PRO A 1 332 ? 0.273 11.572 -9.781 1.00 66.19 332 PRO A C 1
ATOM 2626 O O . PRO A 1 332 ? 0.918 11.900 -10.765 1.00 66.19 332 PRO A O 1
ATOM 2629 N N . PHE A 1 333 ? 0.522 12.074 -8.575 1.00 66.56 333 PHE A N 1
ATOM 2630 C CA . PHE A 1 333 ? 1.523 13.099 -8.353 1.00 66.56 333 PHE A CA 1
ATOM 2631 C C . PHE A 1 333 ? 2.883 12.459 -8.103 1.00 66.56 333 PHE A C 1
ATOM 2633 O O . PHE A 1 333 ? 3.072 11.760 -7.101 1.00 66.56 333 PHE A O 1
ATOM 2640 N N . THR A 1 334 ? 3.834 12.747 -8.987 1.00 62.38 334 THR A N 1
ATOM 2641 C CA . THR A 1 334 ? 5.250 12.535 -8.692 1.00 62.38 334 THR A CA 1
ATOM 2642 C C . THR A 1 334 ? 5.663 13.457 -7.542 1.00 62.38 334 THR A C 1
ATOM 2644 O O . THR A 1 334 ? 5.081 14.526 -7.318 1.00 62.38 334 THR A O 1
ATOM 2647 N N . GLU A 1 335 ? 6.657 13.033 -6.760 1.00 59.75 335 GLU A N 1
ATOM 2648 C CA . GLU A 1 335 ? 7.104 13.772 -5.570 1.00 59.75 335 GLU A CA 1
ATOM 2649 C C . GLU A 1 335 ? 7.543 15.209 -5.923 1.00 59.75 335 GLU A C 1
ATOM 2651 O O . GLU A 1 335 ? 7.306 16.149 -5.154 1.00 59.75 335 GLU A O 1
ATOM 2656 N N . HIS A 1 336 ? 8.091 15.384 -7.131 1.00 60.66 336 HIS A N 1
ATOM 2657 C CA . HIS A 1 336 ? 8.523 16.665 -7.682 1.00 60.66 336 HIS A CA 1
ATOM 2658 C C . HIS A 1 336 ? 7.379 17.572 -8.152 1.00 60.66 336 HIS A C 1
ATOM 2660 O O . HIS A 1 336 ? 7.426 18.780 -7.907 1.00 60.66 336 HIS A O 1
ATOM 2666 N N . GLU A 1 337 ? 6.337 17.049 -8.799 1.00 64.25 337 GLU A N 1
ATOM 2667 C CA . GLU A 1 337 ? 5.224 17.881 -9.281 1.00 64.25 337 GLU A CA 1
ATOM 2668 C C . GLU A 1 337 ? 4.382 18.434 -8.137 1.00 64.25 337 GLU A C 1
ATOM 2670 O O . GLU A 1 337 ? 4.033 19.618 -8.108 1.00 64.25 337 GLU A O 1
ATOM 2675 N N . LEU A 1 338 ? 4.092 17.594 -7.142 1.00 60.91 338 LEU A N 1
ATOM 2676 C CA . LEU A 1 338 ? 3.342 18.052 -5.982 1.00 60.91 338 LEU A CA 1
ATOM 2677 C C . LEU A 1 338 ? 4.133 19.098 -5.202 1.00 60.91 338 LEU A C 1
ATOM 2679 O O . LEU A 1 338 ? 3.570 20.092 -4.743 1.00 60.91 338 LEU A O 1
ATOM 2683 N N . LEU A 1 339 ? 5.442 18.889 -5.077 1.00 59.22 339 LEU A N 1
ATOM 2684 C CA . LEU A 1 339 ? 6.320 19.866 -4.475 1.00 59.22 339 LEU A CA 1
ATOM 2685 C C . LEU A 1 339 ? 6.290 21.181 -5.236 1.00 59.22 339 LEU A C 1
ATOM 2687 O O . LEU A 1 339 ? 6.120 22.220 -4.615 1.00 59.22 339 LEU A O 1
ATOM 2691 N N . THR A 1 340 ? 6.545 21.162 -6.540 1.00 64.38 340 THR A N 1
ATOM 2692 C CA . THR A 1 340 ? 6.647 22.394 -7.327 1.00 64.38 340 THR A CA 1
ATOM 2693 C C . THR A 1 340 ? 5.324 23.151 -7.287 1.00 64.38 340 THR A C 1
ATOM 2695 O O . THR A 1 340 ? 5.334 24.367 -7.107 1.00 64.38 340 THR A O 1
ATOM 2698 N N . GLY A 1 341 ? 4.191 22.442 -7.293 1.00 66.38 341 GLY A N 1
ATOM 2699 C CA . GLY A 1 341 ? 2.865 23.011 -7.055 1.00 66.38 341 GLY A CA 1
ATOM 2700 C C . GLY A 1 341 ? 2.683 23.605 -5.651 1.00 66.38 341 GLY A C 1
ATOM 2701 O O . GLY A 1 341 ? 2.223 24.740 -5.522 1.00 66.38 341 GLY A O 1
ATOM 2702 N N . LEU A 1 342 ? 3.071 22.891 -4.588 1.00 62.09 342 LEU A N 1
ATOM 2703 C CA . LEU A 1 342 ? 2.993 23.380 -3.204 1.00 62.09 342 LEU A CA 1
ATOM 2704 C C . LEU A 1 342 ? 3.957 24.531 -2.934 1.00 62.09 342 LEU A C 1
ATOM 2706 O O . LEU A 1 342 ? 3.588 25.474 -2.248 1.00 62.09 342 LEU A O 1
ATOM 2710 N N . ALA A 1 343 ? 5.172 24.477 -3.468 1.00 66.06 343 ALA A N 1
ATOM 2711 C CA . ALA A 1 343 ? 6.165 25.535 -3.393 1.00 66.06 343 ALA A CA 1
ATOM 2712 C C . ALA A 1 343 ? 5.685 26.759 -4.173 1.00 66.06 343 ALA A C 1
ATOM 2714 O O . ALA A 1 343 ? 5.781 27.866 -3.656 1.00 66.06 343 ALA A O 1
ATOM 2715 N N . TYR A 1 344 ? 5.084 26.578 -5.352 1.00 71.56 344 TYR A N 1
ATOM 2716 C CA . TYR A 1 344 ? 4.440 27.659 -6.094 1.00 71.56 344 TYR A CA 1
ATOM 2717 C C . TYR A 1 344 ? 3.293 28.272 -5.283 1.00 71.56 344 TYR A C 1
ATOM 2719 O O . TYR A 1 344 ? 3.281 29.480 -5.066 1.00 71.56 344 TYR A O 1
ATOM 2727 N N . TYR A 1 345 ? 2.391 27.458 -4.731 1.00 67.25 345 TYR A N 1
ATOM 2728 C CA . TYR A 1 345 ? 1.272 27.931 -3.914 1.00 67.25 345 TYR A CA 1
ATOM 2729 C C . TYR A 1 345 ? 1.734 28.620 -2.619 1.00 67.25 345 TYR A C 1
ATOM 2731 O O . TYR A 1 345 ? 1.310 29.736 -2.323 1.00 67.25 345 TYR A O 1
ATOM 2739 N N . ALA A 1 346 ? 2.661 28.016 -1.876 1.00 68.62 346 ALA A N 1
ATOM 2740 C CA . ALA A 1 346 ? 3.258 28.588 -0.674 1.00 68.62 346 ALA A CA 1
ATOM 2741 C C . ALA A 1 346 ? 4.023 29.875 -0.999 1.00 68.62 346 ALA A C 1
ATOM 2743 O O . ALA A 1 346 ? 3.858 30.865 -0.296 1.00 68.62 346 ALA A O 1
ATOM 2744 N N . SER A 1 347 ? 4.787 29.906 -2.095 1.00 66.50 347 SER A N 1
ATOM 2745 C CA . SER A 1 347 ? 5.460 31.119 -2.566 1.00 66.50 347 SER A CA 1
ATOM 2746 C C . SER A 1 347 ? 4.455 32.197 -2.963 1.00 66.50 347 SER A C 1
ATOM 2748 O O . SER A 1 347 ? 4.680 33.352 -2.639 1.00 66.50 347 SER A O 1
ATOM 2750 N N . SER A 1 348 ? 3.311 31.845 -3.560 1.00 73.19 348 SER A N 1
ATOM 2751 C CA . SER A 1 348 ? 2.256 32.801 -3.914 1.00 73.19 348 SER A CA 1
ATOM 2752 C C . SER A 1 348 ? 1.584 33.405 -2.676 1.00 73.19 348 SER A C 1
ATOM 2754 O O . SER A 1 348 ? 1.276 34.594 -2.657 1.00 73.19 348 SER A O 1
ATOM 2756 N N . TYR A 1 349 ? 1.448 32.621 -1.603 1.00 72.44 349 TYR A N 1
ATOM 2757 C CA . TYR A 1 349 ? 0.885 33.065 -0.329 1.00 72.44 349 TYR A CA 1
ATOM 2758 C C . TYR A 1 349 ? 1.897 33.851 0.525 1.00 72.44 349 TYR A C 1
ATOM 2760 O O . TYR A 1 349 ? 1.534 34.766 1.261 1.00 72.44 349 TYR A O 1
ATOM 2768 N N . ILE A 1 350 ? 3.183 33.509 0.403 1.00 66.31 350 ILE A N 1
ATOM 2769 C CA . ILE A 1 350 ? 4.321 34.131 1.098 1.00 66.31 350 ILE A CA 1
ATOM 2770 C C . ILE A 1 350 ? 4.963 35.241 0.237 1.00 66.31 350 ILE A C 1
ATOM 2772 O O . ILE A 1 350 ? 5.874 35.936 0.689 1.00 66.31 350 ILE A O 1
ATOM 2776 N N . SER A 1 351 ? 4.436 35.516 -0.964 1.00 54.44 351 SER A N 1
ATOM 2777 C CA . SER A 1 351 ? 4.829 36.620 -1.856 1.00 54.44 351 SER A CA 1
ATOM 2778 C C . SER A 1 351 ? 4.381 37.991 -1.323 1.00 54.44 351 SER A C 1
ATOM 2780 O O . SER A 1 351 ? 3.962 38.878 -2.061 1.00 54.44 351 SER A O 1
ATOM 2782 N N . ASN A 1 352 ? 4.556 38.203 -0.024 1.00 54.38 352 ASN A N 1
ATOM 2783 C CA . ASN A 1 352 ? 5.048 39.454 0.513 1.00 54.38 352 ASN A CA 1
ATOM 2784 C C . ASN A 1 352 ? 6.549 39.274 0.828 1.00 54.38 352 ASN A C 1
ATOM 2786 O O . ASN A 1 352 ? 6.943 39.022 1.960 1.00 54.38 352 ASN A O 1
ATOM 2790 N N . LYS A 1 353 ? 7.393 39.419 -0.207 1.00 55.72 353 LYS A N 1
ATOM 2791 C CA . LYS A 1 353 ? 8.855 39.652 -0.135 1.00 55.72 353 LYS A CA 1
ATOM 2792 C C . LYS A 1 353 ? 9.727 38.636 0.634 1.00 55.72 353 LYS A C 1
ATOM 2794 O O . LYS A 1 353 ? 10.650 39.054 1.331 1.00 55.72 353 LYS A O 1
ATOM 2799 N N . VAL A 1 354 ? 9.544 37.327 0.468 1.00 51.12 354 VAL A N 1
ATOM 2800 C CA . VAL A 1 354 ? 10.565 36.365 0.936 1.00 51.12 354 VAL A CA 1
ATOM 2801 C C . VAL A 1 354 ? 11.422 35.894 -0.237 1.00 51.12 354 VAL A C 1
ATOM 2803 O O . VAL A 1 354 ? 10.940 35.300 -1.195 1.00 51.12 354 VAL A O 1
ATOM 2806 N N . THR A 1 355 ? 12.705 36.237 -0.169 1.00 56.78 355 THR A N 1
ATOM 2807 C CA . THR A 1 355 ? 13.760 35.938 -1.142 1.00 56.78 355 THR A CA 1
ATOM 2808 C C . THR A 1 355 ? 13.983 34.433 -1.346 1.00 56.78 355 THR A C 1
ATOM 2810 O O . THR A 1 355 ? 13.912 33.638 -0.412 1.00 56.78 355 THR A O 1
ATOM 2813 N N . SER A 1 356 ? 14.295 34.089 -2.596 1.00 55.06 356 SER A N 1
ATOM 2814 C CA . SER A 1 356 ? 14.261 32.792 -3.297 1.00 55.06 356 SER A CA 1
ATOM 2815 C C . SER A 1 356 ? 15.091 31.604 -2.752 1.00 55.06 356 SER A C 1
ATOM 2817 O O . SER A 1 356 ? 15.219 30.605 -3.452 1.00 55.06 356 SER A O 1
ATOM 2819 N N . GLU A 1 357 ? 15.640 31.640 -1.536 1.00 62.59 357 GLU A N 1
ATOM 2820 C CA . GLU A 1 357 ? 16.512 30.559 -1.016 1.00 62.59 357 GLU A CA 1
ATOM 2821 C C . GLU A 1 357 ? 16.158 30.119 0.412 1.00 62.59 357 GLU A C 1
ATOM 2823 O O . GLU A 1 357 ? 17.022 29.789 1.224 1.00 62.59 357 GLU A O 1
ATOM 2828 N N . SER A 1 358 ? 14.873 30.130 0.775 1.00 58.91 358 SER A N 1
ATOM 2829 C CA . SER A 1 358 ? 14.502 29.698 2.124 1.00 58.91 358 SER A CA 1
ATOM 2830 C C . SER A 1 358 ? 14.627 28.167 2.279 1.00 58.91 358 SER A C 1
ATOM 2832 O O . SER A 1 358 ? 14.128 27.425 1.434 1.00 58.91 358 SER A O 1
ATOM 2834 N N . PRO A 1 359 ? 15.212 27.659 3.381 1.00 64.75 359 PRO A N 1
ATOM 2835 C CA . PRO A 1 359 ? 15.346 26.221 3.665 1.00 64.75 359 PRO A CA 1
ATOM 2836 C C . PRO A 1 359 ? 14.002 25.473 3.740 1.00 64.75 359 PRO A C 1
ATOM 2838 O O . PRO A 1 359 ? 13.965 24.245 3.704 1.00 64.75 359 PRO A O 1
ATOM 2841 N N . VAL A 1 360 ? 12.891 26.209 3.808 1.00 57.19 360 VAL A N 1
ATOM 2842 C CA . VAL A 1 360 ? 11.530 25.673 3.811 1.00 57.19 360 VAL A CA 1
ATOM 2843 C C . VAL A 1 360 ? 11.203 24.975 2.492 1.00 57.19 360 VAL A C 1
ATOM 2845 O O . VAL A 1 360 ? 10.553 23.937 2.533 1.00 57.19 360 VAL A O 1
ATOM 2848 N N . THR A 1 361 ? 11.684 25.466 1.344 1.00 61.66 361 THR A N 1
ATOM 2849 C CA . THR A 1 361 ? 11.387 24.839 0.042 1.00 61.66 361 THR A CA 1
ATOM 2850 C C . THR A 1 361 ? 12.030 23.458 -0.083 1.00 61.66 361 THR A C 1
ATOM 2852 O O . THR A 1 361 ? 11.359 22.532 -0.523 1.00 61.66 361 THR A O 1
ATOM 2855 N N . ARG A 1 362 ? 13.261 23.272 0.423 1.00 60.44 362 ARG A N 1
ATOM 2856 C CA . ARG A 1 362 ? 13.927 21.953 0.489 1.00 60.44 362 ARG A CA 1
ATOM 2857 C C . ARG A 1 362 ? 13.252 20.978 1.455 1.00 60.44 362 ARG A C 1
ATOM 2859 O O . ARG A 1 362 ? 13.228 19.779 1.205 1.00 60.44 362 ARG A O 1
ATOM 2866 N N . ILE A 1 363 ? 12.716 21.462 2.576 1.00 58.31 363 ILE A N 1
ATOM 2867 C CA . ILE A 1 363 ? 11.974 20.596 3.509 1.00 58.31 363 ILE A CA 1
ATOM 2868 C C . ILE A 1 363 ? 10.639 20.188 2.886 1.00 58.31 363 ILE A C 1
ATOM 2870 O O . ILE A 1 363 ? 10.250 19.023 2.986 1.00 58.31 363 ILE A O 1
ATOM 2874 N N . LEU A 1 364 ? 9.964 21.121 2.206 1.00 55.09 364 LEU A N 1
ATOM 2875 C CA . LEU A 1 364 ? 8.743 20.839 1.461 1.00 55.09 364 LEU A CA 1
ATOM 2876 C C . LEU A 1 364 ? 9.006 19.807 0.357 1.00 55.09 364 LEU A C 1
ATOM 2878 O O . LEU A 1 364 ? 8.185 18.915 0.188 1.00 55.09 364 LEU A O 1
ATOM 2882 N N . GLU A 1 365 ? 10.159 19.880 -0.322 1.00 56.44 365 GLU A N 1
ATOM 2883 C CA . GLU A 1 365 ? 10.584 18.963 -1.401 1.00 56.44 365 GLU A CA 1
ATOM 2884 C C . GLU A 1 365 ? 10.594 17.524 -0.944 1.00 56.44 365 GLU A C 1
ATOM 2886 O O . GLU A 1 365 ? 9.987 16.656 -1.563 1.00 56.44 365 GLU A O 1
ATOM 2891 N N . TYR A 1 366 ? 11.163 17.309 0.231 1.00 53.69 366 TYR A N 1
ATOM 2892 C CA . TYR A 1 366 ? 11.281 15.987 0.810 1.00 53.69 366 TYR A CA 1
ATOM 2893 C C . TYR A 1 366 ? 9.987 15.474 1.475 1.00 53.69 366 TYR A C 1
ATOM 2895 O O . TYR A 1 366 ? 9.811 14.271 1.671 1.00 53.69 366 TYR A O 1
ATOM 2903 N N . THR A 1 367 ? 9.064 16.362 1.866 1.00 56.72 367 THR A N 1
ATOM 2904 C CA . THR A 1 367 ? 7.843 15.986 2.613 1.00 56.72 367 THR A CA 1
ATOM 2905 C C . THR A 1 367 ? 6.555 16.020 1.793 1.00 56.72 367 THR A C 1
ATOM 2907 O O . THR A 1 367 ? 5.536 15.496 2.253 1.00 56.72 367 THR A O 1
ATOM 2910 N N . SER A 1 368 ? 6.599 16.555 0.572 1.00 60.16 368 SER A N 1
ATOM 2911 C CA . SER A 1 368 ? 5.444 16.834 -0.288 1.00 60.16 368 SER A CA 1
ATOM 2912 C C . SER A 1 368 ? 4.489 15.637 -0.499 1.00 60.16 368 SER A C 1
ATOM 2914 O O . SER A 1 368 ? 3.310 15.764 -0.144 1.00 60.16 368 SER A O 1
ATOM 2916 N N . PRO A 1 369 ? 4.930 14.439 -0.948 1.00 59.78 369 PRO A N 1
ATOM 2917 C CA . PRO A 1 369 ? 4.003 13.374 -1.353 1.00 59.78 369 PRO A CA 1
ATOM 2918 C C . PRO A 1 369 ? 3.278 12.767 -0.148 1.00 59.78 369 PRO A C 1
ATOM 2920 O O . PRO A 1 369 ? 2.100 12.402 -0.206 1.00 59.78 369 PRO A O 1
ATOM 2923 N N . LYS A 1 370 ? 3.971 12.717 0.993 1.00 64.88 370 LYS A N 1
ATOM 2924 C CA . LYS A 1 370 ? 3.417 12.275 2.274 1.00 64.88 370 LYS A CA 1
ATOM 2925 C C . LYS A 1 370 ? 2.380 13.277 2.775 1.00 64.88 370 LYS A C 1
ATOM 2927 O O . LYS A 1 370 ? 1.332 12.869 3.269 1.00 64.88 370 LYS A O 1
ATOM 2932 N N . LEU A 1 371 ? 2.634 14.573 2.594 1.00 67.50 371 LEU A N 1
ATOM 2933 C CA . LEU A 1 371 ? 1.709 15.636 2.971 1.00 67.50 371 LEU A CA 1
ATOM 2934 C C . LEU A 1 371 ? 0.429 15.601 2.130 1.00 67.50 371 LEU A C 1
ATOM 2936 O O . LEU A 1 371 ? -0.651 15.689 2.702 1.00 67.50 371 LEU A O 1
ATOM 2940 N N . ALA A 1 372 ? 0.515 15.382 0.814 1.00 71.50 372 ALA A N 1
ATOM 2941 C CA . ALA A 1 372 ? -0.677 15.214 -0.023 1.00 71.50 372 ALA A CA 1
ATOM 2942 C C . ALA A 1 372 ? -1.536 14.027 0.412 1.00 71.50 372 ALA A C 1
ATOM 2944 O O . ALA A 1 372 ? -2.747 14.176 0.558 1.00 71.50 372 ALA A O 1
ATOM 2945 N N . ARG A 1 373 ? -0.919 12.869 0.686 1.00 75.12 373 ARG A N 1
ATOM 2946 C CA . ARG A 1 373 ? -1.636 11.708 1.237 1.00 75.12 373 ARG A CA 1
ATOM 2947 C C . ARG A 1 373 ? -2.342 12.064 2.539 1.00 75.12 373 ARG A C 1
ATOM 2949 O O . ARG A 1 373 ? -3.525 11.779 2.679 1.00 75.12 373 ARG A O 1
ATOM 2956 N N . VAL A 1 374 ? -1.654 12.743 3.457 1.00 75.44 374 VAL A N 1
ATOM 2957 C CA . VAL A 1 374 ? -2.243 13.202 4.724 1.00 75.44 374 VAL A CA 1
ATOM 2958 C C . VAL A 1 374 ? -3.381 14.199 4.490 1.00 75.44 374 VAL A C 1
ATOM 2960 O O . VAL A 1 374 ? -4.417 14.081 5.133 1.00 75.44 374 VAL A O 1
ATOM 2963 N N . ILE A 1 375 ? -3.245 15.142 3.556 1.00 81.31 375 ILE A N 1
ATOM 2964 C CA . ILE A 1 375 ? -4.305 16.102 3.212 1.00 81.31 375 ILE A CA 1
ATOM 2965 C C . ILE A 1 375 ? -5.525 15.371 2.653 1.00 81.31 375 ILE A C 1
ATOM 2967 O O . ILE A 1 375 ? -6.643 15.683 3.051 1.00 81.31 375 ILE A O 1
ATOM 2971 N N . ILE A 1 376 ? -5.332 14.379 1.783 1.00 82.06 376 ILE A N 1
ATOM 2972 C CA . ILE A 1 376 ? -6.424 13.569 1.234 1.00 82.06 376 ILE A CA 1
ATOM 2973 C C . ILE A 1 376 ? -7.084 12.745 2.339 1.00 82.06 376 ILE A C 1
ATOM 2975 O O . ILE A 1 376 ? -8.308 12.760 2.441 1.00 82.06 376 ILE A O 1
ATOM 2979 N N . VAL A 1 377 ? -6.303 12.099 3.217 1.00 83.06 377 VAL A N 1
ATOM 2980 C CA . VAL A 1 377 ? -6.820 11.420 4.419 1.00 83.06 377 VAL A CA 1
ATOM 2981 C C . VAL A 1 377 ? -7.683 12.379 5.235 1.00 83.06 377 VAL A C 1
ATOM 2983 O O . VAL A 1 377 ? -8.824 12.059 5.560 1.00 83.06 377 VAL A O 1
ATOM 2986 N N . MET A 1 378 ? -7.170 13.574 5.528 1.00 83.69 378 MET A N 1
ATOM 2987 C CA . MET A 1 378 ? -7.886 14.587 6.298 1.00 83.69 378 MET A CA 1
ATOM 2988 C C . MET A 1 378 ? -9.156 15.048 5.583 1.00 83.69 378 MET A C 1
ATOM 2990 O O . MET A 1 378 ? -10.202 15.131 6.217 1.00 83.69 378 MET A O 1
ATOM 2994 N N . ALA A 1 379 ? -9.107 15.294 4.274 1.00 88.25 379 ALA A N 1
ATOM 2995 C CA . ALA A 1 379 ? -10.259 15.704 3.479 1.00 88.25 379 ALA A CA 1
ATOM 2996 C C . ALA A 1 379 ? -11.349 14.624 3.456 1.00 88.25 379 ALA A C 1
ATOM 2998 O O . ALA A 1 379 ? -12.518 14.940 3.659 1.00 88.25 379 ALA A O 1
ATOM 2999 N N . VAL A 1 380 ? -10.974 13.352 3.282 1.00 87.88 380 VAL A N 1
ATOM 3000 C CA . VAL A 1 380 ? -11.906 12.217 3.330 1.00 87.88 380 VAL A CA 1
ATOM 3001 C C . VAL A 1 380 ? -12.539 12.107 4.716 1.00 87.88 380 VAL A C 1
ATOM 3003 O O . VAL A 1 380 ? -13.759 12.020 4.823 1.00 87.88 380 VAL A O 1
ATOM 3006 N N . VAL A 1 381 ? -11.744 12.172 5.789 1.00 88.75 381 VAL A N 1
ATOM 3007 C CA . VAL A 1 381 ? -12.260 12.108 7.167 1.00 88.75 381 VAL A CA 1
ATOM 3008 C C . VAL A 1 381 ? -13.205 13.278 7.463 1.00 88.75 381 VAL A C 1
ATOM 3010 O O . VAL A 1 381 ? -14.288 13.060 8.009 1.00 88.75 381 VAL A O 1
ATOM 3013 N N . LEU A 1 382 ? -12.840 14.502 7.071 1.00 92.00 382 LEU A N 1
ATOM 3014 C CA . LEU A 1 382 ? -13.678 15.694 7.233 1.00 92.00 382 LEU A CA 1
ATOM 3015 C C . LEU A 1 382 ? -14.962 15.613 6.403 1.00 92.00 382 LEU A C 1
ATOM 3017 O O . LEU A 1 382 ? -16.015 16.035 6.874 1.00 92.00 382 LEU A O 1
ATOM 3021 N N . PHE A 1 383 ? -14.903 15.046 5.198 1.00 90.62 383 PHE A N 1
ATOM 3022 C CA . PHE A 1 383 ? -16.082 14.821 4.370 1.00 90.62 383 PHE A CA 1
ATOM 3023 C C . PHE A 1 383 ? -17.044 13.824 5.024 1.00 90.62 383 PHE A C 1
ATOM 3025 O O . PHE A 1 383 ? -18.241 14.093 5.091 1.00 90.62 383 PHE A O 1
ATOM 3032 N N . VAL A 1 384 ? -16.540 12.712 5.574 1.00 91.81 384 VAL A N 1
ATOM 3033 C CA . VAL A 1 384 ? -17.382 11.757 6.317 1.00 91.81 384 VAL A CA 1
ATOM 3034 C C . VAL A 1 384 ? -18.017 12.421 7.545 1.00 91.81 384 VAL A C 1
ATOM 3036 O O . VAL A 1 384 ? -19.210 12.243 7.780 1.00 91.81 384 VAL A O 1
ATOM 3039 N N . GLU A 1 385 ? -17.267 13.234 8.294 1.00 91.25 385 GLU A N 1
ATOM 3040 C CA . GLU A 1 385 ? -17.824 14.010 9.414 1.00 91.25 385 GLU A CA 1
ATOM 3041 C C . GLU A 1 385 ? -18.912 14.983 8.971 1.00 91.25 385 GLU A C 1
ATOM 3043 O O . GLU A 1 385 ? -19.966 15.078 9.601 1.00 91.25 385 GLU A O 1
ATOM 3048 N N . PHE A 1 386 ? -18.673 15.694 7.871 1.00 93.56 386 PHE A N 1
ATOM 3049 C CA . PHE A 1 386 ? -19.644 16.612 7.304 1.00 93.56 386 PHE A CA 1
ATOM 3050 C C . PHE A 1 386 ? -20.925 15.877 6.900 1.00 93.56 386 PHE A C 1
ATOM 3052 O O . PHE A 1 386 ? -22.015 16.325 7.246 1.00 93.56 386 PHE A O 1
ATOM 3059 N N . MET A 1 387 ? -20.813 14.721 6.242 1.00 91.94 387 MET A N 1
ATOM 3060 C CA . MET A 1 387 ? -21.970 13.918 5.839 1.00 91.94 387 MET A CA 1
ATOM 3061 C C . MET A 1 387 ? -22.785 13.429 7.038 1.00 91.94 387 MET A C 1
ATOM 3063 O O . MET A 1 387 ? -24.014 13.477 7.004 1.00 91.94 387 MET A O 1
ATOM 3067 N N . GLU A 1 388 ? -22.130 13.022 8.124 1.00 91.00 388 GLU A N 1
ATOM 3068 C CA . GLU A 1 388 ? -22.830 12.651 9.356 1.00 91.00 388 GLU A CA 1
ATOM 3069 C C . GLU A 1 388 ? -23.507 13.839 10.028 1.00 91.00 388 GLU A C 1
ATOM 3071 O O . GLU A 1 388 ? -24.639 13.722 10.498 1.00 91.00 388 GLU A O 1
ATOM 3076 N N . TRP A 1 389 ? -22.840 14.990 10.062 1.00 93.31 389 TRP A N 1
ATOM 3077 C CA . TRP A 1 389 ? -23.419 16.221 10.583 1.00 93.31 389 TRP A CA 1
ATOM 3078 C C . TRP A 1 389 ? -24.653 16.645 9.771 1.00 93.31 389 TRP A C 1
ATOM 3080 O O . TRP A 1 389 ? -25.700 16.942 10.351 1.00 93.31 389 TRP A O 1
ATOM 3090 N N . VAL A 1 390 ? -24.578 16.579 8.436 1.00 93.00 390 VAL A N 1
ATOM 3091 C CA . VAL A 1 390 ? -25.720 16.818 7.540 1.00 93.00 390 VAL A CA 1
ATOM 3092 C C . VAL A 1 390 ? -26.836 15.818 7.824 1.00 93.00 390 VAL A C 1
ATOM 3094 O O . VAL A 1 390 ? -27.986 16.226 7.976 1.00 93.00 390 VAL A O 1
ATOM 3097 N N . GLN A 1 391 ? -26.523 14.527 7.962 1.00 91.12 391 GLN A N 1
ATOM 3098 C CA . GLN A 1 391 ? -27.516 13.506 8.290 1.00 91.12 391 GLN A CA 1
ATOM 3099 C C . GLN A 1 391 ? -28.202 13.809 9.630 1.00 91.12 391 GLN A C 1
ATOM 3101 O O . GLN A 1 391 ? -29.425 13.757 9.716 1.00 91.12 391 GLN A O 1
ATOM 3106 N N . GLN A 1 392 ? -27.456 14.213 10.661 1.00 89.38 392 GLN A N 1
ATOM 3107 C CA . GLN A 1 392 ? -28.024 14.583 11.962 1.00 89.38 392 GLN A CA 1
ATOM 3108 C C . GLN A 1 392 ? -28.922 15.825 11.910 1.00 89.38 392 GLN A C 1
ATOM 3110 O O . GLN A 1 392 ? -29.844 15.941 12.717 1.00 89.38 392 GLN A O 1
ATOM 3115 N N . ILE A 1 393 ? -28.664 16.764 11.001 1.00 92.19 393 ILE A N 1
ATOM 3116 C CA . ILE A 1 393 ? -29.483 17.972 10.846 1.00 92.19 393 ILE A CA 1
ATOM 3117 C C . ILE A 1 393 ? -30.724 17.687 10.012 1.00 92.19 393 ILE A C 1
ATOM 3119 O O . ILE A 1 393 ? -31.831 18.015 10.430 1.00 92.19 393 ILE A O 1
ATOM 3123 N N . VAL A 1 394 ? -30.541 17.071 8.846 1.00 94.56 394 VAL A N 1
ATOM 3124 C CA . VAL A 1 394 ? -31.609 16.857 7.866 1.00 94.56 394 VAL A CA 1
ATOM 3125 C C . VAL A 1 394 ? -32.578 15.779 8.346 1.00 94.56 394 VAL A C 1
ATOM 3127 O O . VAL A 1 394 ? -33.783 15.913 8.161 1.00 94.56 394 VAL A O 1
ATOM 3130 N N . TRP A 1 395 ? -32.068 14.722 8.983 1.00 88.81 395 TRP A N 1
ATOM 3131 C CA . TRP A 1 395 ? -32.871 13.573 9.402 1.00 88.81 395 TRP A CA 1
ATOM 3132 C C . TRP A 1 395 ? -33.241 13.597 10.875 1.00 88.81 395 TRP A C 1
ATOM 3134 O O . TRP A 1 395 ? -33.769 12.598 11.357 1.00 88.81 395 TRP A O 1
ATOM 3144 N N . LYS A 1 396 ? -33.007 14.695 11.608 1.00 83.31 396 LYS A N 1
ATOM 3145 C CA . LYS A 1 396 ? -33.583 14.828 12.950 1.00 83.31 396 LYS A CA 1
ATOM 3146 C C . LYS A 1 396 ? -35.097 14.702 12.783 1.00 83.31 396 LYS A C 1
ATOM 3148 O O . LYS A 1 396 ? -35.694 15.623 12.220 1.00 83.31 396 LYS A O 1
ATOM 3153 N N . PRO A 1 397 ? -35.724 13.582 13.204 1.00 71.56 397 PRO A N 1
ATOM 3154 C CA . PRO A 1 397 ? -37.161 13.456 13.082 1.00 71.56 397 PRO A CA 1
ATOM 3155 C C . PRO A 1 397 ? -37.716 14.643 13.849 1.00 71.56 397 PRO A C 1
ATOM 3157 O O . PRO A 1 397 ? -37.378 14.819 15.025 1.00 71.56 397 PRO A O 1
ATOM 3160 N N . SER A 1 398 ? -38.462 15.509 13.150 1.00 78.00 398 SER A N 1
ATOM 3161 C CA . SER A 1 398 ? -39.110 16.670 13.757 1.00 78.00 398 SER A CA 1
ATOM 3162 C C . SER A 1 398 ? -39.690 16.181 15.074 1.00 78.00 398 SER A C 1
ATOM 3164 O O . SER A 1 398 ? -40.398 15.168 15.004 1.00 78.00 398 SER A O 1
ATOM 3166 N N . PRO A 1 399 ? -39.329 16.779 16.230 1.00 69.19 399 PRO A N 1
ATOM 3167 C CA . PRO A 1 399 ? -39.691 16.244 17.532 1.00 69.19 399 PRO A CA 1
ATOM 3168 C C . PRO A 1 399 ? -41.173 15.963 17.456 1.00 69.19 399 PRO A C 1
ATOM 3170 O O . PRO A 1 399 ? -41.962 16.896 17.275 1.00 69.19 399 PRO A O 1
ATOM 3173 N N . LEU A 1 400 ? -41.517 14.671 17.415 1.00 69.00 400 LEU A N 1
ATOM 3174 C CA . LEU A 1 400 ? -42.890 14.247 17.242 1.00 69.00 400 LEU A CA 1
ATOM 3175 C C . LEU A 1 400 ? -43.575 14.938 18.407 1.00 69.00 400 LEU A C 1
ATOM 3177 O O . LEU A 1 400 ? -43.211 14.651 19.547 1.00 69.00 400 LEU A O 1
ATOM 3181 N N . LYS A 1 401 ? -44.409 15.953 18.135 1.00 68.25 401 LYS A N 1
ATOM 3182 C CA . LYS A 1 401 ? -45.100 16.714 19.176 1.00 68.25 401 LYS A CA 1
ATOM 3183 C C . LYS A 1 401 ? -45.916 15.676 19.921 1.00 68.25 401 LYS A C 1
ATOM 3185 O O . LYS A 1 401 ? -47.005 15.317 19.475 1.00 68.25 401 LYS A O 1
ATOM 3190 N N . GLY A 1 402 ? -45.341 15.138 20.992 1.00 62.56 402 GLY A N 1
ATOM 3191 C CA . GLY A 1 402 ? -45.996 14.198 21.864 1.00 62.56 402 GLY A CA 1
ATOM 3192 C C . GLY A 1 402 ? -47.199 14.950 22.374 1.00 62.56 402 GLY A C 1
ATOM 3193 O O . GLY A 1 402 ? -47.061 15.881 23.165 1.00 62.56 402 GLY A O 1
ATOM 3194 N N . ARG A 1 403 ? -48.384 14.625 21.851 1.00 61.97 403 ARG A N 1
ATOM 3195 C CA . ARG A 1 403 ? -49.615 15.005 22.529 1.00 61.97 403 ARG A CA 1
ATOM 3196 C C . ARG A 1 403 ? -49.453 14.437 23.925 1.00 61.97 403 ARG A C 1
ATOM 3198 O O . ARG A 1 403 ? -49.266 13.231 24.060 1.00 61.97 403 ARG A O 1
ATOM 3205 N N . ALA A 1 404 ? -49.445 15.314 24.921 1.00 54.09 404 ALA A N 1
ATOM 3206 C CA . ALA A 1 404 ? -49.429 14.935 26.318 1.00 54.09 404 ALA A CA 1
ATOM 3207 C C . ALA A 1 404 ? -50.660 14.059 26.578 1.00 54.09 404 ALA A C 1
ATOM 3209 O O . ALA A 1 404 ? -51.765 14.554 26.793 1.00 54.09 404 ALA A O 1
ATOM 3210 N N . ILE A 1 405 ? -50.486 12.746 26.477 1.00 57.44 405 ILE A N 1
ATOM 3211 C CA . ILE A 1 405 ? -51.481 11.775 26.895 1.00 57.44 405 ILE A CA 1
ATOM 3212 C C . ILE A 1 405 ? -51.258 11.645 28.402 1.00 57.44 405 ILE A C 1
ATOM 3214 O O . ILE A 1 405 ? -50.271 11.063 28.840 1.00 57.44 405 ILE A O 1
ATOM 3218 N N . ASN A 1 406 ? -52.175 12.239 29.171 1.00 63.22 406 ASN A N 1
ATOM 3219 C CA . ASN A 1 406 ? -52.356 12.085 30.621 1.00 63.22 406 ASN A CA 1
ATOM 3220 C C . ASN A 1 406 ? -51.592 13.015 31.577 1.00 63.22 406 ASN A C 1
ATOM 3222 O O . ASN A 1 406 ? -51.222 12.559 32.647 1.00 63.22 406 ASN A O 1
ATOM 3226 N N . GLY A 1 407 ? -51.432 14.309 31.278 1.00 64.19 407 GLY A N 1
ATOM 3227 C CA . GLY A 1 407 ? -51.392 15.375 32.307 1.00 64.19 407 GLY A CA 1
ATOM 3228 C C . GLY A 1 407 ? -50.334 15.322 33.427 1.00 64.19 407 GLY A C 1
ATOM 3229 O O . GLY A 1 407 ? -50.359 16.183 34.303 1.00 64.19 407 GLY A O 1
ATOM 3230 N N . TYR A 1 408 ? -49.406 14.367 33.426 1.00 58.38 408 TYR A N 1
ATOM 3231 C CA . TYR A 1 408 ? -48.307 14.324 34.379 1.00 58.38 408 TYR A CA 1
ATOM 3232 C C . TYR A 1 408 ? -47.168 15.196 33.849 1.00 58.38 408 TYR A C 1
ATOM 3234 O O . TYR A 1 408 ? -46.748 15.002 32.704 1.00 58.38 408 TYR A O 1
ATOM 3242 N N . PRO A 1 409 ? -46.667 16.161 34.641 1.00 57.47 409 PRO A N 1
ATOM 3243 C CA . PRO A 1 409 ? -45.498 16.929 34.254 1.00 57.47 409 PRO A CA 1
ATOM 3244 C C . PRO A 1 409 ? -44.323 15.964 34.107 1.00 57.47 409 PRO A C 1
ATOM 3246 O O . PRO A 1 409 ? -43.937 15.273 35.051 1.00 57.47 409 PRO A O 1
ATOM 3249 N N . GLU A 1 410 ? -43.790 15.888 32.893 1.00 59.88 410 GLU A N 1
ATOM 3250 C CA . GLU A 1 410 ? -42.575 15.148 32.592 1.00 59.88 410 GLU A CA 1
ATOM 3251 C C . GLU A 1 410 ? -41.462 15.715 33.480 1.00 59.88 410 GLU A C 1
ATOM 3253 O O . GLU A 1 410 ? -41.158 16.909 33.431 1.00 59.88 410 GLU A O 1
ATOM 3258 N N . VAL A 1 411 ? -40.915 14.879 34.369 1.00 61.56 411 VAL A N 1
ATOM 3259 C CA . VAL A 1 411 ? -39.805 15.264 35.244 1.00 61.56 411 VAL A CA 1
ATOM 3260 C C . VAL A 1 411 ? -38.656 15.665 34.333 1.00 61.56 411 VAL A C 1
ATOM 3262 O O . VAL A 1 411 ? -38.030 14.810 33.706 1.00 61.56 411 VAL A O 1
ATOM 3265 N N . VAL A 1 412 ? -38.418 16.973 34.233 1.00 51.94 412 VAL A N 1
ATOM 3266 C CA . VAL A 1 412 ? -37.336 17.562 33.450 1.00 51.94 412 VAL A CA 1
ATOM 3267 C C . VAL A 1 412 ? -36.038 16.944 33.954 1.00 51.94 412 VAL A C 1
ATOM 3269 O O . VAL A 1 412 ? -35.529 17.307 35.014 1.00 51.94 412 VAL A O 1
ATOM 3272 N N . ARG A 1 413 ? -35.516 15.961 33.214 1.00 56.03 413 ARG A N 1
ATOM 3273 C CA . ARG A 1 413 ? -34.153 15.474 33.401 1.00 56.03 413 ARG A CA 1
ATOM 3274 C C . ARG A 1 413 ? -33.255 16.663 33.107 1.00 56.03 413 ARG A C 1
ATOM 3276 O O . ARG A 1 413 ? -33.086 17.036 31.950 1.00 56.03 413 ARG A O 1
ATOM 3283 N N . SER A 1 414 ? -32.750 17.284 34.169 1.00 54.62 414 SER A N 1
ATOM 3284 C CA . SER A 1 414 ? -31.755 18.345 34.104 1.00 54.62 414 SER A CA 1
ATOM 3285 C C . SER A 1 414 ? -30.669 17.927 33.120 1.00 54.62 414 SER A C 1
ATOM 3287 O O . SER A 1 414 ? -30.053 16.870 33.281 1.00 54.62 414 SER A O 1
ATOM 3289 N N . SER A 1 415 ? -30.499 18.729 32.073 1.00 51.91 415 SER A N 1
ATOM 3290 C CA . SER A 1 415 ? -29.509 18.522 31.025 1.00 51.91 415 SER A CA 1
ATOM 3291 C C . SER A 1 415 ? -28.133 18.275 31.650 1.00 51.91 415 SER A C 1
ATOM 3293 O O . SER A 1 415 ? -27.749 19.033 32.547 1.00 51.91 415 SER A O 1
ATOM 3295 N N . PRO A 1 416 ? -27.398 17.233 31.219 1.00 54.53 416 PRO A N 1
ATOM 3296 C CA . PRO A 1 416 ? -26.056 16.982 31.721 1.00 54.53 416 PRO A CA 1
ATOM 3297 C C . PRO A 1 416 ? -25.211 18.243 31.520 1.00 54.53 416 PRO A C 1
ATOM 3299 O O . PRO A 1 416 ? -25.283 18.883 30.469 1.00 54.53 416 PRO A O 1
ATOM 3302 N N . GLY A 1 417 ? -24.470 18.627 32.561 1.00 55.00 417 GLY A N 1
ATOM 3303 C CA . GLY A 1 417 ? -23.594 19.794 32.533 1.00 55.00 417 GLY A CA 1
ATOM 3304 C C . GLY A 1 417 ? -22.599 19.745 31.371 1.00 55.00 417 GLY A C 1
ATOM 3305 O O . GLY A 1 417 ? -22.366 18.694 30.773 1.00 55.00 417 GLY A O 1
ATOM 3306 N N . SER A 1 418 ? -22.034 20.913 31.052 1.00 60.66 418 SER A N 1
ATOM 3307 C CA . SER A 1 418 ? -21.091 21.127 29.948 1.00 60.66 418 SER A CA 1
ATOM 3308 C C . SER A 1 418 ? -20.095 19.961 29.775 1.00 60.66 418 SER A C 1
ATOM 3310 O O . SER A 1 418 ? -19.395 19.619 30.733 1.00 60.66 418 SER A O 1
ATOM 3312 N N . PRO A 1 419 ? -19.963 19.386 28.562 1.00 55.41 419 PRO A N 1
ATOM 3313 C CA . PRO A 1 419 ? -19.097 18.231 28.296 1.00 55.41 419 PRO A CA 1
ATOM 3314 C C . PRO A 1 419 ? -17.590 18.499 28.490 1.00 55.41 419 PRO A C 1
ATOM 3316 O O . PRO A 1 419 ? -16.787 17.568 28.405 1.00 55.41 419 PRO A O 1
ATOM 3319 N N . TRP A 1 420 ? -17.203 19.746 28.776 1.00 54.31 420 TRP A N 1
ATOM 3320 C CA . TRP A 1 420 ? -15.812 20.189 28.906 1.00 54.31 420 TRP A CA 1
ATOM 3321 C C . TRP A 1 420 ? -15.338 20.386 30.352 1.00 54.31 420 TRP A C 1
ATOM 3323 O O . TRP A 1 420 ? -14.154 20.626 30.569 1.00 54.31 420 TRP A O 1
ATOM 3333 N N . ALA A 1 421 ? -16.211 20.248 31.355 1.00 56.88 421 ALA A N 1
ATOM 3334 C CA . ALA A 1 421 ? -15.800 20.334 32.755 1.00 56.88 421 ALA A CA 1
ATOM 3335 C C . ALA A 1 421 ? -15.167 19.002 33.203 1.00 56.88 421 ALA A C 1
ATOM 3337 O O . ALA A 1 421 ? -15.846 18.090 33.669 1.00 56.88 421 ALA A O 1
ATOM 3338 N N . SER A 1 422 ? -13.850 18.863 33.032 1.00 49.16 422 SER A N 1
ATOM 3339 C CA . SER A 1 422 ? -13.085 17.658 33.390 1.00 49.16 422 SER A CA 1
ATOM 3340 C C . SER A 1 422 ? -12.938 17.411 34.897 1.00 49.16 422 SER A C 1
ATOM 3342 O O . SER A 1 422 ? -12.293 16.438 35.274 1.00 49.16 422 SER A O 1
ATOM 3344 N N . SER A 1 423 ? -13.521 18.253 35.749 1.00 50.53 423 SER A N 1
ATOM 3345 C CA . SER A 1 423 ? -13.323 18.225 37.202 1.00 50.53 423 SER A CA 1
ATOM 3346 C C . SER A 1 423 ? -14.587 17.982 38.027 1.00 50.53 423 SER A C 1
ATOM 3348 O O . SER A 1 423 ? -14.482 17.899 39.247 1.00 50.53 423 SER A O 1
ATOM 3350 N N . SER A 1 424 ? -15.775 17.815 37.431 1.00 47.75 424 SER A N 1
ATOM 3351 C CA . SER A 1 424 ? -16.940 17.421 38.235 1.00 47.75 424 SER A CA 1
ATOM 3352 C C . SER A 1 424 ? -16.997 15.893 38.354 1.00 47.75 424 SER A C 1
ATOM 3354 O O . SER A 1 424 ? -17.187 15.227 37.327 1.00 47.75 424 SER A O 1
ATOM 3356 N N . PRO A 1 425 ? -16.862 15.303 39.556 1.00 52.06 425 PRO A N 1
ATOM 3357 C CA . PRO A 1 425 ? -17.078 13.878 39.734 1.00 52.06 425 PRO A CA 1
ATOM 3358 C C . PRO A 1 425 ? -18.533 13.588 39.367 1.00 52.06 425 PRO A C 1
ATOM 3360 O O . PRO A 1 425 ? -19.460 14.012 40.054 1.00 52.06 425 PRO A O 1
ATOM 3363 N N . PHE A 1 426 ? -18.741 12.886 38.252 1.00 50.28 426 PHE A N 1
ATOM 3364 C CA . PHE A 1 426 ? -20.038 12.332 37.882 1.00 50.28 426 PHE A CA 1
ATOM 3365 C C . PHE A 1 426 ? -20.409 11.255 38.910 1.00 50.28 426 PHE A C 1
ATOM 3367 O O . PHE A 1 426 ? -20.246 10.058 38.675 1.00 50.28 426 PHE A O 1
ATOM 3374 N N . GLN A 1 427 ? -20.899 11.664 40.080 1.00 48.12 427 GLN A N 1
ATOM 3375 C CA . GLN A 1 427 ? -21.673 10.778 40.930 1.00 48.12 427 GLN A CA 1
ATOM 3376 C C . GLN A 1 427 ? -22.994 10.541 40.206 1.00 48.12 427 GLN A C 1
ATOM 3378 O O . GLN A 1 427 ? -23.892 11.382 40.208 1.00 48.12 427 GLN A O 1
ATOM 3383 N N . TYR A 1 428 ? -23.099 9.385 39.550 1.00 46.12 428 TYR A N 1
ATOM 3384 C CA . TYR A 1 428 ? -24.379 8.811 39.158 1.00 46.12 428 TYR A CA 1
ATOM 3385 C C . TYR A 1 428 ? -25.181 8.563 40.442 1.00 46.12 428 TYR A C 1
ATOM 3387 O O . TYR A 1 428 ? -25.173 7.474 41.015 1.00 46.12 428 TYR A O 1
ATOM 3395 N N . HIS A 1 429 ? -25.863 9.594 40.936 1.00 45.12 429 HIS A N 1
ATOM 3396 C CA . HIS A 1 429 ? -26.922 9.407 41.905 1.00 45.12 429 HIS A CA 1
ATOM 3397 C C . HIS A 1 429 ? -28.049 8.693 41.173 1.00 45.12 429 HIS A C 1
ATOM 3399 O O . HIS A 1 429 ? -28.825 9.302 40.440 1.00 45.12 429 HIS A O 1
ATOM 3405 N N . SER A 1 430 ? -28.098 7.369 41.331 1.00 47.47 430 SER A N 1
ATOM 3406 C CA . SER A 1 430 ? -29.278 6.589 40.984 1.00 47.47 430 SER A CA 1
ATOM 3407 C C . SER A 1 430 ? -30.488 7.270 41.636 1.00 47.47 430 SER A C 1
ATOM 3409 O O . SER A 1 430 ? -30.530 7.352 42.870 1.00 47.47 430 SER A O 1
ATOM 3411 N N . PRO A 1 431 ? -31.475 7.752 40.858 1.00 53.84 431 PRO A N 1
ATOM 3412 C CA . PRO A 1 431 ? -32.643 8.442 41.404 1.00 53.84 431 PRO A CA 1
ATOM 3413 C C . PRO A 1 431 ? -33.527 7.529 42.272 1.00 53.84 431 PRO A C 1
ATOM 3415 O O . PRO A 1 431 ? -34.490 7.994 42.872 1.00 53.84 431 PRO A O 1
ATOM 3418 N N . TYR A 1 432 ? -33.189 6.242 42.385 1.00 53.69 432 TYR A N 1
ATOM 3419 C CA . TYR A 1 432 ? -33.905 5.267 43.202 1.00 53.69 432 TYR A CA 1
ATOM 3420 C C . TYR A 1 432 ? -33.305 5.054 44.601 1.00 53.69 432 TYR A C 1
ATOM 3422 O O . TYR A 1 432 ? -33.925 4.381 45.418 1.00 53.69 432 TYR A O 1
ATOM 3430 N N . ALA A 1 433 ? -32.133 5.618 44.919 1.00 50.53 433 ALA A N 1
ATOM 3431 C CA . ALA A 1 433 ? -31.439 5.296 46.172 1.00 50.53 433 ALA A CA 1
ATOM 3432 C C . ALA A 1 433 ? -31.911 6.089 47.410 1.00 50.53 433 ALA A C 1
ATOM 3434 O O . ALA A 1 433 ? -31.547 5.735 48.530 1.00 50.53 433 ALA A O 1
ATOM 3435 N N . THR A 1 434 ? -32.729 7.136 47.261 1.00 50.34 434 THR A N 1
ATOM 3436 C CA . THR A 1 434 ? -33.193 7.956 48.401 1.00 50.34 434 THR A CA 1
ATOM 3437 C C . THR A 1 434 ? -34.648 8.407 48.294 1.00 50.34 434 THR A C 1
ATOM 3439 O O . THR A 1 434 ? -35.030 9.431 48.859 1.00 50.34 434 THR A O 1
ATOM 3442 N N . ALA A 1 435 ? -35.518 7.605 47.676 1.00 52.25 435 ALA A N 1
ATOM 3443 C CA . ALA A 1 435 ? -36.938 7.688 48.000 1.00 52.25 435 ALA A CA 1
ATOM 3444 C C . ALA A 1 435 ? -37.140 7.082 49.400 1.00 52.25 435 ALA A C 1
ATOM 3446 O O . ALA A 1 435 ? -37.551 5.934 49.547 1.00 52.25 435 ALA A O 1
ATOM 3447 N N . LYS A 1 436 ? -36.802 7.846 50.451 1.00 47.72 436 LYS A N 1
ATOM 3448 C CA . LYS A 1 436 ? -37.333 7.583 51.790 1.00 47.72 436 LYS A CA 1
ATOM 3449 C C . LYS A 1 436 ? -38.841 7.509 51.622 1.00 47.72 436 LYS A C 1
ATOM 3451 O O . LYS A 1 436 ? -39.465 8.505 51.264 1.00 47.72 436 LYS A O 1
ATOM 3456 N N . THR A 1 437 ? -39.391 6.331 51.870 1.00 49.19 437 THR A N 1
ATOM 3457 C CA . THR A 1 437 ? -40.814 6.072 52.007 1.00 49.19 437 THR A CA 1
ATOM 3458 C C . THR A 1 437 ? -41.346 7.034 53.067 1.00 49.19 437 THR A C 1
ATOM 3460 O O . THR A 1 437 ? -41.294 6.757 54.263 1.00 49.19 437 THR A O 1
ATOM 3463 N N . GLN A 1 438 ? -41.794 8.220 52.654 1.00 47.03 438 GLN A N 1
ATOM 3464 C CA . GLN A 1 438 ? -42.654 9.039 53.486 1.00 47.03 438 GLN A CA 1
ATOM 3465 C C . GLN A 1 438 ? -43.975 8.287 53.528 1.00 47.03 438 GLN A C 1
ATOM 3467 O O . GLN A 1 438 ? -44.802 8.388 52.628 1.00 47.03 438 GLN A O 1
ATOM 3472 N N . THR A 1 439 ? -44.123 7.454 54.554 1.00 46.72 439 THR A N 1
ATOM 3473 C CA . THR A 1 439 ? -45.410 6.913 54.968 1.00 46.72 439 THR A CA 1
ATOM 3474 C C . THR A 1 439 ? -46.382 8.086 55.086 1.00 46.72 439 THR A C 1
ATOM 3476 O O . THR A 1 439 ? -46.136 8.973 55.913 1.00 46.72 439 THR A O 1
ATOM 3479 N N . PRO A 1 440 ? -47.454 8.146 54.278 1.00 44.53 440 PRO A N 1
ATOM 3480 C CA . PRO A 1 440 ? -48.478 9.150 54.477 1.00 44.53 440 PRO A CA 1
ATOM 3481 C C . PRO A 1 440 ? -49.064 8.933 55.870 1.00 44.53 440 PRO A C 1
ATOM 3483 O O . PRO A 1 440 ? -49.539 7.848 56.209 1.00 44.53 440 PRO A O 1
ATOM 3486 N N . ARG A 1 441 ? -48.972 9.973 56.701 1.00 43.78 441 ARG A N 1
ATOM 3487 C CA . ARG A 1 441 ? -49.670 10.064 57.982 1.00 43.78 441 ARG A CA 1
ATOM 3488 C C . ARG A 1 441 ? -51.141 9.748 57.712 1.00 43.78 441 ARG A C 1
ATOM 3490 O O . ARG A 1 441 ? -51.799 10.471 56.968 1.00 43.78 441 ARG A O 1
ATOM 3497 N N . SER A 1 442 ? -51.630 8.660 58.296 1.00 42.56 442 SER A N 1
ATOM 3498 C CA . SER A 1 442 ? -53.035 8.276 58.276 1.00 42.56 442 SER A CA 1
ATOM 3499 C C . SER A 1 442 ? -53.860 9.367 58.960 1.00 42.56 442 SER A C 1
ATOM 3501 O O . SER A 1 442 ? -53.971 9.405 60.187 1.00 42.56 442 SER A O 1
ATOM 3503 N N . VAL A 1 443 ? -54.417 10.281 58.172 1.00 47.53 443 VAL A N 1
ATOM 3504 C CA . VAL A 1 443 ? -55.526 11.124 58.610 1.00 47.53 443 VAL A CA 1
ATOM 3505 C C . VAL A 1 443 ? -56.759 10.233 58.564 1.00 47.53 443 VAL A C 1
ATOM 3507 O O . VAL A 1 443 ? -57.185 9.800 57.495 1.00 47.53 443 VAL A O 1
ATOM 3510 N N . GLY A 1 444 ? -57.263 9.885 59.748 1.00 49.81 444 GLY A N 1
ATOM 3511 C CA . GLY A 1 444 ? -58.459 9.074 59.907 1.00 49.81 444 GLY A CA 1
ATOM 3512 C C . GLY A 1 444 ? -59.639 9.726 59.201 1.00 49.81 444 GLY A C 1
ATOM 3513 O O . GLY A 1 444 ? -60.039 10.834 59.556 1.00 49.81 444 GLY A O 1
ATOM 3514 N N . PHE A 1 445 ? -60.202 9.021 58.222 1.00 42.00 445 PHE A N 1
ATOM 3515 C CA . PHE A 1 445 ? -61.511 9.345 57.686 1.00 42.00 445 PHE A CA 1
ATOM 3516 C C . PHE A 1 445 ? -62.557 8.408 58.274 1.00 42.00 445 PHE A C 1
ATOM 3518 O O . PHE A 1 445 ? -62.431 7.185 58.299 1.00 42.00 445 PHE A O 1
ATOM 3525 N N . ARG A 1 446 ? -63.562 9.084 58.813 1.00 38.75 446 ARG A N 1
ATOM 3526 C CA . ARG A 1 446 ? -64.725 8.612 59.539 1.00 38.75 446 ARG A CA 1
ATOM 3527 C C . ARG A 1 446 ? -65.599 7.761 58.620 1.00 38.75 446 ARG A C 1
ATOM 3529 O O . ARG A 1 446 ? -65.935 8.174 57.515 1.00 38.75 446 ARG A O 1
ATOM 3536 N N . SER A 1 447 ? -65.957 6.582 59.114 1.00 44.22 447 SER A N 1
ATOM 3537 C CA . SER A 1 447 ? -67.025 5.748 58.576 1.00 44.22 447 SER A CA 1
ATOM 3538 C C . SER A 1 447 ? -68.348 6.504 58.669 1.00 44.22 447 SER A C 1
ATOM 3540 O O . SER A 1 447 ? -68.797 6.755 59.782 1.00 44.22 447 SER A O 1
ATOM 3542 N N . ASP A 1 448 ? -68.991 6.779 57.535 1.00 43.44 448 ASP A N 1
ATOM 3543 C CA . ASP A 1 448 ? -70.433 7.005 57.488 1.00 43.44 448 ASP A CA 1
ATOM 3544 C C . ASP A 1 448 ? -71.061 6.162 56.374 1.00 43.44 448 ASP A C 1
ATOM 3546 O O . ASP A 1 448 ? -70.814 6.307 55.178 1.00 43.44 448 ASP A O 1
ATOM 3550 N N . SER A 1 449 ? -71.880 5.231 56.842 1.00 46.72 449 SER A N 1
ATOM 3551 C CA . SER A 1 449 ? -72.855 4.430 56.123 1.00 46.72 449 SER A CA 1
ATOM 3552 C C . SER A 1 449 ? -73.913 5.292 55.429 1.00 46.72 449 SER A C 1
ATOM 3554 O O . SER A 1 449 ? -74.482 6.164 56.083 1.00 46.72 449 SER A O 1
ATOM 3556 N N . ARG A 1 450 ? -74.293 4.959 54.185 1.00 40.19 450 ARG A N 1
ATOM 3557 C CA . ARG A 1 450 ? -75.683 5.083 53.689 1.00 40.19 450 ARG A CA 1
ATOM 3558 C C . ARG A 1 450 ? -75.919 4.338 52.363 1.00 40.19 450 ARG A C 1
ATOM 3560 O O . ARG A 1 450 ? -75.440 4.726 51.309 1.00 40.19 450 ARG A O 1
ATOM 3567 N N . THR A 1 451 ? -76.665 3.240 52.489 1.00 41.59 451 THR A N 1
ATOM 3568 C CA . THR A 1 451 ? -77.858 2.834 51.712 1.00 41.59 451 THR A CA 1
ATOM 3569 C C . THR A 1 451 ? -78.014 3.209 50.227 1.00 41.59 451 THR A C 1
ATOM 3571 O O . THR A 1 451 ? -78.270 4.356 49.889 1.00 41.59 451 THR A O 1
ATOM 3574 N N . ALA A 1 452 ? -78.069 2.144 49.415 1.00 45.12 452 ALA A N 1
ATOM 3575 C CA . ALA A 1 452 ? -79.142 1.747 48.485 1.00 45.12 452 ALA A CA 1
ATOM 3576 C C . ALA A 1 452 ? -79.675 2.720 47.405 1.00 45.12 452 ALA A C 1
ATOM 3578 O O . ALA A 1 452 ? -80.375 3.681 47.695 1.00 45.12 452 ALA A O 1
ATOM 3579 N N . SER A 1 453 ? -79.521 2.324 46.136 1.00 39.53 453 SER A N 1
ATOM 3580 C CA . SER A 1 453 ? -80.604 2.095 45.144 1.00 39.53 453 SER A CA 1
ATOM 3581 C C . SER A 1 453 ? -79.941 1.638 43.827 1.00 39.53 453 SER A C 1
ATOM 3583 O O . SER A 1 453 ? -78.970 2.230 43.382 1.00 39.53 453 SER A O 1
ATOM 3585 N N . LEU A 1 454 ? -80.174 0.427 43.316 1.00 47.94 454 LEU A N 1
ATOM 3586 C CA . LEU A 1 454 ? -81.362 -0.098 42.632 1.00 47.94 454 LEU A CA 1
ATOM 3587 C C . LEU A 1 454 ? -81.646 0.586 41.284 1.00 47.94 454 LEU A C 1
ATOM 3589 O O . LEU A 1 454 ? -82.517 1.441 41.215 1.00 47.94 454 LEU A O 1
ATOM 3593 N N . HIS A 1 455 ? -81.026 0.105 40.198 1.00 46.12 455 HIS A N 1
ATOM 3594 C CA . HIS A 1 455 ? -81.703 0.031 38.899 1.00 46.12 455 HIS A CA 1
ATOM 3595 C C . HIS A 1 455 ? -81.253 -1.172 38.056 1.00 46.12 455 HIS A C 1
ATOM 3597 O O . HIS A 1 455 ? -80.071 -1.436 37.862 1.00 46.12 455 HIS A O 1
ATOM 3603 N N . LYS A 1 456 ? -82.276 -1.922 37.629 1.00 44.31 456 LYS A N 1
ATOM 3604 C CA . LYS A 1 456 ? -82.289 -3.091 36.743 1.00 44.31 456 LYS A CA 1
ATOM 3605 C C . LYS A 1 456 ? -82.165 -2.651 35.280 1.00 44.31 456 LYS A C 1
ATOM 3607 O O . LYS A 1 456 ? -82.787 -1.666 34.901 1.00 44.31 456 LYS A O 1
ATOM 3612 N N . GLY A 1 457 ? -81.543 -3.481 34.444 1.00 39.19 457 GLY A N 1
ATOM 3613 C CA . GLY A 1 457 ? -81.789 -3.515 32.995 1.00 39.19 457 GLY A CA 1
ATOM 3614 C C . GLY A 1 457 ? -80.856 -4.491 32.259 1.00 39.19 457 GLY A C 1
ATOM 3615 O O . GLY A 1 457 ? -79.719 -4.615 32.697 1.00 39.19 457 GLY A O 1
ATOM 3616 N N . PRO A 1 458 ? -81.310 -5.241 31.230 1.00 54.62 458 PRO A N 1
ATOM 3617 C CA . PRO A 1 458 ? -80.932 -6.650 31.064 1.00 54.62 458 PRO A CA 1
ATOM 3618 C C . PRO A 1 458 ? -80.191 -6.997 29.755 1.00 54.62 458 PRO A C 1
ATOM 3620 O O . PRO A 1 458 ? -80.245 -6.253 28.783 1.00 54.62 458 PRO A O 1
ATOM 3623 N N . GLY A 1 459 ? -79.620 -8.210 29.711 1.00 37.91 459 GLY A N 1
ATOM 3624 C CA . GLY A 1 459 ? -79.372 -8.974 28.474 1.00 37.91 459 GLY A CA 1
ATOM 3625 C C . GLY A 1 459 ? -77.980 -9.613 28.398 1.00 37.91 459 GLY A C 1
ATOM 3626 O O . GLY A 1 459 ? -77.014 -8.888 28.240 1.00 37.91 459 GLY A O 1
ATOM 3627 N N . PHE A 1 460 ? -77.839 -10.926 28.670 1.00 38.88 460 PHE A N 1
ATOM 3628 C CA . PHE A 1 460 ? -77.661 -12.009 27.658 1.00 38.88 460 PHE A CA 1
ATOM 3629 C C . PHE A 1 460 ? -76.254 -11.953 26.995 1.00 38.88 460 PHE A C 1
ATOM 3631 O O . PHE A 1 460 ? -75.925 -10.934 26.416 1.00 38.88 460 PHE A O 1
ATOM 3638 N N . VAL A 1 461 ? -75.313 -12.917 27.006 1.00 44.50 461 VAL A N 1
ATOM 3639 C CA . VAL A 1 461 ? -75.237 -14.404 26.993 1.00 44.50 461 VAL A CA 1
ATOM 3640 C C . VAL A 1 461 ? -73.798 -14.777 27.447 1.00 44.50 461 VAL A C 1
ATOM 3642 O O . VAL A 1 461 ? -72.849 -14.165 26.978 1.00 44.50 461 VAL A O 1
ATOM 3645 N N . ARG A 1 462 ? -73.570 -15.546 28.522 1.00 43.25 462 ARG A N 1
ATOM 3646 C CA . ARG A 1 462 ? -73.230 -16.994 28.607 1.00 43.25 462 ARG A CA 1
ATOM 3647 C C . ARG A 1 462 ? -72.119 -17.545 27.678 1.00 43.25 462 ARG A C 1
ATOM 3649 O O . ARG A 1 462 ? -72.345 -17.731 26.493 1.00 43.25 462 ARG A O 1
ATOM 3656 N N . ASN A 1 463 ? -70.976 -17.919 28.265 1.00 42.91 463 ASN A N 1
ATOM 3657 C CA . ASN A 1 463 ? -70.367 -19.273 28.284 1.00 42.91 463 ASN A CA 1
ATOM 3658 C C . ASN A 1 463 ? -68.925 -19.124 28.817 1.00 42.91 463 ASN A C 1
ATOM 3660 O O . ASN A 1 463 ? -68.125 -18.404 28.237 1.00 42.91 463 ASN A O 1
ATOM 3664 N N . MET A 1 464 ? -68.630 -19.509 30.063 1.00 43.25 464 MET A N 1
ATOM 3665 C CA . MET A 1 464 ? -68.215 -20.860 30.483 1.00 43.25 464 MET A CA 1
ATOM 3666 C C . MET A 1 464 ? -67.157 -21.476 29.563 1.00 43.25 464 MET A C 1
ATOM 3668 O O . MET A 1 464 ? -67.515 -22.002 28.520 1.00 43.25 464 MET A O 1
ATOM 3672 N N . GLU A 1 465 ? -65.909 -21.534 30.034 1.00 42.78 465 GLU A N 1
ATOM 3673 C CA . GLU A 1 465 ? -65.302 -22.841 30.285 1.00 42.78 465 GLU A CA 1
ATOM 3674 C C . GLU A 1 465 ? -64.271 -22.771 31.420 1.00 42.78 465 GLU A C 1
ATOM 3676 O O . GLU A 1 465 ? -63.345 -21.963 31.439 1.00 42.78 465 GLU A O 1
ATOM 3681 N N . TYR A 1 466 ? -64.534 -23.612 32.414 1.00 41.19 466 TYR A N 1
ATOM 3682 C CA . TYR A 1 466 ? -63.667 -23.999 33.512 1.00 41.19 466 TYR A CA 1
ATOM 3683 C C . TYR A 1 466 ? -62.483 -24.800 32.957 1.00 41.19 466 TYR A C 1
ATOM 3685 O O . TYR A 1 466 ? -62.706 -25.730 32.189 1.00 41.19 466 TYR A O 1
ATOM 3693 N N . ASN A 1 467 ? -61.274 -24.612 33.492 1.00 39.09 467 ASN A N 1
ATOM 3694 C CA . ASN A 1 467 ? -60.589 -25.800 33.992 1.00 39.09 467 ASN A CA 1
ATOM 3695 C C . ASN A 1 467 ? -59.663 -25.517 35.173 1.00 39.09 467 ASN A C 1
ATOM 3697 O O . ASN A 1 467 ? -58.853 -24.594 35.182 1.00 39.09 467 ASN A O 1
ATOM 3701 N N . ASN A 1 468 ? -59.864 -26.350 36.186 1.00 47.16 468 ASN A N 1
ATOM 3702 C CA . ASN A 1 468 ? -59.207 -26.359 37.477 1.00 47.16 468 ASN A CA 1
ATOM 3703 C C . ASN A 1 468 ? -57.820 -27.004 37.378 1.00 47.16 468 ASN A C 1
ATOM 3705 O O . ASN A 1 468 ? -57.670 -28.049 36.751 1.00 47.16 468 ASN A O 1
ATOM 3709 N N . SER A 1 469 ? -56.865 -26.507 38.162 1.00 39.00 469 SER A N 1
ATOM 3710 C CA . SER A 1 469 ? -55.913 -27.393 38.841 1.00 39.00 469 SER A CA 1
ATOM 3711 C C . SER A 1 469 ? -55.506 -26.803 40.200 1.00 39.00 469 SER A C 1
ATOM 3713 O O . SER A 1 469 ? -55.454 -25.577 40.323 1.00 39.00 469 SER A O 1
ATOM 3715 N N . PRO A 1 470 ? -55.287 -27.637 41.234 1.00 56.78 470 PRO A N 1
ATOM 3716 C CA . PRO A 1 470 ? -55.468 -27.252 42.633 1.00 56.78 470 PRO A CA 1
ATOM 3717 C C . PRO A 1 470 ? -54.147 -27.048 43.401 1.00 56.78 470 PRO A C 1
ATOM 3719 O O . PRO A 1 470 ? -53.117 -27.550 42.979 1.00 56.78 470 PRO A O 1
ATOM 3722 N N . PHE A 1 471 ? -54.245 -26.378 44.567 1.00 41.84 471 PHE A N 1
ATOM 3723 C CA . PHE A 1 471 ? -53.491 -26.607 45.828 1.00 41.84 471 PHE A CA 1
ATOM 3724 C C . PHE A 1 471 ? -51.956 -26.778 45.716 1.00 41.84 471 PHE A C 1
ATOM 3726 O O . PHE A 1 471 ? -51.483 -27.746 45.146 1.00 41.84 471 PHE A O 1
ATOM 3733 N N . ARG A 1 472 ? -51.052 -26.016 46.348 1.00 43.53 472 ARG A N 1
ATOM 3734 C CA . ARG A 1 472 ? -50.865 -25.491 47.732 1.00 43.53 472 ARG A CA 1
ATOM 3735 C C . ARG A 1 472 ? -49.366 -25.035 47.772 1.00 43.53 472 ARG A C 1
ATOM 3737 O O . ARG A 1 472 ? -48.652 -25.328 46.818 1.00 43.53 472 ARG A O 1
ATOM 3744 N N . PRO A 1 473 ? -48.770 -24.560 48.884 1.00 53.81 473 PRO A N 1
ATOM 3745 C CA . PRO A 1 473 ? -49.252 -23.719 49.970 1.00 53.81 473 PRO A CA 1
ATOM 3746 C C . PRO A 1 473 ? -48.375 -22.459 50.163 1.00 53.81 473 PRO A C 1
ATOM 3748 O O . PRO A 1 473 ? -47.230 -22.361 49.726 1.00 53.81 473 PRO A O 1
ATOM 3751 N N . SER A 1 474 ? -48.918 -21.527 50.937 1.00 49.16 474 SER A N 1
ATOM 3752 C CA . SER A 1 474 ? -48.216 -20.437 51.606 1.00 49.16 474 SER A CA 1
ATOM 3753 C C . SER A 1 474 ? -46.981 -20.923 52.375 1.00 49.16 474 SER A C 1
ATOM 3755 O O . SER A 1 474 ? -47.082 -21.826 53.206 1.00 49.16 474 SER A O 1
ATOM 3757 N N . ARG A 1 475 ? -45.836 -20.260 52.171 1.00 41.28 475 ARG A N 1
ATOM 3758 C CA . ARG A 1 475 ? -44.680 -20.340 53.070 1.00 41.28 475 ARG A CA 1
ATOM 3759 C C . ARG A 1 475 ? -44.297 -18.934 53.522 1.00 41.28 475 ARG A C 1
ATOM 3761 O O . ARG A 1 475 ? -43.555 -18.219 52.861 1.00 41.28 475 ARG A O 1
ATOM 3768 N N . SER A 1 476 ? -44.857 -18.551 54.664 1.00 48.12 476 SER A N 1
ATOM 3769 C CA . SER A 1 476 ? -44.288 -17.559 55.569 1.00 48.12 476 SER A CA 1
ATOM 3770 C C . SER A 1 476 ? -43.011 -18.127 56.188 1.00 48.12 476 SER A C 1
ATOM 3772 O O . SER A 1 476 ? -43.020 -19.272 56.647 1.00 48.12 476 SER A O 1
ATOM 3774 N N . GLY A 1 477 ? -41.940 -17.341 56.254 1.00 40.78 477 GLY A N 1
ATOM 3775 C CA . GLY A 1 477 ? -40.741 -17.742 56.985 1.00 40.78 477 GLY A CA 1
ATOM 3776 C C . GLY A 1 477 ? -39.547 -16.833 56.738 1.00 40.78 477 GLY A C 1
ATOM 3777 O O . GLY A 1 477 ? -38.771 -17.098 55.834 1.00 40.78 477 GLY A O 1
ATOM 3778 N N . TYR A 1 478 ? -39.463 -15.774 57.546 1.00 44.25 478 TYR A N 1
ATOM 3779 C CA . TYR A 1 478 ? -38.261 -15.216 58.181 1.00 44.25 478 TYR A CA 1
ATOM 3780 C C . TYR A 1 478 ? -36.888 -15.479 57.539 1.00 44.25 478 TYR A C 1
ATOM 3782 O O . TYR A 1 478 ? -36.428 -16.615 57.475 1.00 44.25 478 TYR A O 1
ATOM 3790 N N . GLY A 1 479 ? -36.165 -14.397 57.236 1.00 40.06 479 GLY A N 1
ATOM 3791 C CA . GLY A 1 479 ? -34.725 -14.466 56.987 1.00 40.06 479 GLY A CA 1
ATOM 3792 C C . GLY A 1 479 ? -34.167 -13.244 56.273 1.00 40.06 479 GLY A C 1
ATOM 3793 O O . GLY A 1 479 ? -33.682 -13.355 55.157 1.00 40.06 479 GLY A O 1
ATOM 3794 N N . GLU A 1 480 ? -34.270 -12.080 56.906 1.00 44.38 480 GLU A N 1
ATOM 3795 C CA . GLU A 1 480 ? -33.604 -10.843 56.496 1.00 44.38 480 GLU A CA 1
ATOM 3796 C C . GLU A 1 480 ? -32.075 -11.006 56.662 1.00 44.38 480 GLU A C 1
ATOM 3798 O O . GLU A 1 480 ? -31.614 -11.233 57.785 1.00 44.38 480 GLU A O 1
ATOM 3803 N N . PRO A 1 481 ? -31.247 -10.914 55.603 1.00 44.88 481 PRO A N 1
ATOM 3804 C CA . PRO A 1 481 ? -29.807 -10.821 55.773 1.00 44.88 481 PRO A CA 1
ATOM 3805 C C . PRO A 1 481 ? -29.472 -9.377 56.142 1.00 44.88 481 PRO A C 1
ATOM 3807 O O . PRO A 1 481 ? -29.515 -8.469 55.311 1.00 44.88 481 PRO A O 1
ATOM 3810 N N . SER A 1 482 ? -29.137 -9.178 57.414 1.00 39.66 482 SER A N 1
ATOM 3811 C CA . SER A 1 482 ? -28.493 -7.972 57.925 1.00 39.66 482 SER A CA 1
ATOM 3812 C C . SER A 1 482 ? -27.210 -7.703 57.130 1.00 39.66 482 SER A C 1
ATOM 3814 O O . SER A 1 482 ? -26.170 -8.327 57.355 1.00 39.66 482 SER A O 1
ATOM 3816 N N . TYR A 1 483 ? -27.281 -6.782 56.169 1.00 47.03 483 TYR A N 1
ATOM 3817 C CA . TYR A 1 483 ? -26.095 -6.206 55.555 1.00 47.03 483 TYR A CA 1
ATOM 3818 C C . TYR A 1 483 ? -25.392 -5.351 56.609 1.00 47.03 483 TYR A C 1
ATOM 3820 O O . TYR A 1 483 ? -25.848 -4.263 56.971 1.00 47.03 483 TYR A O 1
ATOM 3828 N N . ARG A 1 484 ? -24.262 -5.868 57.106 1.00 41.56 484 ARG A N 1
ATOM 3829 C CA . ARG A 1 484 ? -23.270 -5.106 57.867 1.00 41.56 484 ARG A CA 1
ATOM 3830 C C . ARG A 1 484 ? -23.006 -3.779 57.156 1.00 41.56 484 ARG A C 1
ATOM 3832 O O . ARG A 1 484 ? -22.473 -3.755 56.048 1.00 41.56 484 ARG A O 1
ATOM 3839 N N . LYS A 1 485 ? -23.323 -2.678 57.839 1.00 45.81 485 LYS A N 1
ATOM 3840 C CA . LYS A 1 485 ? -22.702 -1.375 57.598 1.00 45.81 485 LYS A CA 1
ATOM 3841 C C . LYS A 1 485 ? -21.192 -1.547 57.758 1.00 45.81 485 LYS A C 1
ATOM 3843 O O . LYS A 1 485 ? -20.710 -1.734 58.871 1.00 45.81 485 LYS A O 1
ATOM 3848 N N . ILE A 1 486 ? -20.471 -1.505 56.646 1.00 45.66 486 ILE A N 1
ATOM 3849 C CA . ILE A 1 486 ? -19.034 -1.240 56.641 1.00 45.66 486 ILE A CA 1
ATOM 3850 C C . ILE A 1 486 ? -18.885 0.231 57.066 1.00 45.66 486 ILE A C 1
ATOM 3852 O O . ILE A 1 486 ? -19.563 1.083 56.477 1.00 45.66 486 ILE A O 1
ATOM 3856 N N . PRO A 1 487 ? -18.095 0.556 58.104 1.00 50.47 487 PRO A N 1
ATOM 3857 C CA . PRO A 1 487 ? -17.809 1.941 58.446 1.00 50.47 487 PRO A CA 1
ATOM 3858 C C . PRO A 1 487 ? -17.130 2.605 57.247 1.00 50.47 487 PRO A C 1
ATOM 3860 O O . PRO A 1 487 ? -16.159 2.078 56.710 1.00 50.47 487 PRO A O 1
ATOM 3863 N N . ARG A 1 488 ? -17.666 3.747 56.806 1.00 46.03 488 ARG A N 1
ATOM 3864 C CA . ARG A 1 488 ? -16.916 4.689 55.976 1.00 46.03 488 ARG A CA 1
ATOM 3865 C C . ARG A 1 488 ? -15.757 5.175 56.837 1.00 46.03 488 ARG A C 1
ATOM 3867 O O . ARG A 1 488 ? -15.970 6.015 57.703 1.00 46.03 488 ARG A O 1
ATOM 3874 N N . GLU A 1 489 ? -14.578 4.615 56.622 1.00 46.00 489 GLU A N 1
ATOM 3875 C CA . GLU A 1 489 ? -13.351 5.302 56.987 1.00 46.00 489 GLU A CA 1
ATOM 3876 C C . GLU A 1 489 ? -13.253 6.552 56.112 1.00 46.00 489 GLU A C 1
ATOM 3878 O O . GLU A 1 489 ? -13.478 6.529 54.897 1.00 46.00 489 GLU A O 1
ATOM 3883 N N . GLU A 1 490 ? -13.045 7.663 56.800 1.00 44.19 490 GLU A N 1
ATOM 3884 C CA . GLU A 1 490 ? -12.763 8.976 56.260 1.00 44.19 490 GLU A CA 1
ATOM 3885 C C . GLU A 1 490 ? -11.505 8.869 55.398 1.00 44.19 490 GLU A C 1
ATOM 3887 O O . GLU A 1 490 ? -10.390 8.768 55.901 1.00 44.19 490 GLU A O 1
ATOM 3892 N N . ILE A 1 491 ? -11.684 8.869 54.077 1.00 45.84 491 ILE A N 1
ATOM 3893 C CA . ILE A 1 491 ? -10.592 9.169 53.156 1.00 45.84 491 ILE A CA 1
ATOM 3894 C C . ILE A 1 491 ? -10.372 10.677 53.281 1.00 45.84 491 ILE A C 1
ATOM 3896 O O . ILE A 1 491 ? -11.010 11.469 52.585 1.00 45.84 491 ILE A O 1
ATOM 3900 N N . LEU A 1 492 ? -9.524 11.052 54.243 1.00 44.62 492 LEU A N 1
ATOM 3901 C CA . LEU A 1 492 ? -8.752 12.284 54.192 1.00 44.62 492 LEU A CA 1
ATOM 3902 C C . LEU A 1 492 ? -7.947 12.234 52.890 1.00 44.62 492 LEU A C 1
ATOM 3904 O O . LEU A 1 492 ? -7.024 11.435 52.743 1.00 44.62 492 LEU A O 1
ATOM 3908 N N . THR A 1 493 ? -8.329 13.052 51.920 1.00 44.78 493 THR A N 1
ATOM 3909 C CA . THR A 1 493 ? -7.380 13.527 50.920 1.00 44.78 493 THR A CA 1
ATOM 3910 C C . THR A 1 493 ? -6.585 14.636 51.589 1.00 44.78 493 THR A C 1
ATOM 3912 O O . THR A 1 493 ? -7.088 15.750 51.735 1.00 44.78 493 THR A O 1
ATOM 3915 N N . ASP A 1 494 ? -5.388 14.285 52.052 1.00 51.09 494 ASP A N 1
ATOM 3916 C CA . ASP A 1 494 ? -4.317 15.245 52.281 1.00 51.09 494 ASP A CA 1
ATOM 3917 C C . ASP A 1 494 ? -3.994 15.889 50.927 1.00 51.09 494 ASP A C 1
ATOM 3919 O O . ASP A 1 494 ? -3.398 15.268 50.045 1.00 51.09 494 ASP A O 1
ATOM 3923 N N . ASP A 1 495 ? -4.462 17.121 50.744 1.00 52.78 495 ASP A N 1
ATOM 3924 C CA . ASP A 1 495 ? -3.910 18.032 49.750 1.00 52.78 495 ASP A CA 1
ATOM 3925 C C . ASP A 1 495 ? -2.524 18.458 50.264 1.00 52.78 495 ASP A C 1
ATOM 3927 O O . ASP A 1 495 ? -2.385 19.451 50.982 1.00 52.78 495 ASP A O 1
ATOM 3931 N N . GLU A 1 496 ? -1.494 17.676 49.933 1.00 50.41 496 GLU A N 1
ATOM 3932 C CA . GLU A 1 496 ? -0.112 18.150 49.983 1.00 50.41 496 GLU A CA 1
ATOM 3933 C C . GLU A 1 496 ? 0.125 19.108 48.813 1.00 50.41 496 GLU A C 1
ATOM 3935 O O . GLU A 1 496 ? 0.045 18.762 47.633 1.00 50.41 496 GLU A O 1
ATOM 3940 N N . SER A 1 497 ? 0.389 20.348 49.198 1.00 52.22 497 SER A N 1
ATOM 3941 C CA . SER A 1 497 ? 1.056 21.380 48.426 1.00 52.22 497 SER A CA 1
ATOM 3942 C C . SER A 1 497 ? 2.480 20.963 48.052 1.00 52.22 497 SER A C 1
ATOM 3944 O O . SER A 1 497 ? 3.268 20.703 48.958 1.00 52.22 497 SER A O 1
ATOM 3946 N N . ASP A 1 498 ? 2.794 21.005 46.756 1.00 49.28 498 ASP A N 1
ATOM 3947 C CA . ASP A 1 498 ? 4.079 21.456 46.194 1.00 49.28 498 ASP A CA 1
ATOM 3948 C C . ASP A 1 498 ? 3.892 21.938 44.744 1.00 49.28 498 ASP A C 1
ATOM 3950 O O . ASP A 1 498 ? 3.272 21.206 43.932 1.00 49.28 498 ASP A O 1
#

Foldseek 3Di:
DVVVVVVVVVVVVVVPPPQLWAAEAEAEDEAQDKDKDFADASYKYKYWYDADDPVCQVVQQQKWKWKKKAWDFPPPDDDPPDDPPDWFKKKKFWFADPVPDDPTRDDPVVSVVRSVVPPPLDPLCLVDPPDDPRIDIHTNPDIDIDTGRPPPTGMMIIHGPDDPPDDDRTIMMIMGIHIDGPVVLVVLLVQLVCLQLCLLVLLPDLVNVLVVQLVVQLVVVLLVVLVVVVVPPPPDPPPVVVVVVLVVPPPVVVVVSVVSSVSSVVSVVVCVVCVPVSVVSSVVSSVVSSVVCVVVVVSVCCCVVCVVSSVVSSVVSLLSSLSSNLSSTRDHDDLQRQLVVVVVVVCVVVPPDDDDDDCVSVVCSVCRVVVVSVVSSVVVSVVSVVVVVCCCVVVVPPPPPPPPDPPDPDPPPPPPPDPPPPPDPPPPPPPPPPPPPPPPDDPDDDDDDDDDDDDDDDDDDDDDDDDDDDDDDDDDDDDDPPDDDDDPDDPPPPPDDD

Radius of gyration: 38.68 Å; Cα contacts (8 Å, |Δi|>4): 431; chains: 1; bounding box: 143×69×100 Å

pLDDT: mean 72.89, std 18.98, range [37.59, 97.19]

Mean predicted aligned error: 14.42 Å

Organism: Opisthorchis felineus (NCBI:txid147828)

InterPro domains:
  IPR019358 NEMP family [PF10225] (181-343)
  IPR019358 NEMP family [PTHR13598] (121-330)

Sequence (498 aa):
MRLSVLLLTFEIFLCSSESVVWRLDQHWVQPYTEFEVNIMHHTVHLFCFSEPKIENWISHCLTDHDISLGLRHPNGQGSWDVPQAHYSSVNVFQTIDADQLPKTGLSCASLNDVGRGSESSSIFSFLFSILPDDTKTLNSSSTLRWMSPTFPSSCFAVCDPSTPAGPTQRPALTAKVELRLNELHFLLALLGLVLLLSANYLSEKISFYYASGVGFVVLSSLLVLLIVLIRMLPMKRGGAILQSVFVLLGGTFGVVFMLLDYIRSSVWQILASNAEITFCYVAIVGCLSFVFFYWFHLPETLVFKYPRTKIIMKYLLRIVGALVITSAIYLPFTEHELLTGLAYYASSYISNKVTSESPVTRILEYTSPKLARVIIVMAVVLFVEFMEWVQQIVWKPSPLKGRAINGYPEVVRSSPGSPWASSSPFQYHSPYATAKTQTPRSVGFRSDSRTASLHKGPGFVRNMEYNNSPFRPSRSGYGEPSYRKIPREEILTDDESD

Solvent-accessible surface area (backbone atoms only — not comparable to full-atom values): 30432 Å² total; per-residue (Å²): 119,77,66,61,57,53,54,52,52,53,54,57,61,64,71,72,60,81,75,79,78,35,47,80,46,80,43,79,43,62,82,70,39,72,50,76,45,76,59,53,86,62,33,39,40,36,42,29,46,62,79,76,56,80,94,49,41,78,66,45,27,50,25,22,37,37,38,38,36,36,50,42,64,81,78,80,71,96,69,91,82,68,81,85,77,80,68,72,54,32,42,38,38,53,72,39,60,74,88,76,56,67,95,68,79,60,43,75,70,57,49,61,57,52,62,70,68,66,70,71,90,41,76,64,47,67,77,68,60,79,84,72,81,55,70,46,76,39,40,59,89,43,70,49,70,51,75,42,58,51,42,58,61,39,20,35,38,42,30,60,79,73,71,93,86,62,87,84,78,56,51,27,38,39,39,38,33,40,76,38,71,38,64,67,38,46,51,38,28,50,50,11,48,50,36,42,74,39,14,63,63,48,41,70,39,66,68,49,49,49,53,52,52,27,50,51,51,42,53,51,50,51,50,51,51,49,56,50,51,64,69,67,51,83,60,81,84,54,56,69,58,52,56,48,48,66,64,68,52,77,46,72,65,64,51,48,50,54,50,47,49,52,48,48,56,50,50,51,52,49,40,71,74,37,46,69,61,50,49,51,49,51,51,52,50,34,51,52,41,43,52,51,44,57,74,68,41,47,55,62,53,47,54,72,75,36,65,65,54,37,57,52,45,24,52,51,36,29,53,51,10,31,49,37,27,57,71,28,42,43,58,84,64,46,49,63,56,49,18,54,51,48,48,50,52,50,46,65,74,46,63,75,84,68,71,97,78,56,73,60,57,64,53,40,46,78,42,27,58,63,48,52,50,50,51,50,35,49,50,52,53,50,49,53,52,49,52,52,52,49,46,58,64,74,62,51,71,70,76,73,78,71,72,78,82,74,86,66,80,76,78,78,74,75,73,80,71,70,96,77,63,89,77,68,82,81,73,80,71,60,88,78,80,72,71,71,80,75,74,76,77,82,74,86,77,81,90,78,88,81,83,89,83,90,84,88,86,90,80,91,82,91,79,89,82,88,83,87,83,80,91,86,80,92,80,86,77,88,82,84,82,81,75,76,81,74,80,83,74,81,80,76,78,79,83,77,87,129